Protein AF-A0AAW7E4U1-F1 (afdb_monomer)

Secondary structure (DSSP, 8-state):
---EEEEEEESS-GGGS---TT-TTEEEEEEEESS--HHHHHHH--SS-PPEEEE-TTSS-SSSEEEEEEEHHHHHHHHHHHHHHSHHHHTTS-HHHHHHHHHHHHHHHH---SEEEEE-GGG--S-TTSHHHHHHHHHHHHGGGG--TT-HHHHHHSGGGHHHHSHHHHS-EE-GGGGGGGS---S-TTT--S-HHHHHHEEE-TT--EETTTTEEEEEETTS---SS---GGGSPBEEE-TT--EEE-GGG-BSEEEEETTEEEEESSTTSTT-BEEEE-TTS-EEE-GGG--BS-EEEETTEEEEEEE-TTS-EEEEEEETTT--EEEEEEEEEEE-TTTT--EEEEETTSEEEEE-TT--EEEEEESEEE----TTT-EEEEEEE-TTT--EEEEEEETTS-EEEEEEESEE-BSSTTSPBP-BTTTEEEEE-TT-EEEEEETTS-EEEEEEEEE-SS--EETTEEEEES-SSTTSEEEEEETTT--EEEEEEEEHHHHHHHHHHHTTT----TTSHHHHHHHHHHHTTSS-HHHHHHHH-SS-HHHHHHHHTTHHHHHHHHH---TTSS----TTTTSHHHHHHHHHHHSS-EEEEETT-HHHHHGGGGSTTTBTB-----SS---HHHHHHHHHHHHGGGTEEEEEE--SSSEEEEEEEETTTHHHHHHHHHHTT--EEE---

Sequence (689 aa):
MAKSCTLFAIDCLPNSIEWHFDNPQIEAWAEWFSHIPLLFSYLMGDLEHLPEKVASNTYVDTQSLSTLITPISQVKQRWNFLNLHFQQDIQNFPLDIAEKWQHIDQTIQTTHKTWLMLDCTLFNDATFGSKKFLKQLEQISELSKQFNLNNIFEFKHSTANQIIQRPQFELGWWDRKCIARIWDIQADFEDFWWNEDFSKQWALTETRFFQDAIDAFTVYPKNKKLSSRKLTVDHAFSALVTPYGREILPLSLEIEMAFVQGGFIVASKAVKDLLHPSALYDLNGNEILPFSKGFNNIEVYSNALISHSILKEDGEIIQQLLHFPSLSLLQDNLKFIDYGRYEDGFIRAEGCDQKLNVYTPQGDLVFQLDHAILGKINAKHGLATLRQFKSDDQRENYGVINKHGEMIIPCKYQNIERGFQDSPPKIFKGGKIVAIDHDLKINIFNKKGTLLIHSNYYSLPYLHVQHDKILCFDGLNNEAQCGYFDIHSFEFIVTEEMTRADYFAALHDALLGRSTEAQFEIKINEWLEQVTASAWLHDISLLLCEQDQEQATELIHSTNAFIIEEFEIAQEDVLVYCESQNIYTLYWQYLNVAAPKLYHFDYKDTESLYHLADFDEFTGWQWSRIDGDESMQDGIESLAHYLKPHHKSLLYINTDHDSICFAVLENIEVESFAALLQNALIHCYVIDA

Radius of gyration: 33.66 Å; Cα contacts (8 Å, |Δi|>4): 1287; chains: 1; bounding box: 82×63×92 Å

Nearest PDB structures (foldseek):
  8w7m-assembly1_G  TM=1.961E-01  e=2.043E-04  Saccharomyces cerevisiae S288C
  8b9a-assembly1_L  TM=2.253E-01  e=1.026E-03  Saccharomyces cerevisiae
  4uzr-assembly1_B  TM=5.392E-01  e=1.367E-01  Pyrococcus horikoshii
  7pmk-assembly1_F  TM=1.993E-01  e=2.905E-03  Saccharomyces cerevisiae
  2m3x-assembly1_A  TM=3.084E-01  e=7.322E-02  Pyrococcus horikoshii OT3

Foldseek 3Di:
DFFKKWKKFFADAQLVDDQDLPDPRIQTWFMDTNDAFLLNLLLQAAQVGFWDFDAHPLDPDRHFRQKTKDFLVVSLVSLVLCCVLCVVLLVPDDPVLNVLNVSVVCVSVVDPGTMMMMGRNSVQPDDTNDPSRVVVNVVSRCSNHQHDSVCVPSCCVDPVCCCRVPVVRRVGGTDSLCSPVSDDQDLDPPPPPPDPVCVQFWDAQPVFDAAPRQQWGWIDGPPDPPPPPDDRSQQGFTFTAHSSGDTLGDSVVSFNDWYDAQQWIKTFDPPPDLQTQIFIGHSRNHGDGDSVVRFGNWHQLHQFKIKGWDQDPVRDIAIFIATPPVRHTLDTQFPDWDAPVPAAQWIWTAHPQQKTFIAHSNSHTLDIDHQKDWATQHNVLQKTKIWHADPPPRQIFIFMAGVNRHTLGDRQFSDKDAQDPRGGGDQDPVQKTWTAGPVQWIWIDHSNNDTPDGDCWHAFSDWDDDPQWTWTWNDLDQQTFTATQHNPPRDTDGDDSAGPVNVLVVLQCLLAQNDDDPPCVVVSVVVVVVVVRDDRPVRSLCSSPVPHPVSSLNSNQHVQVVCCPPVVDPSVPGRHDQPQPVVVVVNVVVCCVLQVDKDKFQQVPLVVLQCVCVDPLNVVQDDDPDDDDDGSVNSVLSVQVVCVVVQWWWKWWDDPDRMTIITIDRVVCVVVVVVVCVSSVTDIDINDD

Mean predicted aligned error: 16.46 Å

pLDDT: mean 77.74, std 19.92, range [29.89, 98.44]

Solvent-accessible surface area (backbone atoms only — not comparable to full-atom values): 37928 Å² total; per-residue (Å²): 102,52,34,40,33,37,36,32,34,21,62,67,60,56,55,77,54,75,87,52,84,86,31,89,55,56,43,34,42,22,34,36,51,79,54,82,30,59,42,58,40,48,50,42,17,24,58,88,48,63,35,47,78,36,28,30,46,77,46,97,59,46,75,32,58,54,32,35,34,30,50,34,73,56,29,50,51,49,51,50,50,51,53,66,78,36,47,74,62,57,72,69,45,56,69,71,57,38,52,50,51,51,51,51,48,52,53,63,71,70,55,85,49,47,28,36,34,41,44,44,53,61,69,47,99,45,60,82,64,32,75,66,28,53,50,52,54,47,56,58,39,56,58,7,51,67,38,42,88,91,35,64,67,59,27,69,73,39,79,62,34,39,45,77,77,41,40,90,75,14,64,56,50,75,41,61,61,44,43,62,71,73,50,89,80,72,86,67,81,90,78,74,73,90,36,68,65,39,65,66,45,41,40,69,46,94,80,59,56,62,38,61,52,70,49,26,35,44,26,34,62,58,81,60,77,74,61,99,61,90,71,62,77,91,75,47,56,22,24,36,29,25,72,77,61,51,67,38,41,52,57,89,70,54,26,55,48,74,51,80,42,53,79,27,29,40,37,30,29,70,86,83,56,69,66,16,45,18,28,36,23,40,70,69,44,49,82,73,40,57,56,92,73,71,43,9,46,60,44,48,80,28,83,26,26,33,38,30,30,45,76,47,98,88,67,54,76,30,35,34,38,24,34,40,92,79,68,46,79,72,46,67,59,20,72,48,74,50,66,38,73,92,64,55,48,39,32,41,41,31,28,75,86,41,33,26,39,32,24,43,59,72,67,51,79,61,40,76,41,74,47,44,53,73,32,45,41,33,77,92,75,38,32,18,28,32,40,32,60,45,92,88,72,79,49,66,16,24,25,30,30,34,81,69,64,48,75,37,37,72,64,67,18,61,30,62,45,45,82,54,94,52,34,27,58,44,72,42,83,93,46,29,36,47,33,28,34,86,83,28,27,44,31,34,24,38,86,78,38,50,74,76,43,79,50,80,34,30,39,56,87,59,81,54,69,57,94,67,24,33,50,30,18,66,44,91,54,58,79,20,45,26,27,35,37,30,72,79,84,72,45,76,46,74,44,87,94,31,21,40,44,51,50,52,49,49,52,34,33,53,28,35,58,65,74,82,67,92,80,53,58,74,65,51,52,69,40,53,75,64,52,80,78,59,95,50,70,66,60,53,52,50,72,74,30,79,86,40,72,67,60,53,51,52,32,41,56,12,36,21,54,43,51,33,68,80,67,74,44,57,93,82,81,50,68,52,62,44,100,44,66,55,46,30,73,63,34,59,55,42,43,52,69,77,36,81,48,68,49,77,43,49,56,85,48,57,65,67,60,60,58,45,37,77,39,87,89,32,60,82,59,80,87,73,93,78,85,84,84,80,52,58,63,56,54,51,44,52,50,19,48,61,30,50,87,73,51,24,41,33,36,36,40,73,59,102,56,81,44,44,38,37,35,56,37,50,58,85,50,44,63,63,48,52,49,51,36,46,76,48,70,44,60,63,49,72,54,85,95

Structure (mmCIF, N/CA/C/O backbone):
data_AF-A0AAW7E4U1-F1
#
_entry.id   AF-A0AAW7E4U1-F1
#
loop_
_atom_site.group_PDB
_atom_site.id
_atom_site.type_symbol
_atom_site.label_atom_id
_atom_site.label_alt_id
_atom_site.label_comp_id
_atom_site.label_asym_id
_atom_site.label_entity_id
_atom_site.label_seq_id
_atom_site.pdbx_PDB_ins_code
_atom_site.Cartn_x
_atom_site.Cartn_y
_atom_site.Cartn_z
_atom_site.occupancy
_atom_site.B_iso_or_equiv
_atom_site.auth_seq_id
_atom_site.auth_comp_id
_atom_site.auth_asym_id
_atom_site.auth_atom_id
_atom_site.pdbx_PDB_model_num
ATOM 1 N N . MET A 1 1 ? 8.809 5.022 -2.136 1.00 60.34 1 MET A N 1
ATOM 2 C CA . MET A 1 1 ? 9.484 4.459 -3.324 1.00 60.34 1 MET A CA 1
ATOM 3 C C . MET A 1 1 ? 9.095 3.026 -3.607 1.00 60.34 1 MET A C 1
ATOM 5 O O . MET A 1 1 ? 9.140 2.185 -2.712 1.00 60.34 1 MET A O 1
ATOM 9 N N . ALA A 1 2 ? 8.731 2.747 -4.859 1.00 75.62 2 ALA A N 1
ATOM 10 C CA . ALA A 1 2 ? 8.800 1.400 -5.404 1.00 75.62 2 ALA A CA 1
ATOM 11 C C . ALA A 1 2 ? 10.244 1.090 -5.821 1.00 75.62 2 ALA A C 1
ATOM 13 O O . ALA A 1 2 ? 11.078 1.978 -5.977 1.00 75.62 2 ALA A O 1
ATOM 14 N N . LYS A 1 3 ? 10.535 -0.194 -6.010 1.00 88.69 3 LYS A N 1
ATOM 15 C CA . LYS A 1 3 ? 11.840 -0.648 -6.495 1.00 88.69 3 LYS A CA 1
ATOM 16 C C . LYS A 1 3 ? 11.972 -0.310 -7.978 1.00 88.69 3 LYS A C 1
ATOM 18 O O . LYS A 1 3 ? 11.024 -0.546 -8.730 1.00 88.69 3 LYS A O 1
ATOM 23 N N . SER A 1 4 ? 13.121 0.206 -8.397 1.00 91.62 4 SER A N 1
ATOM 24 C CA . SER A 1 4 ? 13.413 0.515 -9.798 1.00 91.62 4 SER A CA 1
ATOM 25 C C . SER A 1 4 ? 14.815 0.061 -10.205 1.00 91.62 4 SER A C 1
ATOM 27 O O . SER A 1 4 ? 15.665 -0.247 -9.365 1.00 91.62 4 SER A O 1
ATOM 29 N N . CYS A 1 5 ? 15.026 -0.064 -11.511 1.00 94.25 5 CYS A N 1
ATOM 30 C CA . CYS A 1 5 ? 16.312 -0.403 -12.111 1.00 94.25 5 CYS A CA 1
ATOM 31 C C . CYS A 1 5 ? 16.536 0.388 -13.397 1.00 94.25 5 CYS A C 1
ATOM 33 O O . CYS A 1 5 ? 15.575 0.691 -14.110 1.00 94.25 5 CYS A O 1
ATOM 35 N N . THR A 1 6 ? 17.803 0.637 -13.722 1.00 95.56 6 THR A N 1
ATOM 36 C CA . THR A 1 6 ? 18.202 1.477 -14.857 1.00 95.56 6 THR A CA 1
ATOM 37 C C . THR A 1 6 ? 19.371 0.845 -15.612 1.00 95.56 6 THR A C 1
ATOM 39 O O . THR A 1 6 ? 20.316 0.339 -15.006 1.00 95.56 6 THR A O 1
ATOM 42 N N . LEU A 1 7 ? 19.313 0.872 -16.943 1.00 97.62 7 LEU A N 1
ATOM 43 C CA . LEU A 1 7 ? 20.395 0.480 -17.840 1.00 97.62 7 LEU A CA 1
ATOM 44 C C . LEU A 1 7 ? 21.188 1.705 -18.301 1.00 97.62 7 LEU A C 1
ATOM 46 O O . LEU A 1 7 ? 20.620 2.675 -18.809 1.00 97.62 7 LEU A O 1
ATOM 50 N N . PHE A 1 8 ? 22.511 1.603 -18.207 1.00 97.19 8 PHE A N 1
ATOM 51 C CA . PHE A 1 8 ? 23.461 2.593 -18.711 1.00 97.19 8 PHE A CA 1
ATOM 52 C C . PHE A 1 8 ? 24.548 1.897 -19.527 1.00 97.19 8 PHE A C 1
ATOM 54 O O . PHE A 1 8 ? 25.124 0.918 -19.059 1.00 97.19 8 PHE A O 1
ATOM 61 N N . ALA A 1 9 ? 24.894 2.409 -20.702 1.00 97.44 9 ALA A N 1
ATOM 62 C CA . ALA A 1 9 ? 26.102 1.996 -21.403 1.00 97.44 9 ALA A CA 1
ATOM 63 C C . ALA A 1 9 ? 27.247 2.979 -21.133 1.00 97.44 9 ALA A C 1
ATOM 65 O O . ALA A 1 9 ? 27.057 4.195 -21.146 1.00 97.44 9 ALA A O 1
ATOM 66 N N . ILE A 1 10 ? 28.435 2.444 -20.858 1.00 96.62 10 ILE A N 1
ATOM 67 C CA . ILE A 1 10 ? 29.567 3.188 -20.300 1.00 96.62 10 ILE A CA 1
ATOM 68 C C . ILE A 1 10 ? 30.913 2.783 -20.921 1.00 96.62 10 ILE A C 1
ATOM 70 O O . ILE A 1 10 ? 31.112 1.643 -21.350 1.00 96.62 10 ILE A O 1
ATOM 74 N N . ASP A 1 11 ? 31.858 3.724 -20.990 1.00 94.00 11 ASP A N 1
ATOM 75 C CA . ASP A 1 11 ? 33.171 3.496 -21.622 1.00 94.00 11 ASP A CA 1
ATOM 76 C C . ASP A 1 11 ? 34.174 2.749 -20.725 1.00 94.00 11 ASP A C 1
ATOM 78 O O . ASP A 1 11 ? 35.025 2.010 -21.228 1.00 94.00 11 ASP A O 1
ATOM 82 N N . CYS A 1 12 ? 34.073 2.910 -19.404 1.00 92.00 12 CYS A N 1
ATOM 83 C CA . CYS A 1 12 ? 34.970 2.330 -18.401 1.00 92.00 12 CYS A CA 1
ATOM 84 C C . CYS A 1 12 ? 34.176 1.675 -17.249 1.00 92.00 12 CYS A C 1
ATOM 86 O O . CYS A 1 12 ? 32.959 1.537 -17.335 1.00 92.00 12 CYS A O 1
ATOM 88 N N . LEU A 1 13 ? 34.857 1.192 -16.203 1.00 90.25 13 LEU A N 1
ATOM 89 C CA . LEU A 1 13 ? 34.190 0.538 -15.068 1.00 90.25 13 LEU A CA 1
ATOM 90 C C . LEU A 1 13 ? 33.416 1.561 -14.210 1.00 90.25 13 LEU A C 1
ATOM 92 O O . LEU A 1 13 ? 33.923 2.669 -14.030 1.00 90.25 13 LEU A O 1
ATOM 96 N N . PRO A 1 14 ? 32.257 1.203 -13.615 1.00 87.62 14 PRO A N 1
ATOM 97 C CA . PRO A 1 14 ? 31.394 2.148 -12.896 1.00 87.62 14 PRO A CA 1
ATOM 98 C C . PRO A 1 14 ? 32.089 2.964 -11.804 1.00 87.62 14 PRO A C 1
ATOM 100 O O . PRO A 1 14 ? 31.862 4.161 -11.713 1.00 87.62 14 PRO A O 1
ATOM 103 N N . ASN A 1 15 ? 32.990 2.353 -11.028 1.00 87.56 15 ASN A N 1
ATOM 104 C CA . ASN A 1 15 ? 33.795 3.017 -9.992 1.00 87.56 15 ASN A CA 1
ATOM 105 C C . ASN A 1 15 ? 34.826 4.044 -10.504 1.00 87.56 15 ASN A C 1
ATOM 107 O O . ASN A 1 15 ? 35.493 4.687 -9.696 1.00 87.56 15 ASN A O 1
ATOM 111 N N . SER A 1 16 ? 35.009 4.147 -11.821 1.00 86.94 16 SER A N 1
ATOM 112 C CA . SER A 1 16 ? 35.977 5.025 -12.488 1.00 86.94 16 SER A CA 1
ATOM 113 C C . SER A 1 16 ? 35.301 6.187 -13.233 1.00 86.94 16 SER A C 1
ATOM 115 O O . SER A 1 16 ? 35.983 6.940 -13.927 1.00 86.94 16 SER A O 1
ATOM 117 N N . ILE A 1 17 ? 33.975 6.313 -13.112 1.00 88.06 17 ILE A N 1
ATOM 118 C CA . ILE A 1 17 ? 33.131 7.288 -13.816 1.00 88.06 17 ILE A CA 1
ATOM 119 C C . ILE A 1 17 ? 32.790 8.455 -12.889 1.00 88.06 17 ILE A C 1
ATOM 121 O O . ILE A 1 17 ? 32.625 8.282 -11.685 1.00 88.06 17 ILE A O 1
ATOM 125 N N . GLU A 1 18 ? 32.649 9.653 -13.446 1.00 88.38 18 GLU A N 1
ATOM 126 C CA . GLU A 1 18 ? 32.032 10.783 -12.750 1.00 88.38 18 GLU A CA 1
ATOM 127 C C . GLU A 1 18 ? 30.532 10.817 -13.083 1.00 88.38 18 GLU A C 1
ATOM 129 O O . GLU A 1 18 ? 30.146 11.029 -14.235 1.00 88.38 18 GLU A O 1
ATOM 134 N N . TRP A 1 19 ? 29.674 10.531 -12.104 1.00 87.62 19 TRP A N 1
ATOM 135 C CA . TRP A 1 19 ? 28.233 10.387 -12.329 1.00 87.62 19 TRP A CA 1
ATOM 136 C C . TRP A 1 19 ? 27.538 11.753 -12.369 1.00 87.62 19 TRP A C 1
ATOM 138 O O . TRP A 1 19 ? 27.105 12.276 -11.348 1.00 87.62 19 TRP A O 1
ATOM 148 N N . HIS A 1 20 ? 27.436 12.324 -13.571 1.00 83.38 20 HIS A N 1
ATOM 149 C CA . HIS A 1 20 ? 26.697 13.557 -13.851 1.00 83.38 20 HIS A CA 1
ATOM 150 C C . HIS A 1 20 ? 26.015 13.509 -15.234 1.00 83.38 20 HIS A C 1
ATOM 152 O O . HIS A 1 20 ? 26.497 12.826 -16.141 1.00 83.38 20 HIS A O 1
ATOM 158 N N . PHE A 1 21 ? 24.925 14.268 -15.408 1.00 77.88 21 PHE A N 1
ATOM 159 C CA . PHE A 1 21 ? 24.051 14.278 -16.601 1.00 77.88 21 PHE A CA 1
ATOM 160 C C . PHE A 1 21 ? 24.823 14.433 -17.916 1.00 77.88 21 PHE A C 1
ATOM 162 O O . PHE A 1 21 ? 24.626 13.662 -18.850 1.00 77.88 21 PHE A O 1
ATOM 169 N N . ASP A 1 22 ? 25.749 15.392 -17.962 1.00 82.88 22 ASP A N 1
ATOM 170 C CA . ASP A 1 22 ? 26.501 15.743 -19.169 1.00 82.88 22 ASP A CA 1
ATOM 171 C C . ASP A 1 22 ? 27.727 14.847 -19.420 1.00 82.88 22 ASP A C 1
ATOM 173 O O . ASP A 1 22 ? 28.612 15.227 -20.189 1.00 82.88 22 ASP A O 1
ATOM 177 N N . ASN A 1 23 ? 27.849 13.671 -18.781 1.00 88.75 23 ASN A N 1
ATOM 178 C CA . ASN A 1 23 ? 29.033 12.837 -19.004 1.00 88.75 23 ASN A CA 1
ATOM 179 C C . ASN A 1 23 ? 28.981 12.185 -20.390 1.00 88.75 23 ASN A C 1
ATOM 181 O O . ASN A 1 23 ? 28.177 11.273 -20.589 1.00 88.75 23 ASN A O 1
ATOM 185 N N . PRO A 1 24 ? 29.886 12.525 -21.332 1.00 90.19 24 PRO A N 1
ATOM 186 C CA . PRO A 1 24 ? 29.934 11.835 -22.613 1.00 90.19 24 PRO A CA 1
ATOM 187 C C . PRO A 1 24 ? 30.286 10.351 -22.460 1.00 90.19 24 PRO A C 1
ATOM 189 O O . PRO A 1 24 ? 30.094 9.609 -23.417 1.00 90.19 24 PRO A O 1
ATOM 192 N N . GLN A 1 25 ? 30.793 9.904 -21.302 1.00 92.31 25 GLN A N 1
ATOM 193 C CA . GLN A 1 25 ? 31.069 8.498 -20.998 1.00 92.31 25 GLN A CA 1
ATOM 194 C C . GLN A 1 25 ? 29.827 7.690 -20.602 1.00 92.31 25 GLN A C 1
ATOM 196 O O . GLN A 1 25 ? 29.923 6.466 -20.601 1.00 92.31 25 GLN A O 1
ATOM 201 N N . ILE A 1 26 ? 28.689 8.328 -20.295 1.00 93.25 26 ILE A N 1
ATOM 202 C CA . ILE A 1 26 ? 27.447 7.656 -19.883 1.00 93.25 26 ILE A CA 1
ATOM 203 C C . ILE A 1 26 ? 26.378 7.831 -20.968 1.00 93.25 26 ILE A C 1
ATOM 205 O O . ILE A 1 26 ? 25.996 8.940 -21.324 1.00 93.25 26 ILE A O 1
ATOM 209 N N . GLU A 1 27 ? 25.842 6.721 -21.461 1.00 95.19 27 GLU A N 1
ATOM 210 C CA . GLU A 1 27 ? 24.600 6.673 -22.232 1.00 95.19 27 GLU A CA 1
ATOM 211 C C . GLU A 1 27 ? 23.530 5.999 -21.370 1.00 95.19 27 GLU A C 1
ATOM 213 O O . GLU A 1 27 ? 23.505 4.775 -21.265 1.00 95.19 27 GLU A O 1
ATOM 218 N N . ALA A 1 28 ? 22.630 6.764 -20.750 1.00 94.00 28 ALA A N 1
ATOM 219 C CA . ALA A 1 28 ? 21.435 6.168 -20.157 1.00 94.00 28 ALA A CA 1
ATOM 220 C C . ALA A 1 28 ? 20.540 5.606 -21.270 1.00 94.00 28 ALA A C 1
ATOM 222 O O . ALA A 1 28 ? 20.314 6.266 -22.288 1.00 94.00 28 ALA A O 1
ATOM 223 N N . TRP A 1 29 ? 20.083 4.368 -21.089 1.00 96.94 29 TRP A N 1
ATOM 224 C CA . TRP A 1 29 ? 19.328 3.627 -22.097 1.00 96.94 29 TRP A CA 1
ATOM 225 C C . TRP A 1 29 ? 17.876 3.447 -21.699 1.00 96.94 29 TRP A C 1
ATOM 227 O O . TRP A 1 29 ? 17.000 3.788 -22.487 1.00 96.94 29 TRP A O 1
ATOM 237 N N . ALA A 1 30 ? 17.621 2.896 -20.511 1.00 97.81 30 ALA A N 1
ATOM 238 C CA . ALA A 1 30 ? 16.273 2.522 -20.113 1.00 97.81 30 ALA A CA 1
ATOM 239 C C . ALA A 1 30 ? 16.089 2.429 -18.598 1.00 97.81 30 ALA A C 1
ATOM 241 O O . ALA A 1 30 ? 17.047 2.159 -17.882 1.00 97.81 30 ALA A O 1
ATOM 242 N N . GLU A 1 31 ? 14.853 2.555 -18.121 1.00 95.94 31 GLU A N 1
ATOM 243 C CA . GLU A 1 31 ? 14.474 2.315 -16.723 1.00 95.94 31 GLU A CA 1
ATOM 244 C C . GLU A 1 31 ? 13.239 1.404 -16.620 1.00 95.94 31 GLU A C 1
ATOM 246 O O . GLU A 1 31 ? 12.507 1.212 -17.598 1.00 95.94 31 GLU A O 1
ATOM 251 N N . TRP A 1 32 ? 12.977 0.867 -15.425 1.00 96.00 32 TRP A N 1
ATOM 252 C CA . TRP A 1 32 ? 11.716 0.193 -15.097 1.00 96.00 32 TRP A CA 1
ATOM 253 C C . TRP A 1 32 ? 11.420 0.198 -13.594 1.00 96.00 32 TRP A C 1
ATOM 255 O O . TRP A 1 32 ? 12.341 0.160 -12.778 1.00 96.00 32 TRP A O 1
ATOM 265 N N . PHE A 1 33 ? 10.134 0.199 -13.234 1.00 93.75 33 PHE A N 1
ATOM 266 C CA . PHE A 1 33 ? 9.645 0.056 -11.857 1.00 93.75 33 PHE A CA 1
ATOM 267 C C . PHE A 1 33 ? 9.130 -1.363 -11.562 1.00 93.75 33 PHE A C 1
ATOM 269 O O . PHE A 1 33 ? 8.758 -2.112 -12.466 1.00 93.75 33 PHE A O 1
ATOM 276 N N . SER A 1 34 ? 8.989 -1.684 -10.272 1.00 90.50 34 SER A N 1
ATOM 277 C CA . SER A 1 34 ? 8.405 -2.897 -9.662 1.00 90.50 34 SER A CA 1
ATOM 278 C C . SER A 1 34 ? 9.199 -4.203 -9.802 1.00 90.50 34 SER A C 1
ATOM 280 O O . SER A 1 34 ? 9.256 -4.971 -8.842 1.00 90.50 34 SER A O 1
ATOM 282 N N . HIS A 1 35 ? 9.833 -4.452 -10.946 1.00 92.75 35 HIS A N 1
ATOM 283 C CA . HIS A 1 35 ? 10.647 -5.640 -11.225 1.00 92.75 35 HIS A CA 1
ATOM 284 C C . HIS A 1 35 ? 11.777 -5.306 -12.209 1.00 92.75 35 HIS A C 1
ATOM 286 O O . HIS A 1 35 ? 11.800 -4.223 -12.789 1.00 92.75 35 HIS A O 1
ATOM 292 N N . ILE A 1 36 ? 12.716 -6.236 -12.393 1.00 95.06 36 ILE A N 1
ATOM 293 C CA . ILE A 1 36 ? 13.739 -6.149 -13.442 1.00 95.06 36 ILE A CA 1
ATOM 294 C C . ILE A 1 36 ? 13.159 -6.825 -14.695 1.00 95.06 36 ILE A C 1
ATOM 296 O O . ILE A 1 36 ? 12.834 -8.011 -14.603 1.00 95.06 36 ILE A O 1
ATOM 300 N N . PRO A 1 37 ? 13.009 -6.121 -15.834 1.00 96.31 37 PRO A N 1
ATOM 301 C CA . PRO A 1 37 ? 12.496 -6.710 -17.070 1.00 96.31 37 PRO A CA 1
ATOM 302 C C . PRO A 1 37 ? 13.343 -7.893 -17.539 1.00 96.31 37 PRO A C 1
ATOM 304 O O . PRO A 1 37 ? 14.577 -7.837 -17.489 1.00 96.31 37 PRO A O 1
ATOM 307 N N . LEU A 1 38 ? 12.710 -8.928 -18.092 1.00 96.69 38 LEU A N 1
ATOM 308 C CA . LEU A 1 38 ? 13.429 -10.076 -18.643 1.00 96.69 38 LEU A CA 1
ATOM 309 C C . LEU A 1 38 ? 14.376 -9.678 -19.782 1.00 96.69 38 LEU A C 1
ATOM 311 O O . LEU A 1 38 ? 15.444 -10.282 -19.893 1.00 96.69 38 LEU A O 1
ATOM 315 N N . LEU A 1 39 ? 14.063 -8.639 -20.576 1.00 97.56 39 LEU A N 1
ATOM 316 C CA . LEU A 1 39 ? 15.022 -8.121 -21.557 1.00 97.56 39 LEU A CA 1
ATOM 317 C C . LEU A 1 39 ? 16.283 -7.578 -20.876 1.00 97.56 39 LEU A C 1
ATOM 319 O O . LEU A 1 39 ? 17.377 -7.810 -21.379 1.00 97.56 39 LEU A O 1
ATOM 323 N N . PHE A 1 40 ? 16.172 -6.887 -19.738 1.00 97.81 40 PHE A N 1
ATOM 324 C CA . PHE A 1 40 ? 17.348 -6.344 -19.053 1.00 97.81 40 PHE A CA 1
ATOM 325 C C . PHE A 1 40 ? 18.246 -7.496 -18.590 1.00 97.81 40 PHE A C 1
ATOM 327 O O . PHE A 1 40 ? 19.428 -7.515 -18.925 1.00 97.81 40 PHE A O 1
ATOM 334 N N . SER A 1 41 ? 17.687 -8.513 -17.923 1.00 97.00 41 SER A N 1
ATOM 335 C CA . SER A 1 41 ? 18.442 -9.716 -17.541 1.00 97.00 41 SER A CA 1
ATOM 336 C C . SER A 1 41 ? 19.056 -10.441 -18.749 1.00 97.00 41 SER A C 1
ATOM 338 O O . SER A 1 41 ? 20.208 -10.861 -18.674 1.00 97.00 41 SER A O 1
ATOM 340 N N . TYR A 1 42 ? 18.335 -10.539 -19.872 1.00 97.12 42 TYR A N 1
ATOM 341 C CA . TYR A 1 42 ? 18.833 -11.149 -21.112 1.00 97.12 42 TYR A CA 1
ATOM 342 C C . TYR A 1 42 ? 19.989 -10.363 -21.742 1.00 97.12 42 TYR A C 1
ATOM 344 O O . TYR A 1 42 ? 20.965 -10.942 -22.210 1.00 97.12 42 TYR A O 1
ATOM 352 N N . LEU A 1 43 ? 19.926 -9.030 -21.754 1.00 98.00 43 LEU A N 1
ATOM 353 C CA . LEU A 1 43 ? 21.035 -8.214 -22.249 1.00 98.00 43 LEU A CA 1
ATOM 354 C C . LEU A 1 43 ? 22.256 -8.344 -21.328 1.00 98.00 43 LEU A C 1
ATOM 356 O O . LEU A 1 43 ? 23.376 -8.455 -21.834 1.00 98.00 43 LEU A O 1
ATOM 360 N N . MET A 1 44 ? 22.050 -8.419 -20.007 1.00 98.00 44 MET A N 1
ATOM 361 C CA . MET A 1 44 ? 23.125 -8.570 -19.020 1.00 98.00 44 MET A CA 1
ATOM 362 C C . MET A 1 44 ? 23.880 -9.904 -19.118 1.00 98.00 44 MET A C 1
ATOM 364 O O . MET A 1 44 ? 25.104 -9.904 -18.968 1.00 98.00 44 MET A O 1
ATOM 368 N N . GLY A 1 45 ? 23.213 -11.021 -19.414 1.00 96.94 45 GLY A N 1
ATOM 369 C CA . GLY A 1 45 ? 23.899 -12.310 -19.491 1.00 96.94 45 GLY A CA 1
ATOM 370 C C . GLY A 1 45 ? 23.077 -13.479 -20.020 1.00 96.94 45 GLY A C 1
ATOM 371 O O . GLY A 1 45 ? 21.912 -13.360 -20.390 1.00 96.94 45 GLY A O 1
ATOM 372 N N . ASP A 1 46 ? 23.721 -14.638 -20.006 1.00 95.38 46 ASP A N 1
ATOM 373 C CA . ASP A 1 46 ? 23.185 -15.928 -20.430 1.00 95.38 46 ASP A CA 1
ATOM 374 C C . ASP A 1 46 ? 23.724 -17.067 -19.540 1.00 95.38 46 ASP A C 1
ATOM 376 O O . ASP A 1 46 ? 24.462 -16.837 -18.579 1.00 95.38 46 ASP A O 1
ATOM 380 N N . LEU A 1 47 ? 23.340 -18.311 -19.840 1.00 93.44 47 LEU A N 1
ATOM 381 C CA . LEU A 1 47 ? 23.768 -19.512 -19.112 1.00 93.44 47 LEU A CA 1
ATOM 382 C C . LEU A 1 47 ? 25.298 -19.714 -19.076 1.00 93.44 47 LEU A C 1
ATOM 384 O O . LEU A 1 47 ? 25.800 -20.328 -18.132 1.00 93.44 47 LEU A O 1
ATOM 388 N N . GLU A 1 48 ? 26.033 -19.216 -20.074 1.00 93.25 48 GLU A N 1
ATOM 389 C CA . GLU A 1 48 ? 27.492 -19.356 -20.180 1.00 93.25 48 GLU A CA 1
ATOM 390 C C . GLU A 1 48 ? 28.234 -18.095 -19.701 1.00 93.25 48 GLU A C 1
ATOM 392 O O . GLU A 1 48 ? 29.338 -18.199 -19.161 1.00 93.25 48 GLU A O 1
ATOM 397 N N . HIS A 1 49 ? 27.615 -16.916 -19.833 1.00 95.56 49 HIS A N 1
ATOM 398 C CA . HIS A 1 49 ? 28.202 -15.611 -19.524 1.00 95.56 49 HIS A CA 1
ATOM 399 C C . HIS A 1 49 ? 27.306 -14.817 -18.562 1.00 95.56 49 HIS A C 1
ATOM 401 O O . HIS A 1 49 ? 26.398 -14.092 -18.973 1.00 95.56 49 HIS A O 1
ATOM 407 N N . LEU A 1 50 ? 27.583 -14.933 -17.262 1.00 97.31 50 LEU A N 1
ATOM 408 C CA . LEU A 1 50 ? 26.924 -14.131 -16.226 1.00 97.31 50 LEU A CA 1
ATOM 409 C C . LEU A 1 50 ? 27.506 -12.711 -16.165 1.00 97.31 50 LEU A C 1
ATOM 411 O O . LEU A 1 50 ? 28.710 -12.549 -16.380 1.00 97.31 50 LEU A O 1
ATOM 415 N N . PRO A 1 51 ? 26.702 -11.694 -15.807 1.00 97.44 51 PRO A N 1
ATOM 416 C CA . PRO A 1 51 ? 27.214 -10.349 -15.592 1.00 97.44 51 PRO A CA 1
ATOM 417 C C . PRO A 1 51 ? 28.092 -10.274 -14.334 1.00 97.44 51 PRO A C 1
ATOM 419 O O . PRO A 1 51 ? 27.800 -10.878 -13.293 1.00 97.44 51 PRO A O 1
ATOM 422 N N . GLU A 1 52 ? 29.164 -9.491 -14.426 1.00 96.38 52 GLU A N 1
ATOM 423 C CA . GLU A 1 52 ? 30.123 -9.280 -13.346 1.00 96.38 52 GLU A CA 1
ATOM 424 C C . GLU A 1 52 ? 29.572 -8.295 -12.308 1.00 96.38 52 GLU A C 1
ATOM 426 O O . GLU A 1 52 ? 28.966 -7.281 -12.649 1.00 96.38 52 GLU A O 1
ATOM 431 N N . LYS A 1 53 ? 29.813 -8.573 -11.023 1.00 94.88 53 LYS A N 1
ATOM 432 C CA . LYS A 1 53 ? 29.460 -7.674 -9.913 1.00 94.88 53 LYS A CA 1
ATOM 433 C C . LYS A 1 53 ? 30.585 -6.673 -9.709 1.00 94.88 53 LYS A C 1
ATOM 435 O O . LYS A 1 53 ? 31.715 -7.087 -9.446 1.00 94.88 53 LYS A O 1
ATOM 440 N N . VAL A 1 54 ? 30.276 -5.383 -9.754 1.00 93.88 54 VAL A N 1
ATOM 441 C CA . VAL A 1 54 ? 31.258 -4.302 -9.590 1.00 93.88 54 VAL A CA 1
ATOM 442 C C . VAL A 1 54 ? 30.779 -3.253 -8.594 1.00 93.88 54 VAL A C 1
ATOM 444 O O . VAL A 1 54 ? 29.592 -3.149 -8.284 1.00 93.88 54 VAL A O 1
ATOM 447 N N . ALA A 1 55 ? 31.728 -2.498 -8.046 1.00 91.25 55 ALA A N 1
ATOM 448 C CA . ALA A 1 55 ? 31.420 -1.303 -7.275 1.00 91.25 55 ALA A CA 1
ATOM 449 C C . ALA A 1 55 ? 31.084 -0.146 -8.223 1.00 91.25 55 ALA A C 1
ATOM 451 O O . ALA A 1 55 ? 31.706 -0.016 -9.281 1.00 91.25 55 ALA A O 1
ATOM 452 N N . SER A 1 56 ? 30.146 0.702 -7.811 1.00 88.75 56 SER A N 1
ATOM 453 C CA . SER A 1 56 ? 29.852 1.984 -8.452 1.00 88.75 56 SER A CA 1
ATOM 454 C C . SER A 1 56 ? 30.020 3.122 -7.455 1.00 88.75 56 SER A C 1
ATOM 456 O O . SER A 1 56 ? 29.604 3.005 -6.306 1.00 88.75 56 SER A O 1
ATOM 458 N N . ASN A 1 57 ? 30.602 4.233 -7.902 1.00 86.88 57 ASN A N 1
ATOM 459 C CA . ASN A 1 57 ? 30.780 5.455 -7.117 1.00 86.88 57 ASN A CA 1
ATOM 460 C C . ASN A 1 57 ? 29.638 6.475 -7.306 1.00 86.88 57 ASN A C 1
ATOM 462 O O . ASN A 1 57 ? 29.770 7.611 -6.863 1.00 86.88 57 ASN A O 1
ATOM 466 N N . THR A 1 58 ? 28.517 6.072 -7.916 1.00 82.69 58 THR A N 1
ATOM 467 C CA . THR A 1 58 ? 27.241 6.821 -7.909 1.00 82.69 58 THR A CA 1
ATOM 468 C C . THR A 1 58 ? 26.718 7.049 -6.484 1.00 82.69 58 THR A C 1
ATOM 470 O O . THR A 1 58 ? 25.966 7.984 -6.232 1.00 82.69 58 THR A O 1
ATOM 473 N N . TYR A 1 59 ? 27.117 6.184 -5.546 1.00 79.88 59 TYR A N 1
ATOM 474 C CA . TYR A 1 59 ? 26.622 6.127 -4.174 1.00 79.88 59 TYR A CA 1
ATOM 475 C C . TYR A 1 59 ? 27.695 6.528 -3.156 1.00 79.88 59 TYR A C 1
ATOM 477 O O . TYR A 1 59 ? 28.893 6.483 -3.431 1.00 79.88 59 TYR A O 1
ATOM 485 N N . VAL A 1 60 ? 27.255 6.858 -1.936 1.00 73.81 60 VAL A N 1
ATOM 486 C CA . VAL A 1 60 ? 28.123 7.252 -0.806 1.00 73.81 60 VAL A CA 1
ATOM 487 C C . VAL A 1 60 ? 29.185 6.187 -0.477 1.00 73.81 60 VAL A C 1
ATOM 489 O O . VAL A 1 60 ? 30.299 6.529 -0.083 1.00 73.81 60 VAL A O 1
ATOM 492 N N . ASP A 1 61 ? 28.866 4.901 -0.660 1.00 77.56 61 ASP A N 1
ATOM 493 C CA . ASP A 1 61 ? 29.840 3.806 -0.613 1.00 77.56 61 ASP A CA 1
ATOM 494 C C . ASP A 1 61 ? 30.336 3.482 -2.028 1.00 77.56 61 ASP A C 1
ATOM 496 O O . ASP A 1 61 ? 29.629 2.874 -2.829 1.00 77.56 61 ASP A O 1
ATOM 500 N N . THR A 1 62 ? 31.577 3.879 -2.309 1.00 78.19 62 THR A N 1
ATOM 501 C CA . THR A 1 62 ? 32.230 3.733 -3.617 1.00 78.19 62 THR A CA 1
ATOM 502 C C . THR A 1 62 ? 33.039 2.437 -3.766 1.00 78.19 62 THR A C 1
ATOM 504 O O . THR A 1 62 ? 33.635 2.204 -4.820 1.00 78.19 62 THR A O 1
ATOM 507 N N . GLN A 1 63 ? 33.107 1.598 -2.721 1.00 81.31 63 GLN A N 1
ATOM 508 C CA . GLN A 1 63 ? 33.951 0.394 -2.679 1.00 81.31 63 GLN A CA 1
ATOM 509 C C . GLN A 1 63 ? 33.147 -0.909 -2.645 1.00 81.31 63 GLN A C 1
ATOM 511 O O . GLN A 1 63 ? 33.630 -1.938 -3.125 1.00 81.31 63 GLN A O 1
ATOM 516 N N . SER A 1 64 ? 31.935 -0.889 -2.093 1.00 85.44 64 SER A N 1
ATOM 517 C 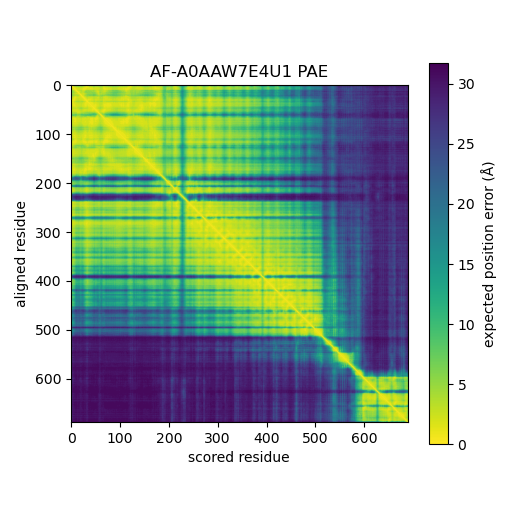CA . SER A 1 64 ? 31.049 -2.053 -2.093 1.00 85.44 64 SER A CA 1
ATOM 518 C C . SER A 1 64 ? 30.547 -2.397 -3.493 1.00 85.44 64 SER A C 1
ATOM 520 O O . SER A 1 64 ? 30.145 -1.522 -4.255 1.00 85.44 64 SER A O 1
ATOM 522 N N . LEU A 1 65 ? 30.495 -3.696 -3.811 1.00 87.62 65 LEU A N 1
ATOM 523 C CA . LEU A 1 65 ? 29.840 -4.175 -5.031 1.00 87.62 65 LEU A CA 1
ATOM 524 C C . LEU A 1 65 ? 28.347 -3.830 -4.966 1.00 87.62 65 LEU A C 1
ATOM 526 O O . LEU A 1 65 ? 27.665 -4.258 -4.031 1.00 87.62 65 LEU A O 1
ATOM 530 N N . SER A 1 66 ? 27.867 -3.070 -5.945 1.00 88.50 66 SER A N 1
ATOM 531 C CA . SER A 1 66 ? 26.534 -2.457 -5.959 1.00 88.50 66 SER A CA 1
ATOM 532 C C . SER A 1 66 ? 25.775 -2.684 -7.266 1.00 88.50 66 SER A C 1
ATOM 534 O O . SER A 1 66 ? 24.551 -2.801 -7.226 1.00 88.50 66 SER A O 1
ATOM 536 N N . THR A 1 67 ? 26.473 -2.823 -8.397 1.00 93.44 67 THR A N 1
ATOM 537 C CA . THR A 1 67 ? 25.868 -2.951 -9.732 1.00 93.44 67 THR A CA 1
ATOM 538 C C . THR A 1 67 ? 26.389 -4.175 -10.492 1.00 93.44 67 THR A C 1
ATOM 540 O O . THR A 1 67 ? 27.332 -4.856 -10.069 1.00 93.44 67 THR A O 1
ATOM 543 N N . LEU A 1 68 ? 25.735 -4.484 -11.615 1.00 97.19 68 LEU A N 1
ATOM 544 C CA . LEU A 1 68 ? 26.116 -5.557 -12.534 1.00 97.19 68 LEU A CA 1
ATOM 545 C C . LEU A 1 68 ? 26.599 -4.964 -13.862 1.00 97.19 68 LEU A C 1
ATOM 547 O O . LEU A 1 68 ? 25.976 -4.027 -14.356 1.00 97.19 68 LEU A O 1
ATOM 551 N N . ILE A 1 69 ? 27.651 -5.525 -14.468 1.00 98.06 69 ILE A N 1
ATOM 552 C CA . ILE A 1 69 ? 28.141 -5.132 -15.803 1.00 98.06 69 ILE A CA 1
ATOM 553 C C . ILE A 1 69 ? 28.323 -6.316 -16.759 1.00 98.06 69 ILE A C 1
ATOM 555 O O . ILE A 1 69 ? 28.537 -7.452 -16.341 1.00 98.06 69 ILE A O 1
ATOM 559 N N . THR A 1 70 ? 28.277 -6.040 -18.062 1.00 98.38 70 THR A N 1
ATOM 560 C CA . THR A 1 70 ? 28.571 -7.007 -19.132 1.00 98.38 70 THR A CA 1
ATOM 561 C C . THR A 1 70 ? 29.169 -6.294 -20.359 1.00 98.38 70 THR A C 1
ATOM 563 O O . THR A 1 70 ? 28.858 -5.119 -20.578 1.00 98.38 70 THR A O 1
ATOM 566 N N . PRO A 1 71 ? 30.032 -6.922 -21.181 1.00 98.19 71 PRO A N 1
ATOM 567 C CA . PRO A 1 71 ? 30.590 -6.269 -22.368 1.00 98.19 71 PRO A CA 1
ATOM 568 C C . PRO A 1 71 ? 29.525 -5.995 -23.443 1.00 98.19 71 PRO A C 1
ATOM 570 O O . PRO A 1 71 ? 28.788 -6.902 -23.835 1.00 98.19 71 PRO A O 1
ATOM 573 N N . ILE A 1 72 ? 29.509 -4.791 -24.027 1.00 98.31 72 ILE A N 1
ATOM 574 C CA . ILE A 1 72 ? 28.582 -4.409 -25.118 1.00 98.31 72 ILE A CA 1
ATOM 575 C C . ILE A 1 72 ? 28.711 -5.334 -26.340 1.00 98.31 72 ILE A C 1
ATOM 577 O O . ILE A 1 72 ? 27.739 -5.573 -27.055 1.00 98.31 72 ILE A O 1
ATOM 581 N N . SER A 1 73 ? 29.888 -5.921 -26.569 1.00 97.38 73 SER A N 1
ATOM 582 C CA . SER A 1 73 ? 30.090 -6.937 -27.608 1.00 97.38 73 SER A CA 1
ATOM 583 C C . SER A 1 73 ? 29.233 -8.192 -27.393 1.00 97.38 73 SER A C 1
ATOM 585 O O . SER A 1 73 ? 28.689 -8.717 -28.364 1.00 97.38 73 SER A O 1
ATOM 587 N N . GLN A 1 74 ? 29.055 -8.639 -26.146 1.00 97.75 74 GLN A N 1
ATOM 588 C CA . GLN A 1 74 ? 28.170 -9.756 -25.805 1.00 97.75 74 GLN A CA 1
ATOM 589 C C . GLN A 1 74 ? 26.693 -9.342 -25.850 1.00 97.75 74 GLN A C 1
ATOM 591 O O . GLN A 1 74 ? 25.867 -10.093 -26.362 1.00 97.75 74 GLN A O 1
ATOM 596 N N . VAL A 1 75 ? 26.364 -8.121 -25.407 1.00 98.25 75 VAL A N 1
ATOM 597 C CA . VAL A 1 75 ? 25.011 -7.542 -25.541 1.00 98.25 75 VAL A CA 1
ATOM 598 C C . VAL A 1 75 ? 24.562 -7.569 -27.006 1.00 98.25 75 VAL A C 1
ATOM 600 O O . VAL A 1 75 ? 23.486 -8.076 -27.314 1.00 98.25 75 VAL A O 1
ATOM 603 N N . LYS A 1 76 ? 25.421 -7.110 -27.929 1.00 98.31 76 LYS A N 1
ATOM 604 C CA . LYS A 1 76 ? 25.169 -7.152 -29.380 1.00 98.31 76 LYS A CA 1
ATOM 605 C C . LYS A 1 76 ? 24.998 -8.584 -29.901 1.00 98.31 76 LYS A C 1
ATOM 607 O O . LYS A 1 76 ? 24.129 -8.817 -30.736 1.00 98.31 76 LYS A O 1
ATOM 612 N N . GLN A 1 77 ? 25.771 -9.557 -29.409 1.00 96.50 77 GLN A N 1
ATOM 613 C CA . GLN A 1 77 ? 25.600 -10.973 -29.776 1.00 96.50 77 GLN A CA 1
ATOM 614 C C . GLN A 1 77 ? 24.240 -11.527 -29.326 1.00 96.50 77 GLN A C 1
ATOM 616 O O . GLN A 1 77 ? 23.513 -12.087 -30.149 1.00 96.50 77 GLN A O 1
ATOM 621 N N . ARG A 1 78 ? 23.864 -11.319 -28.057 1.00 96.19 78 ARG A N 1
ATOM 622 C CA . ARG A 1 78 ? 22.570 -11.743 -27.496 1.00 96.19 78 ARG A CA 1
ATOM 623 C C . ARG A 1 78 ? 21.396 -11.079 -28.212 1.00 96.19 78 ARG A C 1
ATOM 625 O O . ARG A 1 78 ? 20.449 -11.755 -28.611 1.00 96.19 78 ARG A O 1
ATOM 632 N N . TRP A 1 79 ? 21.472 -9.779 -28.459 1.00 97.06 79 TRP A N 1
ATOM 633 C CA . TRP A 1 79 ? 20.435 -9.051 -29.185 1.00 97.06 79 TRP A CA 1
ATOM 634 C C . TRP A 1 79 ? 20.274 -9.536 -30.640 1.00 97.06 79 TRP A C 1
ATOM 636 O O . TRP A 1 79 ? 19.161 -9.825 -31.081 1.00 97.06 79 TRP A O 1
ATOM 646 N N . ASN A 1 80 ? 21.382 -9.747 -31.360 1.00 95.88 80 ASN A N 1
ATOM 647 C CA . ASN A 1 80 ? 21.357 -10.304 -32.718 1.00 95.88 80 ASN A CA 1
ATOM 648 C C . ASN A 1 80 ? 20.766 -11.723 -32.766 1.00 95.88 80 ASN A C 1
ATOM 650 O O . ASN A 1 80 ? 20.023 -12.041 -33.695 1.00 95.88 80 ASN A O 1
ATOM 654 N N . PHE A 1 81 ? 21.058 -12.566 -31.769 1.00 93.69 81 PHE A N 1
ATOM 655 C CA . PHE A 1 81 ? 20.454 -13.894 -31.635 1.00 93.69 81 PHE A CA 1
ATOM 656 C C . PHE A 1 81 ? 18.927 -13.807 -31.478 1.00 93.69 81 PHE A C 1
ATOM 658 O O . PHE A 1 81 ? 18.193 -14.502 -32.183 1.00 93.69 81 PHE A O 1
ATOM 665 N N . LEU A 1 82 ? 18.445 -12.913 -30.608 1.00 92.81 82 LEU A N 1
ATOM 666 C CA . LEU A 1 82 ? 17.016 -12.709 -30.361 1.00 92.81 82 LEU A CA 1
ATOM 667 C C . LEU A 1 82 ? 16.294 -12.264 -31.644 1.00 92.81 82 LEU A C 1
ATOM 669 O O . LEU A 1 82 ? 15.335 -12.909 -32.069 1.00 92.81 82 LEU A O 1
ATOM 673 N N . ASN A 1 83 ? 16.822 -11.240 -32.322 1.00 94.06 83 ASN A N 1
ATOM 674 C CA . ASN A 1 83 ? 16.298 -10.749 -33.601 1.00 94.06 83 ASN A CA 1
ATOM 675 C C . ASN A 1 83 ? 16.254 -11.831 -34.689 1.00 94.06 83 ASN A C 1
ATOM 677 O O . ASN A 1 83 ? 15.270 -11.929 -35.421 1.00 94.06 83 ASN A O 1
ATOM 681 N N . LEU A 1 84 ? 17.299 -12.658 -34.798 1.00 93.50 84 LEU A N 1
ATOM 682 C CA . LEU A 1 84 ? 17.379 -13.716 -35.807 1.00 93.50 84 LEU A CA 1
ATOM 683 C C . LEU A 1 84 ? 16.339 -14.822 -35.573 1.00 93.50 84 LEU A C 1
ATOM 685 O O . LEU A 1 84 ? 15.702 -15.284 -36.519 1.00 93.50 84 LEU A O 1
ATOM 689 N N . HIS A 1 85 ? 16.160 -15.259 -34.324 1.00 92.00 85 HIS A N 1
ATOM 690 C CA . HIS A 1 85 ? 15.325 -16.421 -33.998 1.00 92.00 85 HIS A CA 1
ATOM 691 C C . HIS A 1 85 ? 13.842 -16.107 -33.736 1.00 92.00 85 HIS A C 1
ATOM 693 O O . HIS A 1 85 ? 13.013 -17.028 -33.716 1.00 92.00 85 HIS A O 1
ATOM 699 N N . PHE A 1 86 ? 13.501 -14.827 -33.578 1.00 91.00 86 PHE A N 1
ATOM 700 C CA . PHE A 1 86 ? 12.134 -14.336 -33.386 1.00 91.00 86 PHE A CA 1
ATOM 701 C C . PHE A 1 86 ? 11.672 -13.368 -34.480 1.00 91.00 86 PHE A C 1
ATOM 703 O O . PHE A 1 86 ? 10.625 -12.750 -34.338 1.00 91.00 86 PHE A O 1
ATOM 710 N N . GLN A 1 87 ? 12.389 -13.262 -35.606 1.00 90.69 87 GLN A N 1
ATOM 711 C CA . GLN A 1 87 ? 12.064 -12.325 -36.691 1.00 90.69 87 GLN A CA 1
ATOM 712 C C . GLN A 1 87 ? 10.591 -12.383 -37.145 1.00 90.69 87 GLN A C 1
ATOM 714 O O . GLN A 1 87 ? 9.984 -11.345 -37.394 1.00 90.69 87 GLN A O 1
ATOM 719 N N . GLN A 1 88 ? 10.011 -13.585 -37.245 1.00 90.56 88 GLN A N 1
ATOM 720 C CA . GLN A 1 88 ? 8.600 -13.765 -37.608 1.00 90.56 88 GLN A CA 1
ATOM 721 C C . GLN A 1 88 ? 7.648 -13.332 -36.490 1.00 90.56 88 GLN A C 1
ATOM 723 O O . GLN A 1 88 ? 6.603 -12.757 -36.770 1.00 90.56 88 GLN A O 1
ATOM 728 N N . ASP A 1 89 ? 8.002 -13.592 -35.233 1.00 92.69 89 ASP A N 1
ATOM 729 C CA . ASP A 1 89 ? 7.207 -13.199 -34.070 1.00 92.69 89 ASP A CA 1
ATOM 730 C C . ASP A 1 89 ? 7.189 -11.657 -33.940 1.00 92.69 89 ASP A C 1
ATOM 732 O O . ASP A 1 89 ? 6.122 -11.055 -33.847 1.00 92.69 89 ASP A O 1
ATOM 736 N N . ILE A 1 90 ? 8.357 -11.015 -34.086 1.00 90.69 90 ILE A N 1
ATOM 737 C CA . ILE A 1 90 ? 8.557 -9.554 -34.051 1.00 90.69 90 ILE A CA 1
ATOM 738 C C . ILE A 1 90 ? 7.796 -8.841 -35.184 1.00 90.69 90 ILE A C 1
ATOM 740 O O . ILE A 1 90 ? 7.231 -7.771 -34.974 1.00 90.69 90 ILE A O 1
ATOM 744 N N . GLN A 1 91 ? 7.719 -9.435 -36.382 1.00 90.50 91 GLN A N 1
ATOM 745 C CA . GLN A 1 91 ? 6.934 -8.889 -37.504 1.00 90.50 91 GLN A CA 1
ATOM 746 C C . GLN A 1 91 ? 5.420 -8.832 -37.240 1.00 90.50 91 GLN A C 1
ATOM 748 O O . GLN A 1 91 ? 4.719 -8.106 -37.941 1.00 90.50 91 GLN A O 1
ATOM 753 N N . ASN A 1 92 ? 4.919 -9.585 -36.257 1.00 93.75 92 ASN A N 1
ATOM 754 C CA . ASN A 1 92 ? 3.510 -9.597 -35.865 1.00 93.75 92 ASN A CA 1
ATOM 755 C C . ASN A 1 92 ? 3.222 -8.717 -34.633 1.00 93.75 92 ASN A C 1
ATOM 757 O O . ASN A 1 92 ? 2.102 -8.741 -34.120 1.00 93.75 92 ASN A O 1
ATOM 761 N N . PHE A 1 93 ? 4.204 -7.958 -34.135 1.00 94.56 93 PHE A N 1
ATOM 762 C CA . PHE A 1 93 ? 3.987 -7.043 -33.018 1.00 94.56 93 PHE A CA 1
ATOM 763 C C . PHE A 1 93 ? 3.043 -5.880 -33.387 1.00 94.56 93 PHE A C 1
ATOM 765 O O . PHE A 1 93 ? 3.039 -5.423 -34.534 1.00 94.56 93 PHE A O 1
ATOM 772 N N . PRO A 1 94 ? 2.270 -5.359 -32.412 1.00 94.62 94 PRO A N 1
ATOM 773 C CA . PRO A 1 94 ? 1.612 -4.058 -32.520 1.00 94.62 94 PRO A CA 1
ATOM 774 C C . PRO A 1 94 ? 2.595 -2.949 -32.922 1.00 94.62 94 PRO A C 1
ATOM 776 O O . PRO A 1 94 ? 3.784 -3.032 -32.613 1.00 94.62 94 PRO A O 1
ATOM 779 N N . LEU A 1 95 ? 2.104 -1.912 -33.609 1.00 93.88 95 LEU A N 1
ATOM 780 C CA . LEU A 1 95 ? 2.946 -0.865 -34.205 1.00 93.88 95 LEU A CA 1
ATOM 781 C C . LEU A 1 95 ? 3.837 -0.158 -33.171 1.00 93.88 95 LEU A C 1
ATOM 783 O O . LEU A 1 95 ? 5.030 -0.005 -33.399 1.00 93.88 95 LEU A O 1
ATOM 787 N N . ASP A 1 96 ? 3.271 0.203 -32.023 1.00 91.19 96 ASP A N 1
ATOM 788 C CA . ASP A 1 96 ? 3.956 0.828 -30.888 1.00 91.19 96 ASP A CA 1
ATOM 789 C C . ASP A 1 96 ? 5.081 -0.058 -30.323 1.00 91.19 96 ASP A C 1
ATOM 791 O O . ASP A 1 96 ? 6.186 0.412 -30.045 1.00 91.19 96 ASP A O 1
ATOM 795 N N . ILE A 1 97 ? 4.837 -1.367 -30.224 1.00 94.38 97 ILE A N 1
ATOM 796 C CA . ILE A 1 97 ? 5.836 -2.345 -29.786 1.00 94.38 97 ILE A CA 1
ATOM 797 C C . ILE A 1 97 ? 6.918 -2.550 -30.852 1.00 94.38 97 ILE A C 1
ATOM 799 O O . ILE A 1 97 ? 8.092 -2.678 -30.506 1.00 94.38 97 ILE A O 1
ATOM 803 N N . ALA A 1 98 ? 6.559 -2.554 -32.137 1.00 94.56 98 ALA A N 1
ATOM 804 C CA . ALA A 1 98 ? 7.509 -2.675 -33.240 1.00 94.56 98 ALA A CA 1
ATOM 805 C C . ALA A 1 98 ? 8.427 -1.442 -33.345 1.00 94.56 98 ALA A C 1
ATOM 807 O O . ALA A 1 98 ? 9.642 -1.595 -33.484 1.00 94.56 98 ALA A O 1
ATOM 808 N N . GLU A 1 99 ? 7.879 -0.231 -33.202 1.00 94.94 99 GLU A N 1
ATOM 809 C CA . GLU A 1 99 ? 8.643 1.023 -33.133 1.00 94.94 99 GLU A CA 1
ATOM 810 C C . GLU A 1 99 ? 9.587 1.033 -31.922 1.00 94.94 99 GLU A C 1
ATOM 812 O O . GLU A 1 99 ? 10.779 1.320 -32.062 1.00 94.94 99 GLU A O 1
ATOM 817 N N . LYS A 1 100 ? 9.093 0.624 -30.746 1.00 95.12 100 LYS A N 1
ATOM 818 C CA . LYS A 1 100 ? 9.905 0.461 -29.532 1.00 95.12 100 LYS A CA 1
ATOM 819 C C . LYS A 1 100 ? 11.036 -0.551 -29.737 1.00 95.12 100 LYS A C 1
ATOM 821 O O . LYS A 1 100 ? 12.180 -0.263 -29.397 1.00 95.12 100 LYS A O 1
ATOM 826 N N . TRP A 1 101 ? 10.758 -1.705 -30.344 1.00 96.25 101 TRP A N 1
ATOM 827 C CA . TRP A 1 101 ? 11.767 -2.725 -30.647 1.00 96.25 101 TRP A CA 1
ATOM 828 C C . TRP A 1 101 ? 12.831 -2.220 -31.633 1.00 96.25 101 TRP A C 1
ATOM 830 O O . TRP A 1 101 ? 14.023 -2.461 -31.440 1.00 96.25 101 TRP A O 1
ATOM 840 N N . GLN A 1 102 ? 12.427 -1.468 -32.661 1.00 96.06 102 GLN A N 1
ATOM 841 C CA . GLN A 1 102 ? 13.352 -0.829 -33.599 1.00 96.06 102 GLN A CA 1
ATOM 842 C C . GLN A 1 102 ? 14.223 0.235 -32.910 1.00 96.06 102 GLN A C 1
ATOM 844 O O . GLN A 1 102 ? 15.414 0.332 -33.208 1.00 96.06 102 GLN A O 1
ATOM 849 N N . HIS A 1 103 ? 13.669 1.005 -31.969 1.00 97.38 103 HIS A N 1
ATOM 850 C CA . HIS A 1 103 ? 14.437 1.966 -31.176 1.00 97.38 103 HIS A CA 1
ATOM 851 C C . HIS A 1 103 ? 15.480 1.278 -30.275 1.00 97.38 103 HIS A C 1
ATOM 853 O O . HIS A 1 103 ? 16.621 1.743 -30.185 1.00 97.38 103 HIS A O 1
ATOM 859 N N . ILE A 1 104 ? 15.120 0.141 -29.667 1.00 98.00 104 ILE A N 1
ATOM 860 C CA . ILE A 1 104 ? 16.044 -0.703 -28.894 1.00 98.00 104 ILE A CA 1
ATOM 861 C C . ILE A 1 104 ? 17.170 -1.224 -29.797 1.00 98.00 104 ILE A C 1
ATOM 863 O O . ILE A 1 104 ? 18.341 -1.075 -29.446 1.00 98.00 104 ILE A O 1
ATOM 867 N N . ASP A 1 105 ? 16.847 -1.758 -30.983 1.00 97.81 105 ASP A N 1
ATOM 868 C CA . ASP A 1 105 ? 17.865 -2.211 -31.940 1.00 97.81 105 ASP A CA 1
ATOM 869 C C . ASP A 1 105 ? 18.802 -1.072 -32.338 1.00 97.81 105 ASP A C 1
ATOM 871 O O . ASP A 1 105 ? 20.015 -1.197 -32.191 1.00 97.81 105 ASP A O 1
ATOM 875 N N . GLN A 1 106 ? 18.267 0.081 -32.742 1.00 97.62 106 GLN A N 1
ATOM 876 C CA . GLN A 1 106 ? 19.091 1.229 -33.104 1.00 97.62 106 GLN A CA 1
ATOM 877 C C . GLN A 1 106 ? 20.023 1.649 -31.956 1.00 97.62 106 GLN A C 1
ATOM 879 O O . GLN A 1 106 ? 21.211 1.882 -32.193 1.00 97.62 106 GLN A O 1
ATOM 884 N N . THR A 1 107 ? 19.520 1.710 -30.721 1.00 97.69 107 THR A N 1
ATOM 885 C CA . THR A 1 107 ? 20.307 2.071 -29.530 1.00 97.69 107 THR A CA 1
ATOM 886 C C . THR A 1 107 ? 21.439 1.073 -29.288 1.00 97.69 107 THR A C 1
ATOM 888 O O . THR A 1 107 ? 22.604 1.467 -29.197 1.00 97.69 107 THR A O 1
ATOM 891 N N . ILE A 1 108 ? 21.126 -0.228 -29.283 1.00 98.00 108 ILE A N 1
ATOM 892 C CA . ILE A 1 108 ? 22.113 -1.291 -29.073 1.00 98.00 108 ILE A CA 1
ATOM 893 C C . ILE A 1 108 ? 23.149 -1.307 -30.201 1.00 98.00 108 ILE A C 1
ATOM 895 O O . ILE A 1 108 ? 24.339 -1.343 -29.910 1.00 98.00 108 ILE A O 1
ATOM 899 N N . GLN A 1 109 ? 22.756 -1.264 -31.479 1.00 97.12 109 GLN A N 1
ATOM 900 C CA . GLN A 1 109 ? 23.698 -1.400 -32.599 1.00 97.12 109 GLN A CA 1
ATOM 901 C C . GLN A 1 109 ? 24.633 -0.191 -32.733 1.00 97.12 109 GLN A C 1
ATOM 903 O O . GLN A 1 109 ? 25.833 -0.372 -32.973 1.00 97.12 109 GLN A O 1
ATOM 908 N N . THR A 1 110 ? 24.100 1.028 -32.575 1.00 96.19 110 THR A N 1
ATOM 909 C CA . THR A 1 110 ? 24.841 2.277 -32.833 1.00 96.19 110 THR A CA 1
ATOM 910 C C . THR A 1 110 ? 25.758 2.712 -31.695 1.00 96.19 110 THR A C 1
ATOM 912 O O . THR A 1 110 ? 26.699 3.458 -31.954 1.00 96.19 110 THR A O 1
ATOM 915 N N . THR A 1 111 ? 25.551 2.224 -30.467 1.00 95.94 111 THR A N 1
ATOM 916 C CA . THR A 1 111 ? 26.426 2.577 -29.343 1.00 95.94 111 THR A CA 1
ATOM 917 C C . THR A 1 111 ? 27.884 2.158 -29.582 1.00 95.94 111 THR A C 1
ATOM 919 O O . THR A 1 111 ? 28.183 1.091 -30.146 1.00 95.94 111 THR A O 1
ATOM 922 N N . HIS A 1 112 ? 28.800 3.010 -29.122 1.00 95.56 112 HIS A N 1
ATOM 923 C CA . HIS A 1 112 ? 30.248 2.790 -29.151 1.00 95.56 112 HIS A CA 1
ATOM 924 C C . HIS A 1 112 ? 30.838 2.500 -27.761 1.00 95.56 112 HIS A C 1
ATOM 926 O O . HIS A 1 112 ? 32.053 2.359 -27.644 1.00 95.56 112 HIS A O 1
ATOM 932 N N . LYS A 1 113 ? 29.985 2.384 -26.734 1.00 96.94 113 LYS A N 1
ATOM 933 C CA . LYS A 1 113 ? 30.375 2.094 -25.350 1.00 96.94 113 LYS A CA 1
ATOM 934 C C . LYS A 1 113 ? 30.973 0.701 -25.178 1.00 96.94 113 LYS A C 1
ATOM 936 O O . LYS A 1 113 ? 30.731 -0.208 -25.975 1.00 96.94 113 LYS A O 1
ATOM 941 N N . THR A 1 114 ? 31.739 0.531 -24.103 1.00 97.69 114 THR A N 1
ATOM 942 C CA . THR A 1 114 ? 32.454 -0.715 -23.789 1.00 97.69 114 THR A CA 1
ATOM 943 C C . THR A 1 114 ? 31.590 -1.688 -22.985 1.00 97.69 114 THR A C 1
ATOM 945 O O . THR A 1 114 ? 31.563 -2.884 -23.284 1.00 97.69 114 THR A O 1
ATOM 948 N N . TRP A 1 115 ? 30.869 -1.182 -21.983 1.00 98.31 115 TRP A N 1
ATOM 949 C CA . TRP A 1 115 ? 30.113 -1.970 -21.007 1.00 98.31 115 TRP A CA 1
ATOM 950 C C . TRP A 1 115 ? 28.651 -1.540 -20.960 1.00 98.31 115 TRP A C 1
ATOM 952 O O . TRP A 1 115 ? 28.347 -0.361 -21.101 1.00 98.31 115 TRP A O 1
ATOM 962 N N . LEU A 1 116 ? 27.756 -2.495 -20.728 1.00 98.44 116 LEU A N 1
ATOM 963 C CA . LEU A 1 116 ? 26.405 -2.244 -20.240 1.00 98.44 116 LEU A CA 1
ATOM 964 C C . LEU A 1 116 ? 26.417 -2.454 -18.726 1.00 98.44 116 LEU A C 1
ATOM 966 O O . LEU A 1 116 ? 26.922 -3.475 -18.261 1.00 98.44 116 LEU A O 1
ATOM 970 N N . MET A 1 117 ? 25.864 -1.505 -17.980 1.00 97.25 117 MET A N 1
ATOM 971 C CA . MET A 1 117 ? 25.626 -1.574 -16.545 1.00 97.25 117 MET A CA 1
ATOM 972 C C . MET A 1 117 ? 24.125 -1.659 -16.276 1.00 97.25 117 MET A C 1
ATOM 974 O O . MET A 1 117 ? 23.352 -0.871 -16.820 1.00 97.25 117 MET A O 1
ATOM 978 N N . LEU A 1 118 ? 23.736 -2.573 -15.389 1.00 97.38 118 LEU A N 1
ATOM 979 C CA . LEU A 1 118 ? 22.431 -2.584 -14.743 1.00 97.38 118 LEU A CA 1
ATOM 980 C C . LEU A 1 118 ? 22.589 -2.060 -13.317 1.00 97.38 118 LEU A C 1
ATOM 982 O O . LEU A 1 118 ? 23.180 -2.729 -12.460 1.00 97.38 118 LEU A O 1
ATOM 986 N N . ASP A 1 119 ? 22.021 -0.884 -13.064 1.00 94.12 119 ASP A N 1
ATOM 987 C CA . ASP A 1 119 ? 21.725 -0.462 -11.706 1.00 94.12 119 ASP A CA 1
ATOM 988 C C . ASP A 1 119 ? 20.448 -1.152 -11.230 1.00 94.12 119 ASP A C 1
ATOM 990 O O . ASP A 1 119 ? 19.392 -1.064 -11.857 1.00 94.12 119 ASP A O 1
ATOM 994 N N . CYS A 1 120 ? 20.567 -1.877 -10.127 1.00 90.62 120 CYS A N 1
ATOM 995 C CA . CYS A 1 120 ? 19.470 -2.559 -9.453 1.00 90.62 120 CYS A CA 1
ATOM 996 C C . CYS A 1 120 ? 19.583 -2.405 -7.929 1.00 90.62 120 CYS A C 1
ATOM 998 O O . CYS A 1 120 ? 19.049 -3.219 -7.173 1.00 90.62 120 CYS A O 1
ATOM 1000 N N . THR A 1 121 ? 20.281 -1.366 -7.459 1.00 88.94 121 THR A N 1
ATOM 1001 C CA . THR A 1 121 ? 20.523 -1.121 -6.030 1.00 88.94 121 THR A CA 1
ATOM 1002 C C . THR A 1 121 ? 19.224 -0.988 -5.236 1.00 88.94 121 THR A C 1
ATOM 1004 O O . THR A 1 121 ? 19.090 -1.609 -4.182 1.00 88.94 121 THR A O 1
ATOM 1007 N N . LEU A 1 122 ? 18.220 -0.298 -5.785 1.00 87.25 122 LEU A N 1
ATOM 1008 C CA . LEU A 1 122 ? 16.890 -0.133 -5.183 1.00 87.25 122 LEU A CA 1
ATOM 1009 C C . LEU A 1 122 ? 16.073 -1.437 -5.101 1.00 87.25 122 LEU A C 1
ATOM 1011 O O . LEU A 1 122 ? 15.063 -1.486 -4.401 1.00 87.25 122 LEU A O 1
ATOM 1015 N N . PHE A 1 123 ? 16.511 -2.532 -5.735 1.00 86.25 123 PHE A N 1
ATOM 1016 C CA . PHE A 1 123 ? 15.930 -3.853 -5.477 1.00 86.25 123 PHE A CA 1
ATOM 1017 C C . PHE A 1 123 ? 16.421 -4.493 -4.167 1.00 86.25 123 PHE A C 1
ATOM 1019 O O . PHE A 1 123 ? 15.838 -5.486 -3.718 1.00 86.25 123 PHE A O 1
ATOM 1026 N N . ASN A 1 124 ? 17.431 -3.916 -3.514 1.00 84.94 124 ASN A N 1
ATOM 1027 C CA . ASN A 1 124 ? 18.175 -4.518 -2.417 1.00 84.94 124 ASN A CA 1
ATOM 1028 C C . ASN A 1 124 ? 17.937 -3.802 -1.071 1.00 84.94 124 ASN A C 1
ATOM 1030 O O . ASN A 1 124 ? 18.559 -2.792 -0.764 1.00 84.94 124 ASN A O 1
ATOM 1034 N N . ASP A 1 125 ? 17.076 -4.367 -0.217 1.00 83.62 125 ASP A N 1
ATOM 1035 C CA . ASP A 1 125 ? 16.721 -3.801 1.104 1.00 83.62 125 ASP A CA 1
ATOM 1036 C C . ASP A 1 125 ? 17.768 -4.124 2.195 1.00 83.62 125 ASP A C 1
ATOM 1038 O O . ASP A 1 125 ? 17.443 -4.458 3.342 1.00 83.62 125 ASP A O 1
ATOM 1042 N N . ALA A 1 126 ? 19.045 -4.181 1.831 1.00 87.25 126 ALA A N 1
ATOM 1043 C CA . ALA A 1 126 ? 20.144 -4.477 2.738 1.00 87.25 126 ALA A CA 1
ATOM 1044 C C . ALA A 1 126 ? 21.204 -3.380 2.655 1.00 87.25 126 ALA A C 1
ATOM 1046 O O . ALA A 1 126 ? 21.370 -2.733 1.630 1.00 87.25 126 ALA A O 1
ATOM 1047 N N . THR A 1 127 ? 21.968 -3.189 3.728 1.00 85.50 127 THR A N 1
ATOM 1048 C CA . THR A 1 127 ? 23.101 -2.258 3.716 1.00 85.50 127 THR A CA 1
ATOM 1049 C C . THR A 1 127 ? 24.124 -2.679 2.659 1.00 85.50 127 THR A C 1
ATOM 1051 O O . THR A 1 127 ? 24.456 -3.871 2.580 1.00 85.50 127 THR A O 1
ATOM 1054 N N . PHE A 1 128 ? 24.649 -1.717 1.891 1.00 83.81 128 PHE A N 1
ATOM 1055 C CA . PHE A 1 128 ? 25.750 -1.928 0.945 1.00 83.81 128 PHE A CA 1
ATOM 1056 C C . PHE A 1 128 ? 26.912 -2.711 1.580 1.00 83.81 128 PHE A C 1
ATOM 1058 O O . PHE A 1 128 ? 27.148 -2.652 2.789 1.00 83.81 128 PHE A O 1
ATOM 1065 N N . GLY A 1 129 ? 27.569 -3.549 0.774 1.00 77.81 129 GLY A N 1
ATOM 1066 C CA . GLY A 1 129 ? 28.681 -4.406 1.208 1.00 77.81 129 GLY A CA 1
ATOM 1067 C C . GLY A 1 129 ? 28.302 -5.564 2.143 1.00 77.81 129 GLY A C 1
ATOM 1068 O O . GLY A 1 129 ? 29.107 -6.473 2.364 1.00 77.81 129 GLY A O 1
ATOM 1069 N N . SER A 1 130 ? 27.079 -5.598 2.685 1.00 89.31 130 SER A N 1
ATOM 1070 C CA . SER A 1 130 ? 26.652 -6.674 3.580 1.00 89.31 130 SER A CA 1
ATOM 1071 C C . SER A 1 130 ? 26.534 -8.020 2.855 1.00 89.31 130 SER A C 1
ATOM 1073 O O . SER A 1 130 ? 26.195 -8.107 1.674 1.00 89.31 130 SER A O 1
ATOM 1075 N N . LYS A 1 131 ? 26.721 -9.125 3.592 1.00 91.00 131 LYS A N 1
ATOM 1076 C CA . LYS A 1 131 ? 26.525 -10.486 3.051 1.00 91.00 131 LYS A CA 1
ATOM 1077 C C . LYS A 1 131 ? 25.109 -10.716 2.502 1.00 91.00 131 LYS A C 1
ATOM 1079 O O . LYS A 1 131 ? 24.944 -11.527 1.595 1.00 91.00 131 LYS A O 1
ATOM 1084 N N . LYS A 1 132 ? 24.098 -10.027 3.052 1.00 92.31 132 LYS A N 1
ATOM 1085 C CA . LYS A 1 132 ? 22.716 -10.064 2.550 1.00 92.31 132 LYS A CA 1
ATOM 1086 C C . LYS A 1 132 ? 22.629 -9.343 1.201 1.00 92.31 132 LYS A C 1
ATOM 1088 O O . LYS A 1 132 ? 22.139 -9.947 0.252 1.00 92.31 132 LYS A O 1
ATOM 1093 N N . PHE A 1 133 ? 23.195 -8.135 1.105 1.00 92.12 133 PHE A N 1
ATOM 1094 C CA . PHE A 1 133 ? 23.237 -7.359 -0.136 1.00 92.12 133 PHE A CA 1
ATOM 1095 C C . PHE A 1 133 ? 23.903 -8.144 -1.267 1.00 92.12 133 PHE A C 1
ATOM 1097 O O . PHE A 1 133 ? 23.293 -8.349 -2.313 1.00 92.12 133 PHE A O 1
ATOM 1104 N N . LEU A 1 134 ? 25.114 -8.661 -1.031 1.00 92.19 134 LEU A N 1
ATOM 1105 C CA . LEU A 1 134 ? 25.870 -9.424 -2.030 1.00 92.19 134 LEU A CA 1
ATOM 1106 C C . LEU A 1 134 ? 25.135 -10.692 -2.487 1.00 92.19 134 LEU A C 1
ATOM 1108 O O . LEU A 1 134 ? 25.218 -11.056 -3.656 1.00 92.19 134 LEU A O 1
ATOM 1112 N N . LYS A 1 135 ? 24.387 -11.352 -1.591 1.00 94.00 135 LYS A N 1
ATOM 1113 C CA . LYS A 1 135 ? 23.557 -12.510 -1.947 1.00 94.00 135 LYS A CA 1
ATOM 1114 C C . LYS A 1 135 ? 22.362 -12.118 -2.824 1.00 94.00 135 LYS A C 1
ATOM 1116 O O . LYS A 1 135 ? 22.028 -12.872 -3.729 1.00 94.00 135 LYS A O 1
ATOM 1121 N N . GLN A 1 136 ? 21.727 -10.974 -2.571 1.00 93.19 136 GLN A N 1
ATOM 1122 C CA . GLN A 1 136 ? 20.617 -10.487 -3.399 1.00 93.19 136 GLN A CA 1
ATOM 1123 C C . GLN A 1 136 ? 21.110 -10.015 -4.777 1.00 93.19 136 GLN A C 1
ATOM 1125 O O . GLN A 1 136 ? 20.497 -10.359 -5.783 1.00 93.19 136 GLN A O 1
ATOM 1130 N N . LEU A 1 137 ? 22.266 -9.344 -4.847 1.00 94.25 137 LEU A N 1
ATOM 1131 C CA . LEU A 1 137 ? 22.914 -8.990 -6.117 1.00 94.25 137 LEU A CA 1
ATOM 1132 C C . LEU A 1 137 ? 23.305 -10.242 -6.928 1.00 94.25 137 LEU A C 1
ATOM 1134 O O . LEU A 1 137 ? 23.111 -10.278 -8.141 1.00 94.25 137 LEU A O 1
ATOM 1138 N N . GLU A 1 138 ? 23.780 -11.301 -6.260 1.00 95.12 138 GLU A N 1
ATOM 1139 C CA . GLU A 1 138 ? 24.025 -12.600 -6.903 1.00 95.12 138 GLU A CA 1
ATOM 1140 C C . GLU A 1 138 ? 22.738 -13.213 -7.460 1.00 95.12 138 GLU A C 1
ATOM 1142 O O . GLU A 1 138 ? 22.716 -13.651 -8.603 1.00 95.12 138 GLU A O 1
ATOM 1147 N N . GLN A 1 139 ? 21.645 -13.201 -6.692 1.00 94.69 139 GLN A N 1
ATOM 1148 C CA . GLN A 1 139 ? 20.350 -13.710 -7.155 1.00 94.69 139 GLN A CA 1
ATOM 1149 C C . GLN A 1 139 ? 19.844 -12.979 -8.406 1.00 94.69 139 GLN A C 1
ATOM 1151 O O . GLN A 1 139 ? 19.230 -13.620 -9.253 1.00 94.69 139 GLN A O 1
ATOM 1156 N N . ILE A 1 140 ? 20.129 -11.679 -8.545 1.00 94.44 140 ILE A N 1
ATOM 1157 C CA . ILE A 1 140 ? 19.809 -10.898 -9.748 1.00 94.44 140 ILE A CA 1
ATOM 1158 C C . ILE A 1 140 ? 20.708 -11.307 -10.928 1.00 94.44 140 ILE A C 1
ATOM 1160 O O . ILE A 1 140 ? 20.193 -11.527 -12.021 1.00 94.44 140 ILE A O 1
ATOM 1164 N N . SER A 1 141 ? 22.021 -11.472 -10.721 1.00 95.88 141 SER A N 1
ATOM 1165 C CA . SER A 1 141 ? 22.942 -11.966 -11.766 1.00 95.88 141 SER A CA 1
ATOM 1166 C C . SER A 1 141 ? 22.529 -13.355 -12.275 1.00 95.88 141 SER A C 1
ATOM 1168 O O . SER A 1 141 ? 22.446 -13.590 -13.483 1.00 95.88 141 SER A O 1
ATOM 1170 N N . GLU A 1 142 ? 22.159 -14.253 -11.359 1.00 95.50 142 GLU A N 1
ATOM 1171 C CA . GLU A 1 142 ? 21.730 -15.626 -11.640 1.00 95.50 142 GLU A CA 1
ATOM 1172 C C . GLU A 1 142 ? 20.422 -15.723 -12.452 1.00 95.50 142 GLU A C 1
ATOM 1174 O O . GLU A 1 142 ? 20.207 -16.749 -13.101 1.00 95.50 142 GLU A O 1
ATOM 1179 N N . LEU A 1 143 ? 19.585 -14.670 -12.512 1.00 93.06 143 LEU A N 1
ATOM 1180 C CA . LEU A 1 143 ? 18.421 -14.619 -13.420 1.00 93.06 143 LEU A CA 1
ATOM 1181 C C . LEU A 1 143 ? 18.824 -14.816 -14.889 1.00 93.06 143 LEU A C 1
ATOM 1183 O O . LEU A 1 143 ? 18.029 -15.320 -15.682 1.00 93.06 143 LEU A O 1
ATOM 1187 N N . SER A 1 144 ? 20.064 -14.467 -15.239 1.00 95.06 144 SER A N 1
ATOM 1188 C CA . SER A 1 144 ? 20.637 -14.637 -16.578 1.00 95.06 144 SER A CA 1
ATOM 1189 C C . SER A 1 144 ? 20.731 -16.110 -17.010 1.00 95.06 144 SER A C 1
ATOM 1191 O O . SER A 1 144 ? 20.695 -16.416 -18.200 1.00 95.06 144 SER A O 1
ATOM 1193 N N . LYS A 1 145 ? 20.783 -17.063 -16.064 1.00 92.75 145 LYS A N 1
ATOM 1194 C CA . LYS A 1 145 ? 20.916 -18.500 -16.378 1.00 92.75 145 LYS A CA 1
ATOM 1195 C C . LYS A 1 145 ? 19.709 -19.112 -17.078 1.00 92.75 145 LYS A C 1
ATOM 1197 O O . LYS A 1 145 ? 19.836 -20.192 -17.644 1.00 92.75 145 LYS A O 1
ATOM 1202 N N . GLN A 1 146 ? 18.552 -18.449 -17.061 1.00 91.25 146 GLN A N 1
ATOM 1203 C CA . GLN A 1 146 ? 17.367 -18.933 -17.778 1.00 91.25 146 GLN A CA 1
ATOM 1204 C C . GLN A 1 146 ? 17.483 -18.787 -19.310 1.00 91.25 146 GLN A C 1
ATOM 1206 O O . GLN A 1 146 ? 16.634 -19.298 -20.041 1.00 91.25 146 GLN A O 1
ATOM 1211 N N . PHE A 1 147 ? 18.516 -18.091 -19.803 1.00 92.12 147 PHE A N 1
ATOM 1212 C CA . PHE A 1 147 ? 18.722 -17.812 -21.220 1.00 92.12 147 PHE A CA 1
ATOM 1213 C C . PHE A 1 147 ? 19.815 -18.717 -21.805 1.00 92.12 147 PHE A C 1
ATOM 1215 O O . PHE A 1 147 ? 21.009 -18.478 -21.630 1.00 92.12 147 PHE A O 1
ATOM 1222 N N . ASN A 1 148 ? 19.408 -19.764 -22.526 1.00 88.75 148 ASN A N 1
ATOM 1223 C CA . ASN A 1 148 ? 20.323 -20.685 -23.201 1.00 88.75 148 ASN A CA 1
ATOM 1224 C C . ASN A 1 148 ? 20.425 -20.364 -24.704 1.00 88.75 148 ASN A C 1
ATOM 1226 O O . ASN A 1 148 ? 19.600 -20.810 -25.504 1.00 88.75 148 ASN A O 1
ATOM 1230 N N . LEU A 1 149 ? 21.459 -19.614 -25.100 1.00 86.94 149 LEU A N 1
ATOM 1231 C CA . LEU A 1 149 ? 21.704 -19.236 -26.503 1.00 86.94 149 LEU A CA 1
ATOM 1232 C C . LEU A 1 149 ? 22.015 -20.442 -27.408 1.00 86.94 149 LEU A C 1
ATOM 1234 O O . LEU A 1 149 ? 21.806 -20.386 -28.615 1.00 86.94 149 LEU A O 1
ATOM 1238 N N . ASN A 1 150 ? 22.464 -21.561 -26.838 1.00 87.00 150 ASN A N 1
ATOM 1239 C CA . ASN A 1 150 ? 22.730 -22.787 -27.590 1.00 87.00 150 ASN A CA 1
ATOM 1240 C C . ASN A 1 150 ? 21.464 -23.643 -27.799 1.00 87.00 150 ASN A C 1
ATOM 1242 O O . ASN A 1 150 ? 21.509 -24.640 -28.523 1.00 87.00 150 ASN A O 1
ATOM 1246 N N . ASN A 1 151 ? 20.324 -23.265 -27.203 1.00 88.12 151 ASN A N 1
ATOM 1247 C CA . ASN A 1 151 ? 19.079 -24.030 -27.255 1.00 88.12 151 ASN A CA 1
ATOM 1248 C C . ASN A 1 151 ? 17.838 -23.129 -27.398 1.00 88.12 151 ASN A C 1
ATOM 1250 O O . ASN A 1 151 ? 17.069 -22.915 -26.459 1.00 88.12 151 ASN A O 1
ATOM 1254 N N . ILE A 1 152 ? 17.590 -22.648 -28.619 1.00 87.69 152 ILE A N 1
ATOM 1255 C CA . ILE A 1 152 ? 16.415 -21.815 -28.933 1.00 87.69 152 ILE A CA 1
ATOM 1256 C C . ILE A 1 152 ? 15.069 -22.490 -28.597 1.00 87.69 152 ILE A C 1
ATOM 1258 O O . ILE A 1 152 ? 14.095 -21.802 -28.300 1.00 87.69 152 ILE A O 1
ATOM 1262 N N . PHE A 1 153 ? 14.997 -23.826 -28.617 1.00 88.25 153 PHE A N 1
ATOM 1263 C CA . PHE A 1 153 ? 13.786 -24.559 -28.235 1.00 88.25 153 PHE A CA 1
ATOM 1264 C C . PHE A 1 153 ? 13.489 -24.393 -26.739 1.00 88.25 153 PHE A C 1
ATOM 1266 O O . PHE A 1 153 ? 12.367 -24.066 -26.366 1.00 88.25 153 PHE A O 1
ATOM 1273 N N . GLU A 1 154 ? 14.504 -24.547 -25.889 1.00 88.31 154 GLU A N 1
ATOM 1274 C CA . GLU A 1 154 ? 14.395 -24.308 -24.446 1.00 88.31 154 GLU A CA 1
ATOM 1275 C C . GLU A 1 154 ? 14.010 -22.858 -24.143 1.00 88.31 154 GLU A C 1
ATOM 1277 O O . GLU A 1 154 ? 13.089 -22.644 -23.362 1.00 88.31 154 GLU A O 1
ATOM 1282 N N . PHE A 1 155 ? 14.601 -21.874 -24.834 1.00 87.69 155 PHE A N 1
ATOM 1283 C CA . PHE A 1 155 ? 14.183 -20.473 -24.709 1.00 87.69 155 PHE A CA 1
ATOM 1284 C C . PHE A 1 155 ? 12.700 -20.283 -25.079 1.00 87.69 155 PHE A C 1
ATOM 1286 O O . PHE A 1 155 ? 11.952 -19.678 -24.315 1.00 87.69 155 PHE A O 1
ATOM 1293 N N . LYS A 1 156 ? 12.234 -20.816 -26.225 1.00 86.88 156 LYS A N 1
ATOM 1294 C CA . LYS A 1 156 ? 10.826 -20.677 -26.664 1.00 86.88 156 LYS A CA 1
ATOM 1295 C C . LYS A 1 156 ? 9.820 -21.369 -25.731 1.00 86.88 156 LYS A C 1
ATOM 1297 O O . LYS A 1 156 ? 8.638 -21.021 -25.764 1.00 86.88 156 LYS A O 1
ATOM 1302 N N . HIS A 1 157 ? 10.270 -22.296 -24.887 1.00 87.31 157 HIS A N 1
ATOM 1303 C CA . HIS A 1 157 ? 9.438 -23.024 -23.924 1.00 87.31 157 HIS A CA 1
ATOM 1304 C C . HIS A 1 157 ? 9.703 -22.669 -22.447 1.00 87.31 157 HIS A C 1
ATOM 1306 O O . HIS A 1 157 ? 9.082 -23.272 -21.572 1.00 87.31 157 HIS A O 1
ATOM 1312 N N . SER A 1 158 ? 10.564 -21.687 -22.154 1.00 88.31 158 SER A N 1
ATOM 1313 C CA . SER A 1 158 ? 10.811 -21.180 -20.797 1.00 88.31 158 SER A CA 1
ATOM 1314 C C . SER A 1 158 ? 10.131 -19.827 -20.545 1.00 88.31 158 SER A C 1
ATOM 1316 O O . SER A 1 158 ? 9.528 -19.225 -21.437 1.00 88.31 158 SER A O 1
ATOM 1318 N N . THR A 1 159 ? 10.246 -19.324 -19.312 1.00 86.69 159 THR A N 1
ATOM 1319 C CA . THR A 1 159 ? 9.812 -17.971 -18.920 1.00 86.69 159 THR A CA 1
ATOM 1320 C C . THR A 1 159 ? 10.455 -16.872 -19.763 1.00 86.69 159 THR A C 1
ATOM 1322 O O . THR A 1 159 ? 9.824 -15.846 -19.987 1.00 86.69 159 THR A O 1
ATOM 1325 N N . ALA A 1 160 ? 11.651 -17.104 -20.317 1.00 86.62 160 ALA A N 1
ATOM 1326 C CA . ALA A 1 160 ? 12.344 -16.159 -21.192 1.00 86.62 160 ALA A CA 1
ATOM 1327 C C . ALA A 1 160 ? 11.512 -15.719 -22.410 1.00 86.62 160 ALA A C 1
ATOM 1329 O O . ALA A 1 160 ? 11.628 -14.580 -22.864 1.00 86.62 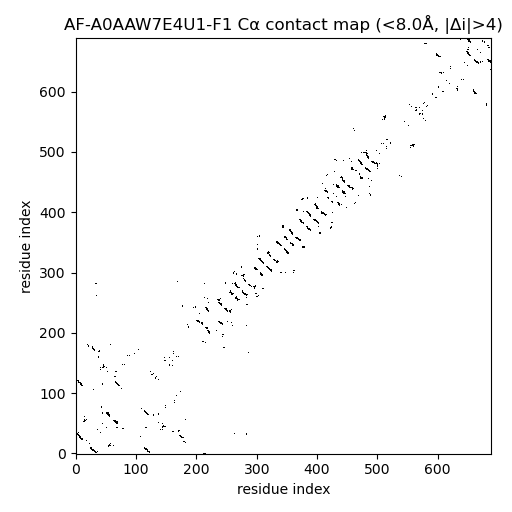160 ALA A O 1
ATOM 1330 N N . ASN A 1 161 ? 10.627 -16.587 -22.917 1.00 91.81 161 ASN A N 1
ATOM 1331 C CA . ASN A 1 161 ? 9.763 -16.262 -24.051 1.00 91.81 161 ASN A CA 1
ATOM 1332 C C . ASN A 1 161 ? 8.727 -15.159 -23.732 1.00 91.81 161 ASN A C 1
ATOM 1334 O O . ASN A 1 161 ? 8.099 -14.626 -24.644 1.00 91.81 161 ASN A O 1
ATOM 1338 N N . GLN A 1 162 ? 8.557 -14.762 -22.464 1.00 94.12 162 GLN A N 1
ATOM 1339 C CA . GLN A 1 162 ? 7.706 -13.627 -22.085 1.00 94.12 162 GLN A CA 1
ATOM 1340 C C . GLN A 1 162 ? 8.188 -12.293 -22.679 1.00 94.12 162 GLN A C 1
ATOM 1342 O O . GLN A 1 162 ? 7.345 -11.450 -22.970 1.00 94.12 162 GLN A O 1
ATOM 1347 N N . ILE A 1 163 ? 9.483 -12.148 -23.002 1.00 95.06 163 ILE A N 1
ATOM 1348 C CA . ILE A 1 163 ? 10.013 -11.000 -23.771 1.00 95.06 163 ILE A CA 1
ATOM 1349 C C . ILE A 1 163 ? 9.264 -10.825 -25.107 1.00 95.06 163 ILE A C 1
ATOM 1351 O O . ILE A 1 163 ? 9.061 -9.705 -25.565 1.00 95.06 163 ILE A O 1
ATOM 1355 N N . ILE A 1 164 ? 8.830 -11.932 -25.717 1.00 94.62 164 ILE A N 1
ATOM 1356 C CA . ILE A 1 164 ? 8.149 -11.969 -27.018 1.00 94.62 164 ILE A CA 1
ATOM 1357 C C . ILE A 1 164 ? 6.626 -12.089 -26.857 1.00 94.62 164 ILE A C 1
ATOM 1359 O O . ILE A 1 164 ? 5.875 -11.519 -27.642 1.00 94.62 164 ILE A O 1
ATOM 1363 N N . GLN A 1 165 ? 6.148 -12.807 -25.836 1.00 93.62 165 GLN A N 1
ATOM 1364 C CA . GLN A 1 165 ? 4.711 -12.996 -25.583 1.00 93.62 165 GLN A CA 1
ATOM 1365 C C . GLN A 1 165 ? 4.044 -11.798 -24.886 1.00 93.62 165 GLN A C 1
ATOM 1367 O O . GLN A 1 165 ? 2.834 -11.617 -25.015 1.00 93.62 165 GLN A O 1
ATOM 1372 N N . ARG A 1 166 ? 4.802 -11.015 -24.107 1.00 93.62 166 ARG A N 1
ATOM 1373 C CA . ARG A 1 166 ? 4.329 -9.878 -23.295 1.00 93.62 166 ARG A CA 1
ATOM 1374 C C . ARG A 1 166 ? 5.304 -8.676 -23.341 1.00 93.62 166 ARG A C 1
ATOM 1376 O O . ARG A 1 166 ? 5.661 -8.136 -22.291 1.00 93.62 166 ARG A O 1
ATOM 1383 N N . PRO A 1 167 ? 5.737 -8.226 -24.536 1.00 93.25 167 PRO A N 1
ATOM 1384 C CA . PRO A 1 167 ? 6.798 -7.226 -24.699 1.00 93.25 167 PRO A CA 1
ATOM 1385 C C . PRO A 1 167 ? 6.512 -5.878 -24.014 1.00 93.25 167 PRO A C 1
ATOM 1387 O O . PRO A 1 167 ? 7.438 -5.200 -23.572 1.00 93.25 167 PRO A O 1
ATOM 1390 N N . GLN A 1 168 ? 5.248 -5.480 -23.859 1.00 92.25 168 GLN A N 1
ATOM 1391 C CA . GLN A 1 168 ? 4.898 -4.242 -23.157 1.00 92.25 168 GLN A CA 1
ATOM 1392 C C . GLN A 1 168 ? 5.367 -4.240 -21.687 1.00 92.25 168 GLN A C 1
ATOM 1394 O O . GLN A 1 168 ? 5.796 -3.202 -21.187 1.00 92.25 168 GLN A O 1
ATOM 1399 N N . PHE A 1 169 ? 5.394 -5.412 -21.038 1.00 93.81 169 PHE A N 1
ATOM 1400 C CA . PHE A 1 169 ? 5.846 -5.576 -19.653 1.00 93.81 169 PHE A CA 1
ATOM 1401 C C . PHE A 1 169 ? 7.360 -5.830 -19.534 1.00 93.81 169 PHE A C 1
ATOM 1403 O O . PHE A 1 169 ? 7.969 -5.440 -18.545 1.00 93.81 169 PHE A O 1
ATOM 1410 N N . GLU A 1 170 ? 7.977 -6.448 -20.546 1.00 95.56 170 GLU A N 1
ATOM 1411 C CA . GLU A 1 170 ? 9.327 -7.028 -20.436 1.00 95.56 170 GLU A CA 1
ATOM 1412 C C . GLU A 1 170 ? 10.443 -6.252 -21.153 1.00 95.56 170 GLU A C 1
ATOM 1414 O O . GLU A 1 170 ? 11.614 -6.627 -21.049 1.00 95.56 170 GLU A O 1
ATOM 1419 N N . LEU A 1 171 ? 10.116 -5.183 -21.890 1.00 95.75 171 LEU A N 1
ATOM 1420 C CA . LEU A 1 171 ? 11.107 -4.408 -22.649 1.00 95.75 171 LEU A CA 1
ATOM 1421 C C . LEU A 1 171 ? 11.756 -3.248 -21.871 1.00 95.75 171 LEU A C 1
ATOM 1423 O O . LEU A 1 171 ? 12.827 -2.812 -22.279 1.00 95.75 171 LEU A O 1
ATOM 1427 N N . GLY A 1 172 ? 11.155 -2.725 -20.795 1.00 95.75 172 GLY A N 1
ATOM 1428 C CA . GLY A 1 172 ? 11.607 -1.479 -20.140 1.00 95.75 172 GLY A CA 1
ATOM 1429 C C . GLY A 1 172 ? 11.135 -0.193 -20.849 1.00 95.75 172 GLY A C 1
ATOM 1430 O O . GLY A 1 172 ? 10.564 -0.262 -21.940 1.00 95.75 172 GLY A O 1
ATOM 1431 N N . TRP A 1 173 ? 11.355 0.993 -20.270 1.00 96.25 173 TRP A N 1
ATOM 1432 C CA . TRP A 1 173 ? 11.137 2.292 -20.938 1.00 96.25 173 TRP A CA 1
ATOM 1433 C C . TRP A 1 173 ? 12.477 2.844 -21.422 1.00 96.25 173 TRP A C 1
ATOM 1435 O O . TRP A 1 173 ? 13.339 3.092 -20.589 1.00 96.25 173 TRP A O 1
ATOM 1445 N N . TRP A 1 174 ? 12.660 3.002 -22.738 1.00 96.50 174 TRP A N 1
ATOM 1446 C CA . TRP A 1 174 ? 13.940 3.389 -23.345 1.00 96.50 174 TRP A CA 1
ATOM 1447 C C . TRP A 1 174 ? 13.938 4.866 -23.745 1.00 96.50 174 TRP A C 1
ATOM 1449 O O . TRP A 1 174 ? 13.224 5.252 -24.667 1.00 96.50 174 TRP A O 1
ATOM 1459 N N . ASP A 1 175 ? 14.733 5.676 -23.046 1.00 93.88 175 ASP A N 1
ATOM 1460 C CA . ASP A 1 175 ? 14.946 7.103 -23.308 1.00 93.88 175 ASP A CA 1
ATOM 1461 C C . ASP A 1 175 ? 16.233 7.562 -22.593 1.00 93.88 175 ASP A C 1
ATOM 1463 O O . ASP A 1 175 ? 16.535 7.132 -21.476 1.00 93.88 175 ASP A O 1
ATOM 1467 N N . ARG A 1 176 ? 16.976 8.498 -23.191 1.00 90.56 176 ARG A N 1
ATOM 1468 C CA . ARG A 1 176 ? 18.173 9.098 -22.576 1.00 90.56 176 ARG A CA 1
ATOM 1469 C C . ARG A 1 176 ? 17.868 9.862 -21.288 1.00 90.56 176 ARG A C 1
ATOM 1471 O O . ARG A 1 176 ? 18.739 9.957 -20.429 1.00 90.56 176 ARG A O 1
ATOM 1478 N N . LYS A 1 177 ? 16.641 10.362 -21.115 1.00 89.25 177 LYS A N 1
ATOM 1479 C CA . LYS A 1 177 ? 16.164 11.027 -19.891 1.00 89.25 177 LYS A CA 1
ATOM 1480 C C . LYS A 1 177 ? 16.260 10.152 -18.634 1.00 89.25 177 LYS A C 1
ATOM 1482 O O . LYS A 1 177 ? 16.311 10.710 -17.540 1.00 89.25 177 LYS A O 1
ATOM 1487 N N . CYS A 1 178 ? 16.369 8.823 -18.770 1.00 90.00 178 CYS A N 1
ATOM 1488 C CA . CYS A 1 178 ? 16.663 7.910 -17.655 1.00 90.00 178 CYS A CA 1
ATOM 1489 C C . CYS A 1 178 ? 17.940 8.294 -16.881 1.00 90.00 178 CYS A C 1
ATOM 1491 O O . CYS A 1 178 ? 18.096 7.897 -15.732 1.00 90.00 178 CYS A O 1
ATOM 1493 N N . ILE A 1 179 ? 18.837 9.098 -17.469 1.00 89.38 179 ILE A N 1
ATOM 1494 C CA . ILE A 1 179 ? 20.018 9.668 -16.804 1.00 89.38 179 ILE A CA 1
ATOM 1495 C C . ILE A 1 179 ? 19.673 10.424 -15.504 1.00 89.38 179 ILE A C 1
ATOM 1497 O O . ILE A 1 179 ? 20.487 10.452 -14.586 1.00 89.38 179 ILE A O 1
ATOM 1501 N N . ALA A 1 180 ? 18.453 10.966 -15.376 1.00 85.62 180 ALA A N 1
ATOM 1502 C CA . ALA A 1 180 ? 17.977 11.613 -14.151 1.00 85.62 180 ALA A CA 1
ATOM 1503 C C . ALA A 1 180 ? 17.972 10.668 -12.929 1.00 85.62 180 ALA A C 1
ATOM 1505 O O . ALA A 1 180 ? 18.128 11.133 -11.805 1.00 85.62 180 ALA A O 1
ATOM 1506 N N . ARG A 1 181 ? 17.884 9.344 -13.143 1.00 86.19 181 ARG A N 1
ATOM 1507 C CA . ARG A 1 181 ? 17.925 8.302 -12.096 1.00 86.19 181 ARG A CA 1
ATOM 1508 C C . ARG A 1 181 ? 19.272 8.159 -11.381 1.00 86.19 181 ARG A C 1
ATOM 1510 O O . ARG A 1 181 ? 19.375 7.358 -10.459 1.00 86.19 181 ARG A O 1
ATOM 1517 N N . ILE A 1 182 ? 20.296 8.903 -11.802 1.00 83.56 182 ILE A N 1
ATOM 1518 C CA . ILE A 1 182 ? 21.556 9.053 -11.059 1.00 83.56 182 ILE A CA 1
ATOM 1519 C C . ILE A 1 182 ? 21.330 9.788 -9.728 1.00 83.56 182 ILE A C 1
ATOM 1521 O O . ILE A 1 182 ? 22.069 9.557 -8.772 1.00 83.56 182 ILE A O 1
ATOM 1525 N N . TRP A 1 183 ? 20.317 10.654 -9.660 1.00 77.19 183 TRP A N 1
ATOM 1526 C CA . TRP A 1 183 ? 19.987 11.437 -8.474 1.00 77.19 183 TRP A CA 1
ATOM 1527 C C . TRP A 1 183 ? 18.772 10.899 -7.729 1.00 77.19 183 TRP A C 1
ATOM 1529 O O . TRP A 1 183 ? 17.914 10.218 -8.290 1.00 77.19 183 TRP A O 1
ATOM 1539 N N . ASP A 1 184 ? 18.705 11.263 -6.451 1.00 73.75 184 ASP A N 1
ATOM 1540 C CA . ASP A 1 184 ? 17.496 11.122 -5.653 1.00 73.75 184 ASP A CA 1
ATOM 1541 C C . ASP A 1 184 ? 16.449 12.134 -6.147 1.00 73.75 184 ASP A C 1
ATOM 1543 O O . ASP A 1 184 ? 16.731 13.331 -6.247 1.00 73.75 184 ASP A O 1
ATOM 1547 N N . ILE A 1 185 ? 15.266 11.644 -6.517 1.00 77.12 185 ILE A N 1
ATOM 1548 C CA . ILE A 1 185 ? 14.185 12.456 -7.083 1.00 77.12 185 ILE A CA 1
ATOM 1549 C C . ILE A 1 185 ? 13.197 12.744 -5.958 1.00 77.12 185 ILE A C 1
ATOM 1551 O O . ILE A 1 185 ? 12.401 11.881 -5.598 1.00 77.12 185 ILE A O 1
ATOM 1555 N N . GLN A 1 186 ? 13.257 13.952 -5.405 1.00 68.62 186 GLN A N 1
ATOM 1556 C CA . GLN A 1 186 ? 12.449 14.347 -4.251 1.00 68.62 186 GLN A CA 1
ATOM 1557 C C . GLN A 1 186 ? 11.338 15.336 -4.641 1.00 68.62 186 GLN A C 1
ATOM 1559 O O . GLN A 1 186 ? 11.358 15.939 -5.715 1.00 68.62 186 GLN A O 1
ATOM 1564 N N . ALA A 1 187 ? 10.355 15.492 -3.752 1.00 63.69 187 ALA A N 1
ATOM 1565 C CA . ALA A 1 187 ? 9.168 16.318 -3.977 1.00 63.69 187 ALA A CA 1
ATOM 1566 C C . ALA A 1 187 ? 9.412 17.839 -3.857 1.00 63.69 187 ALA A C 1
ATOM 1568 O O . ALA A 1 187 ? 8.568 18.622 -4.296 1.00 63.69 187 ALA A O 1
ATOM 1569 N N . ASP A 1 188 ? 10.530 18.268 -3.259 1.00 61.59 188 ASP A N 1
ATOM 1570 C CA . ASP A 1 188 ? 10.772 19.676 -2.926 1.00 61.59 188 ASP A CA 1
ATOM 1571 C C . ASP A 1 188 ? 11.081 20.528 -4.169 1.00 61.59 188 ASP A C 1
ATOM 1573 O O . ASP A 1 188 ? 12.144 20.465 -4.784 1.00 61.59 188 ASP A O 1
ATOM 1577 N N . PHE A 1 189 ? 10.109 21.360 -4.543 1.00 55.72 189 PHE A N 1
ATOM 1578 C CA . PHE A 1 189 ? 10.065 22.082 -5.818 1.00 55.72 189 PHE A CA 1
ATOM 1579 C C . PHE A 1 189 ? 11.155 23.141 -6.050 1.00 55.72 189 PHE A C 1
ATOM 1581 O O . PHE A 1 189 ? 11.262 23.632 -7.178 1.00 55.72 189 PHE A O 1
ATOM 1588 N N . GLU A 1 190 ? 11.906 23.542 -5.023 1.00 50.09 190 GLU A N 1
ATOM 1589 C CA . GLU A 1 190 ? 12.746 24.747 -5.087 1.00 50.09 190 GLU A CA 1
ATOM 1590 C C . GLU A 1 190 ? 14.080 24.540 -5.830 1.00 50.09 190 GLU A C 1
ATOM 1592 O O . GLU A 1 190 ? 14.560 25.492 -6.443 1.00 50.09 190 GLU A O 1
ATOM 1597 N N . ASP A 1 191 ? 14.613 23.309 -5.894 1.00 48.91 191 ASP A N 1
ATOM 1598 C CA . ASP A 1 191 ? 15.924 23.020 -6.514 1.00 48.91 191 ASP A CA 1
ATOM 1599 C C . ASP A 1 191 ? 15.882 22.104 -7.765 1.00 48.91 191 ASP A C 1
ATOM 1601 O O . ASP A 1 191 ? 16.837 22.065 -8.546 1.00 48.91 191 ASP A O 1
ATOM 1605 N N . PHE A 1 192 ? 14.787 21.379 -8.032 1.00 49.72 192 PHE A N 1
ATOM 1606 C CA . PHE A 1 192 ? 14.764 20.292 -9.036 1.00 49.72 192 PHE A CA 1
ATOM 1607 C C . PHE A 1 192 ? 14.377 20.691 -10.476 1.00 49.72 192 PHE A C 1
ATOM 1609 O O . PHE A 1 192 ? 13.595 20.021 -11.152 1.00 49.72 192 PHE A O 1
ATOM 1616 N N . TRP A 1 193 ? 14.965 21.770 -11.001 1.00 48.81 193 TRP A N 1
ATOM 1617 C CA . TRP A 1 193 ? 14.771 22.209 -12.396 1.00 48.81 193 TRP A CA 1
ATOM 1618 C C . TRP A 1 193 ? 15.900 21.733 -13.333 1.00 48.81 193 TRP A C 1
ATOM 1620 O O . TRP A 1 193 ? 16.527 22.534 -14.023 1.00 48.81 193 TRP A O 1
ATOM 1630 N N . TRP A 1 194 ? 16.140 20.419 -13.432 1.00 51.56 194 TRP A N 1
ATOM 1631 C CA . TRP A 1 194 ? 17.045 19.875 -14.468 1.00 51.56 194 TRP A CA 1
ATOM 1632 C C . TRP A 1 194 ? 16.425 19.853 -15.876 1.00 51.56 194 TRP A C 1
ATOM 1634 O O . TRP A 1 194 ? 17.129 19.606 -16.853 1.00 51.56 194 TRP A O 1
ATOM 1644 N N . ASN A 1 195 ? 15.113 20.082 -16.011 1.00 59.44 195 ASN A N 1
ATOM 1645 C CA . ASN A 1 195 ? 14.444 20.131 -17.309 1.00 59.44 195 ASN A CA 1
ATOM 1646 C C . ASN A 1 195 ? 13.518 21.350 -17.432 1.00 59.44 195 ASN A C 1
ATOM 1648 O O . ASN A 1 195 ? 12.330 21.285 -17.108 1.00 59.44 195 ASN A O 1
ATOM 1652 N N . GLU A 1 196 ? 14.046 22.450 -17.979 1.00 63.50 196 GLU A N 1
ATOM 1653 C CA . GLU A 1 196 ? 13.232 23.612 -18.356 1.00 63.50 196 GLU A CA 1
ATOM 1654 C C . GLU A 1 196 ? 12.066 23.240 -19.291 1.00 63.50 196 GLU A C 1
ATOM 1656 O O . GLU A 1 196 ? 11.042 23.919 -19.300 1.00 63.50 196 GLU A O 1
ATOM 1661 N N . ASP A 1 197 ? 12.187 22.188 -20.105 1.00 67.69 197 ASP A N 1
ATOM 1662 C CA . ASP A 1 197 ? 11.129 21.808 -21.042 1.00 67.69 197 ASP A CA 1
ATOM 1663 C C . ASP A 1 197 ? 9.938 21.162 -20.330 1.00 67.69 197 ASP A C 1
ATOM 1665 O O . ASP A 1 197 ? 8.807 21.339 -20.784 1.00 67.69 197 ASP A O 1
ATOM 1669 N N . PHE A 1 198 ? 10.148 20.520 -19.172 1.00 74.94 198 PHE A N 1
ATOM 1670 C CA . PHE A 1 198 ? 9.043 20.076 -18.320 1.00 74.94 198 PHE A CA 1
ATOM 1671 C C . PHE A 1 198 ? 8.247 21.283 -17.816 1.00 74.94 198 PHE A C 1
ATOM 1673 O O . PHE A 1 198 ? 7.041 21.358 -18.044 1.00 74.94 198 PHE A O 1
ATOM 1680 N N . SER A 1 199 ? 8.912 22.284 -17.227 1.00 72.50 199 SER A N 1
ATOM 1681 C CA . SER A 1 199 ? 8.231 23.477 -16.707 1.00 72.50 199 SER A CA 1
ATOM 1682 C C . SER A 1 199 ? 7.701 24.414 -17.805 1.00 72.50 199 SER A C 1
ATOM 1684 O O . SER A 1 199 ? 6.783 25.191 -17.539 1.00 72.50 199 SER A O 1
ATOM 1686 N N . LYS A 1 200 ? 8.186 24.330 -19.053 1.00 75.56 200 LYS A N 1
ATOM 1687 C CA . LYS A 1 200 ? 7.572 24.994 -20.224 1.00 75.56 200 LYS A CA 1
ATOM 1688 C C . LYS A 1 200 ? 6.293 24.296 -20.698 1.00 75.56 200 LYS A C 1
ATOM 1690 O O . LYS A 1 200 ? 5.357 24.976 -21.113 1.00 75.56 200 LYS A O 1
ATOM 1695 N N . GLN A 1 201 ? 6.250 22.963 -20.672 1.00 77.00 201 GLN A N 1
ATOM 1696 C CA . GLN A 1 201 ? 5.130 22.172 -21.201 1.00 77.00 201 GLN A CA 1
ATOM 1697 C C . GLN A 1 201 ? 4.003 21.983 -20.177 1.00 77.00 201 GLN A C 1
ATOM 1699 O O . GLN A 1 201 ? 2.825 22.074 -20.535 1.00 77.00 201 GLN A O 1
ATOM 1704 N N . TRP A 1 202 ? 4.361 21.771 -18.912 1.00 79.12 202 TRP A N 1
ATOM 1705 C CA . TRP A 1 202 ? 3.472 21.291 -17.858 1.00 79.12 202 TRP A CA 1
ATOM 1706 C C . TRP A 1 202 ? 3.309 22.298 -16.718 1.00 79.12 202 TRP A C 1
ATOM 1708 O O . TRP A 1 202 ? 4.200 23.093 -16.405 1.00 79.12 202 TRP A O 1
ATOM 1718 N N . ALA A 1 203 ? 2.139 22.256 -16.093 1.00 77.88 203 ALA A N 1
ATOM 1719 C CA . ALA A 1 203 ? 1.820 22.902 -14.831 1.00 77.88 203 ALA A CA 1
ATOM 1720 C C . ALA A 1 203 ? 1.257 21.860 -13.857 1.00 77.88 203 ALA A C 1
ATOM 1722 O O . ALA A 1 203 ? 0.667 20.862 -14.265 1.00 77.88 203 ALA A O 1
ATOM 1723 N N . LEU A 1 204 ? 1.472 22.102 -12.569 1.00 72.56 204 LEU A N 1
ATOM 1724 C CA . LEU A 1 204 ? 1.058 21.225 -11.476 1.00 72.56 204 LEU A CA 1
ATOM 1725 C C . LEU A 1 204 ? -0.398 21.506 -11.107 1.00 72.56 204 LEU A C 1
ATOM 1727 O O . LEU A 1 204 ? -0.827 22.661 -11.167 1.00 72.56 204 LEU A O 1
ATOM 1731 N N . THR A 1 205 ? -1.130 20.480 -10.674 1.00 64.50 205 THR A N 1
ATOM 1732 C CA . THR A 1 205 ? -2.421 20.673 -9.997 1.00 64.50 205 THR A CA 1
ATOM 1733 C C . THR A 1 205 ? -2.239 21.464 -8.696 1.00 64.50 205 THR A C 1
ATOM 1735 O O . THR A 1 205 ? -1.171 21.424 -8.078 1.00 64.50 205 THR A O 1
ATOM 1738 N N . GLU A 1 206 ? -3.278 22.178 -8.250 1.00 56.62 206 GLU A N 1
ATOM 1739 C CA . GLU A 1 206 ? -3.223 22.975 -7.009 1.00 56.62 206 GLU A CA 1
ATOM 1740 C C . GLU A 1 206 ? -2.922 22.111 -5.773 1.00 56.62 206 GLU A C 1
ATOM 1742 O O . GLU A 1 206 ? -2.194 22.536 -4.879 1.00 56.62 206 GLU A O 1
ATOM 1747 N N . THR A 1 207 ? -3.381 20.858 -5.791 1.00 54.72 207 THR A N 1
ATOM 1748 C CA . THR A 1 207 ? -3.157 19.831 -4.763 1.00 54.72 207 THR A CA 1
ATOM 1749 C C . THR A 1 207 ? -1.760 19.195 -4.772 1.00 54.72 207 THR A C 1
ATOM 1751 O O . THR A 1 207 ? -1.423 18.474 -3.838 1.00 54.72 207 THR A O 1
ATOM 1754 N N . ARG A 1 208 ? -0.932 19.451 -5.799 1.00 60.19 208 ARG A N 1
ATOM 1755 C CA . ARG A 1 208 ? 0.489 19.042 -5.901 1.00 60.19 208 ARG A CA 1
ATOM 1756 C C . ARG A 1 208 ? 0.799 17.572 -5.562 1.00 60.19 208 ARG A C 1
ATOM 1758 O O . ARG A 1 208 ? 1.870 17.281 -5.032 1.00 60.19 208 ARG A O 1
ATOM 1765 N N . PHE A 1 209 ? -0.089 16.632 -5.890 1.00 70.88 209 PHE A N 1
ATOM 1766 C CA . PHE A 1 209 ? 0.131 15.211 -5.600 1.00 70.88 209 PHE A CA 1
ATOM 1767 C C . PHE A 1 209 ? 1.342 14.638 -6.362 1.00 70.88 209 PHE A C 1
ATOM 1769 O O . PHE A 1 209 ? 1.260 14.318 -7.555 1.00 70.88 209 PHE A O 1
ATOM 1776 N N . PHE A 1 210 ? 2.455 14.488 -5.641 1.00 81.06 210 PHE A N 1
ATOM 1777 C CA . PHE A 1 210 ? 3.623 13.704 -6.033 1.00 81.06 210 PHE A CA 1
ATOM 1778 C C . PHE A 1 210 ? 3.435 12.243 -5.613 1.00 81.06 210 PHE A C 1
ATOM 1780 O O . PHE A 1 210 ? 2.970 11.949 -4.514 1.00 81.06 210 PHE A O 1
ATOM 1787 N N . GLN A 1 211 ? 3.778 11.318 -6.503 1.00 86.31 211 GLN A N 1
ATOM 1788 C CA . GLN A 1 211 ? 3.645 9.883 -6.285 1.00 86.31 211 GLN A CA 1
ATOM 1789 C C . GLN A 1 211 ? 5.017 9.279 -5.955 1.00 86.31 211 GLN A C 1
ATOM 1791 O O . GLN A 1 211 ? 5.676 8.735 -6.843 1.00 86.31 211 GLN A O 1
ATOM 1796 N N . ASP A 1 212 ? 5.408 9.304 -4.672 1.00 83.69 212 ASP A N 1
ATOM 1797 C CA . ASP A 1 212 ? 6.672 8.764 -4.109 1.00 83.69 212 ASP A CA 1
ATOM 1798 C C . ASP A 1 212 ? 7.027 7.333 -4.541 1.00 83.69 212 ASP A C 1
ATOM 1800 O O . ASP A 1 212 ? 8.113 6.824 -4.265 1.00 83.69 212 ASP A O 1
ATOM 1804 N N . ALA A 1 213 ? 6.070 6.578 -5.078 1.00 85.19 213 ALA A N 1
ATOM 1805 C CA . ALA A 1 213 ? 6.307 5.228 -5.558 1.00 85.19 213 ALA A CA 1
ATOM 1806 C C . ALA A 1 213 ? 7.030 5.196 -6.914 1.00 85.19 213 ALA A C 1
ATOM 1808 O O . ALA A 1 213 ? 7.770 4.248 -7.160 1.00 85.19 213 ALA A O 1
ATOM 1809 N N . ILE A 1 214 ? 6.808 6.193 -7.772 1.00 89.56 214 ILE A N 1
ATOM 1810 C CA . ILE A 1 214 ? 7.254 6.228 -9.179 1.00 89.56 214 ILE A CA 1
ATOM 1811 C C . ILE A 1 214 ? 7.904 7.565 -9.572 1.00 89.56 214 ILE A C 1
ATOM 1813 O O . ILE A 1 214 ? 8.312 7.748 -10.718 1.00 89.56 214 ILE A O 1
ATOM 1817 N N . ASP A 1 215 ? 7.999 8.491 -8.618 1.00 87.62 215 ASP A N 1
ATOM 1818 C CA . ASP A 1 215 ? 8.599 9.818 -8.738 1.00 87.62 215 ASP A CA 1
ATOM 1819 C C . ASP A 1 215 ? 7.979 10.639 -9.879 1.00 87.62 215 ASP A C 1
ATOM 1821 O O . ASP A 1 215 ? 8.653 11.115 -10.797 1.00 87.62 215 ASP A O 1
ATOM 1825 N N . ALA A 1 216 ? 6.649 10.754 -9.837 1.00 88.19 216 ALA A N 1
ATOM 1826 C CA . ALA A 1 216 ? 5.844 11.434 -10.846 1.00 88.19 216 ALA A CA 1
ATOM 1827 C C . ALA A 1 216 ? 4.825 12.400 -10.236 1.00 88.19 216 ALA A C 1
ATOM 1829 O O . ALA A 1 216 ? 4.297 12.171 -9.150 1.00 88.19 216 ALA A O 1
ATOM 1830 N N . PHE A 1 217 ? 4.524 13.464 -10.977 1.00 84.75 217 PHE A N 1
ATOM 1831 C CA . PHE A 1 217 ? 3.538 14.479 -10.629 1.00 84.75 217 PHE A CA 1
ATOM 1832 C C . PHE A 1 217 ? 2.270 14.329 -11.466 1.00 84.75 217 PHE A C 1
ATOM 1834 O O . PHE A 1 217 ? 2.330 14.007 -12.655 1.00 84.75 217 PHE A O 1
ATOM 1841 N N . THR A 1 218 ? 1.133 14.657 -10.858 1.00 83.94 218 THR A N 1
ATOM 1842 C CA . THR A 1 218 ? -0.124 14.890 -11.580 1.00 83.94 218 THR A CA 1
ATOM 1843 C C . THR A 1 218 ? -0.093 16.297 -12.194 1.00 83.94 218 THR A C 1
ATOM 1845 O O . THR A 1 218 ? 0.021 17.292 -11.474 1.00 83.94 218 THR A O 1
ATOM 1848 N N . VAL A 1 219 ? -0.140 16.396 -13.527 1.00 81.38 219 VAL A N 1
ATOM 1849 C CA . VAL A 1 219 ? 0.105 17.645 -14.282 1.00 81.38 219 VAL A CA 1
ATOM 1850 C C . VAL A 1 219 ? -0.896 17.892 -15.411 1.00 81.38 219 VAL A C 1
ATOM 1852 O O . VAL A 1 219 ? -1.484 16.959 -15.947 1.00 81.38 219 VAL A O 1
ATOM 1855 N N . TYR A 1 220 ? -1.032 19.152 -15.832 1.00 80.81 220 TYR A N 1
ATOM 1856 C CA . TYR A 1 220 ? -1.815 19.577 -17.000 1.00 80.81 220 TYR A CA 1
ATOM 1857 C C . TYR A 1 220 ? -0.975 20.438 -17.972 1.00 80.81 220 TYR A C 1
ATOM 1859 O O . TYR A 1 220 ? 0.027 21.036 -17.569 1.00 80.81 220 TYR A O 1
ATOM 1867 N N . PRO A 1 221 ? -1.333 20.526 -19.270 1.00 77.94 221 PRO A N 1
ATOM 1868 C CA . PRO A 1 221 ? -0.518 21.218 -20.269 1.00 77.94 221 PRO A CA 1
ATOM 1869 C C . PRO A 1 221 ? -0.726 22.741 -20.246 1.00 77.94 221 PRO A C 1
ATOM 1871 O O . PRO A 1 221 ? -1.840 23.227 -20.457 1.00 77.94 221 PRO A O 1
ATOM 1874 N N . LYS A 1 222 ? 0.360 23.515 -20.125 1.00 74.94 222 LYS A N 1
ATOM 1875 C CA . LYS A 1 222 ? 0.332 24.996 -20.090 1.00 74.94 222 LYS A CA 1
ATOM 1876 C C . LYS A 1 222 ? -0.223 25.653 -21.358 1.00 74.94 222 LYS A C 1
ATOM 1878 O O . LYS A 1 222 ? -0.746 26.761 -21.302 1.00 74.94 222 LYS A O 1
ATOM 1883 N N . ASN A 1 223 ? -0.111 24.984 -22.507 1.00 61.09 223 ASN A N 1
ATOM 1884 C CA . ASN A 1 223 ? -0.463 25.557 -23.812 1.00 61.09 223 ASN A CA 1
ATOM 1885 C C . ASN A 1 223 ? -1.947 25.431 -24.194 1.00 61.09 223 ASN A C 1
ATOM 1887 O O . ASN A 1 223 ? -2.364 26.018 -25.198 1.00 61.09 223 ASN A O 1
ATOM 1891 N N . LYS A 1 224 ? -2.776 24.719 -23.416 1.00 52.50 224 LYS A N 1
ATOM 1892 C CA . LYS A 1 224 ? -4.229 24.862 -23.563 1.00 52.50 224 LYS A CA 1
ATOM 1893 C C . LYS A 1 224 ? -4.616 26.221 -22.983 1.00 52.50 224 LYS A C 1
ATOM 1895 O O . L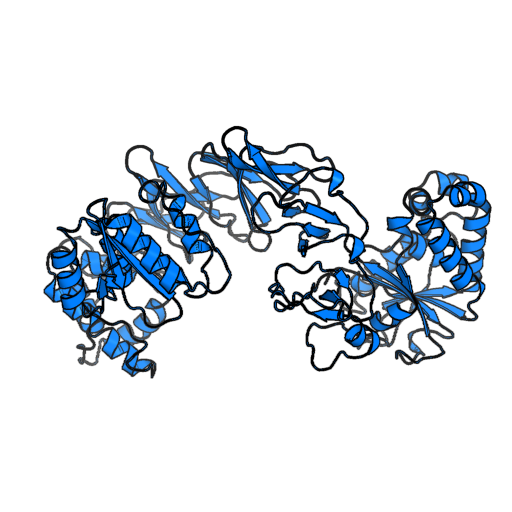YS A 1 224 ? -4.537 26.427 -21.777 1.00 52.50 224 LYS A O 1
ATOM 1900 N N . LYS A 1 225 ? -5.116 27.127 -23.833 1.00 41.97 225 LYS A N 1
ATOM 1901 C CA . LYS A 1 225 ? -6.002 28.196 -23.360 1.00 41.97 225 LYS A CA 1
ATOM 1902 C C . LYS A 1 225 ? -7.195 27.516 -22.692 1.00 41.97 225 LYS A C 1
ATOM 1904 O O . LYS A 1 225 ? -8.119 27.101 -23.392 1.00 41.97 225 LYS A O 1
ATOM 1909 N N . LEU A 1 226 ? -7.162 27.399 -21.365 1.00 45.22 226 LEU A N 1
ATOM 1910 C CA . LEU A 1 226 ? -8.365 27.212 -20.565 1.00 45.22 226 LEU A CA 1
ATOM 1911 C C . LEU A 1 226 ? -9.351 28.278 -21.049 1.00 45.22 226 LEU A C 1
ATOM 1913 O O . LEU A 1 226 ? -9.037 29.472 -21.061 1.00 45.22 226 LEU A O 1
ATOM 1917 N N . SER A 1 227 ? -10.480 27.830 -21.600 1.00 37.09 227 SER A N 1
ATOM 1918 C CA . SER A 1 227 ? -11.512 28.729 -22.115 1.00 37.09 227 SER A CA 1
ATOM 1919 C C . SER A 1 227 ? -11.900 29.714 -21.019 1.00 37.09 227 SER A C 1
ATOM 1921 O O . SER A 1 227 ? -11.912 29.332 -19.859 1.00 37.09 227 SER A O 1
ATOM 1923 N N . SER A 1 228 ? -12.262 30.949 -21.360 1.00 36.66 228 SER A N 1
ATOM 1924 C CA . SER A 1 228 ? -12.484 32.048 -20.403 1.00 36.66 228 SER A CA 1
ATOM 1925 C C . SER A 1 228 ? -13.701 31.900 -19.465 1.00 36.66 228 SER A C 1
ATOM 1927 O O . SER A 1 228 ? -14.172 32.888 -18.911 1.00 36.66 228 SER A O 1
ATOM 1929 N N . ARG A 1 229 ? -14.218 30.682 -19.284 1.00 37.97 229 ARG A N 1
ATOM 1930 C CA . ARG A 1 229 ? -15.037 30.277 -18.140 1.00 37.97 229 ARG A CA 1
ATOM 1931 C C . ARG A 1 229 ? -14.105 29.622 -17.126 1.00 37.97 229 ARG A C 1
ATOM 1933 O O . ARG A 1 229 ? -13.377 28.709 -17.503 1.00 37.97 229 ARG A O 1
ATOM 1940 N N . LYS A 1 230 ? -14.144 30.064 -15.865 1.00 37.28 230 LYS A N 1
ATOM 1941 C CA . LYS A 1 230 ? -13.436 29.413 -14.754 1.00 37.28 230 LYS A CA 1
ATOM 1942 C C . LYS A 1 230 ? -13.856 27.936 -14.671 1.00 37.28 230 LYS A C 1
ATOM 1944 O O . LYS A 1 230 ? -14.877 27.619 -14.075 1.00 37.28 230 LYS A O 1
ATOM 1949 N N . LEU A 1 231 ? -13.069 27.049 -15.269 1.00 40.09 231 LEU A N 1
ATOM 1950 C CA . LEU A 1 231 ? -12.881 25.715 -14.721 1.00 40.09 231 LEU A CA 1
ATOM 1951 C C . LEU A 1 231 ? -11.979 25.917 -13.507 1.00 40.09 231 LEU A C 1
ATOM 1953 O O . LEU A 1 231 ? -10.870 26.436 -13.657 1.00 40.09 231 LEU A O 1
ATOM 1957 N N . THR A 1 232 ? -12.470 25.564 -12.322 1.00 44.19 232 THR A N 1
ATOM 1958 C CA . THR A 1 232 ? -11.589 25.271 -11.191 1.00 44.19 232 THR A CA 1
ATOM 1959 C C . THR A 1 232 ? -10.612 24.173 -11.616 1.00 44.19 232 THR A C 1
ATOM 1961 O O . THR A 1 232 ? -10.921 23.347 -12.485 1.00 44.19 232 THR A O 1
ATOM 1964 N N . VAL A 1 233 ? -9.394 24.194 -11.070 1.00 46.72 233 VAL A N 1
ATOM 1965 C CA . VAL A 1 233 ? -8.320 23.284 -11.512 1.00 46.72 233 VAL A CA 1
ATOM 1966 C C . VAL A 1 233 ? -8.683 21.809 -11.252 1.00 46.72 233 VAL A C 1
ATOM 1968 O O . VAL A 1 233 ? -8.190 20.927 -11.952 1.00 46.72 233 VAL A O 1
ATOM 1971 N N . ASP A 1 234 ? -9.642 21.564 -10.356 1.00 45.09 234 ASP A N 1
ATOM 1972 C CA . ASP A 1 234 ? -10.195 20.265 -9.939 1.00 45.09 234 ASP A CA 1
ATOM 1973 C C . ASP A 1 234 ? -10.870 19.429 -11.042 1.00 45.09 234 ASP A C 1
ATOM 1975 O O . ASP A 1 234 ? -11.210 18.269 -10.813 1.00 45.09 234 ASP A O 1
ATOM 1979 N N . HIS A 1 235 ? -11.107 19.987 -12.234 1.00 50.69 235 HIS A N 1
ATOM 1980 C CA . HIS A 1 235 ? -11.756 19.281 -13.355 1.00 50.69 235 HIS A CA 1
ATOM 1981 C C . HIS A 1 235 ? -10.918 19.272 -14.647 1.00 50.69 235 HIS A C 1
ATOM 1983 O O . HIS A 1 235 ? -11.433 19.015 -15.738 1.00 50.69 235 HIS A O 1
ATOM 1989 N N . ALA A 1 236 ? -9.622 19.584 -14.563 1.00 57.78 236 ALA A N 1
ATOM 1990 C CA . ALA A 1 236 ? -8.724 19.514 -15.711 1.00 57.78 236 ALA A CA 1
ATOM 1991 C C . ALA A 1 236 ? -8.175 18.090 -15.902 1.00 57.78 236 ALA A C 1
ATOM 1993 O O . ALA A 1 236 ? -7.579 17.531 -14.985 1.00 57.78 236 ALA A O 1
ATOM 1994 N N . PHE A 1 237 ? -8.296 17.536 -17.117 1.00 66.88 237 PHE A N 1
ATOM 1995 C CA . PHE A 1 237 ? -7.645 16.265 -17.448 1.00 66.88 237 PHE A CA 1
ATOM 1996 C C . PHE A 1 237 ? -6.141 16.333 -17.181 1.00 66.88 237 PHE A C 1
ATOM 1998 O O . PHE A 1 237 ? -5.449 17.219 -17.701 1.00 66.88 237 PHE A O 1
ATOM 2005 N N . SER A 1 238 ? -5.655 15.371 -16.408 1.00 76.38 238 SER A N 1
ATOM 2006 C CA . SER A 1 238 ? -4.275 15.273 -15.973 1.00 76.38 238 SER A CA 1
ATOM 2007 C C . SER A 1 238 ? -3.494 14.217 -16.761 1.00 76.38 238 SER A C 1
ATOM 2009 O O . SER A 1 238 ? -4.044 13.363 -17.458 1.00 76.38 238 SER A O 1
ATOM 2011 N N . ALA A 1 239 ? -2.174 14.311 -16.674 1.00 87.19 239 ALA A N 1
ATOM 2012 C CA . ALA A 1 239 ? -1.242 13.238 -16.972 1.00 87.19 239 ALA A CA 1
ATOM 2013 C C . ALA A 1 239 ? -0.399 12.966 -15.726 1.00 87.19 239 ALA A C 1
ATOM 2015 O O . ALA A 1 239 ? -0.201 13.856 -14.896 1.00 87.19 239 ALA A O 1
ATOM 2016 N N . LEU A 1 240 ? 0.124 11.748 -15.616 1.00 90.38 240 LEU A N 1
ATOM 2017 C CA . LEU A 1 240 ? 1.051 11.361 -14.558 1.00 90.38 240 LEU A CA 1
ATOM 2018 C C . LEU A 1 240 ? 2.452 11.294 -15.161 1.00 90.38 240 LEU A C 1
ATOM 2020 O O . LEU A 1 240 ? 2.735 10.405 -15.967 1.00 90.38 240 LEU A O 1
ATOM 2024 N N . VAL A 1 241 ? 3.298 12.272 -14.833 1.00 89.00 241 VAL A N 1
ATOM 2025 C CA . VAL A 1 241 ? 4.547 12.544 -15.563 1.00 89.00 241 VAL A CA 1
ATOM 2026 C C . VAL A 1 241 ? 5.712 12.739 -14.594 1.00 89.00 241 VAL A C 1
ATOM 2028 O O . VAL A 1 241 ? 5.604 13.481 -13.619 1.00 89.00 241 VAL A O 1
ATOM 2031 N N . THR A 1 242 ? 6.845 12.088 -14.854 1.00 88.25 242 THR A N 1
ATOM 2032 C CA . THR A 1 242 ? 8.073 12.272 -14.057 1.00 88.25 242 THR A CA 1
ATOM 2033 C C . THR A 1 242 ? 8.691 13.658 -14.301 1.00 88.25 242 THR A C 1
ATOM 2035 O O . THR A 1 242 ? 8.502 14.216 -15.386 1.00 88.25 242 THR A O 1
ATOM 2038 N N . PRO A 1 243 ? 9.492 14.225 -13.375 1.00 82.06 243 PRO A N 1
ATOM 2039 C CA . PRO A 1 243 ? 10.090 15.553 -13.570 1.00 82.06 243 PRO A CA 1
ATOM 2040 C C . PRO A 1 243 ? 11.059 15.647 -14.766 1.00 82.06 243 PRO A C 1
ATOM 2042 O O . PRO A 1 243 ? 11.282 16.724 -15.313 1.00 82.06 243 PRO A O 1
ATOM 2045 N N . TYR A 1 244 ? 11.619 14.524 -15.235 1.00 83.50 244 TYR A N 1
ATOM 2046 C CA . TYR A 1 244 ? 12.399 14.454 -16.481 1.00 83.50 244 TYR A CA 1
ATOM 2047 C C . TYR A 1 244 ? 11.529 14.324 -17.749 1.00 83.50 244 TYR A C 1
ATOM 2049 O O . TYR A 1 244 ? 12.046 14.424 -18.865 1.00 83.50 244 TYR A O 1
ATOM 2057 N N . GLY A 1 245 ? 10.210 14.171 -17.609 1.00 84.19 245 GLY A N 1
ATOM 2058 C CA . GLY A 1 245 ? 9.250 14.149 -18.710 1.00 84.19 245 GLY A CA 1
ATOM 2059 C C . GLY A 1 245 ? 9.046 12.770 -19.336 1.00 84.19 245 GLY A C 1
ATOM 2060 O O . GLY A 1 245 ? 9.000 12.687 -20.566 1.00 84.19 245 GLY A O 1
ATOM 2061 N N . ARG A 1 246 ? 8.972 11.706 -18.520 1.00 90.06 246 ARG A N 1
ATOM 2062 C CA . ARG A 1 246 ? 8.341 10.427 -18.894 1.00 90.06 246 ARG A CA 1
ATOM 2063 C C . ARG A 1 246 ? 6.856 10.522 -18.574 1.00 90.06 246 ARG A C 1
ATOM 2065 O O . ARG A 1 246 ? 6.501 10.633 -17.404 1.00 90.06 246 ARG A O 1
ATOM 2072 N N . GLU A 1 247 ? 6.000 10.436 -19.585 1.00 91.50 247 GLU A N 1
ATOM 2073 C CA . GLU A 1 247 ? 4.565 10.229 -19.373 1.00 91.50 247 GLU A CA 1
ATOM 2074 C C . GLU A 1 247 ? 4.343 8.766 -18.962 1.00 91.50 247 GLU A C 1
ATOM 2076 O O . GLU A 1 247 ? 4.621 7.852 -19.737 1.00 91.50 247 GLU A O 1
ATOM 2081 N N . ILE A 1 248 ? 3.907 8.543 -17.720 1.00 94.44 248 ILE A N 1
ATOM 2082 C CA . ILE A 1 248 ? 3.511 7.224 -17.206 1.00 94.44 248 ILE A CA 1
ATOM 2083 C C . ILE A 1 248 ? 2.041 6.980 -17.553 1.00 94.44 248 ILE A C 1
ATOM 2085 O O . ILE A 1 248 ? 1.711 5.937 -18.104 1.00 94.44 248 ILE A O 1
ATOM 2089 N N . LEU A 1 249 ? 1.175 7.969 -17.309 1.00 93.81 249 LEU A N 1
ATOM 2090 C CA . LEU A 1 249 ? -0.185 8.010 -17.853 1.00 93.81 249 LEU A CA 1
ATOM 2091 C C . LEU A 1 249 ? -0.322 9.265 -18.730 1.00 93.81 249 LEU A C 1
ATOM 2093 O O . LEU A 1 249 ? -0.213 10.369 -18.189 1.00 93.81 249 LEU A O 1
ATOM 2097 N N . PRO A 1 250 ? -0.522 9.136 -20.056 1.00 90.81 250 PRO A N 1
ATOM 2098 C CA . PRO A 1 250 ? -0.570 10.277 -20.968 1.00 90.81 250 PRO A CA 1
ATOM 2099 C C . PRO A 1 250 ? -1.916 11.012 -20.928 1.00 90.81 250 PRO A C 1
ATOM 2101 O O . PRO A 1 250 ? -2.962 10.424 -20.648 1.00 90.81 250 PRO A O 1
ATOM 2104 N N . LEU A 1 251 ? -1.909 12.291 -21.330 1.00 86.56 251 LEU A N 1
ATOM 2105 C CA . LEU A 1 251 ? -3.112 13.144 -21.410 1.00 86.56 251 LEU A CA 1
ATOM 2106 C C . LEU A 1 251 ? -4.245 12.554 -22.263 1.00 86.56 251 LEU A C 1
ATOM 2108 O O . LEU A 1 251 ? -5.410 12.890 -22.060 1.00 86.56 251 LEU A O 1
ATOM 2112 N N . SER A 1 252 ? -3.911 11.713 -23.245 1.00 87.19 252 SER A N 1
ATOM 2113 C CA . SER A 1 252 ? -4.873 11.058 -24.139 1.00 87.19 252 SER A CA 1
ATOM 2114 C C . SER A 1 252 ? -5.787 10.060 -23.428 1.00 87.19 252 SER A C 1
ATOM 2116 O O . SER A 1 252 ? -6.819 9.696 -23.987 1.00 87.19 252 SER A O 1
ATOM 2118 N N . LEU A 1 253 ? -5.440 9.632 -22.209 1.00 87.88 253 LEU A N 1
ATOM 2119 C CA . LEU A 1 253 ? -6.330 8.826 -21.382 1.00 87.88 253 LEU A CA 1
ATOM 2120 C C . LEU A 1 253 ? -7.477 9.641 -20.783 1.00 87.88 253 LEU A C 1
ATOM 2122 O O . LEU A 1 253 ? -8.439 9.018 -20.349 1.00 87.88 253 LEU A O 1
ATOM 2126 N N . GLU A 1 254 ? -7.419 10.980 -20.780 1.00 85.94 254 GLU A N 1
ATOM 2127 C CA . GLU A 1 254 ? -8.456 11.862 -20.214 1.00 85.94 254 GLU A CA 1
ATOM 2128 C C . GLU A 1 254 ? -8.846 11.447 -18.784 1.00 85.94 254 GLU A C 1
ATOM 2130 O O . GLU A 1 254 ? -10.017 11.220 -18.478 1.00 85.94 254 GLU A O 1
ATOM 2135 N N . ILE A 1 255 ? -7.831 11.265 -17.934 1.00 86.94 255 ILE A N 1
ATOM 2136 C CA . ILE A 1 255 ? -7.979 10.978 -16.503 1.00 86.94 255 ILE A CA 1
ATOM 2137 C C . ILE A 1 255 ? -8.153 12.288 -15.735 1.00 86.94 255 ILE A C 1
ATOM 2139 O O . ILE A 1 255 ? -7.570 13.304 -16.102 1.00 86.94 255 ILE A O 1
ATOM 2143 N N . GLU A 1 256 ? -8.943 12.276 -14.669 1.00 83.69 256 GLU A N 1
ATOM 2144 C CA . GLU A 1 256 ? -9.042 13.408 -13.737 1.00 83.69 256 GLU A CA 1
ATOM 2145 C C . GLU A 1 256 ? -8.108 13.188 -12.546 1.00 83.69 256 GLU A C 1
ATOM 2147 O O . GLU A 1 256 ? -7.319 14.067 -12.200 1.00 83.69 256 GLU A O 1
ATOM 2152 N N . MET A 1 257 ? -8.115 11.973 -11.992 1.00 84.56 257 MET A N 1
ATOM 2153 C CA . MET A 1 257 ? -7.321 11.591 -10.827 1.00 84.56 257 MET A CA 1
ATOM 2154 C C . MET A 1 257 ? -6.527 10.312 -11.100 1.00 84.56 257 MET A C 1
ATOM 2156 O O . MET A 1 257 ? -7.045 9.372 -11.706 1.00 84.56 257 MET A O 1
ATOM 2160 N N . ALA A 1 258 ? -5.288 10.257 -10.611 1.00 88.44 258 ALA A N 1
ATOM 2161 C CA . ALA A 1 258 ? -4.520 9.022 -10.515 1.00 88.44 258 ALA A CA 1
ATOM 2162 C C . ALA A 1 258 ? -3.633 9.007 -9.263 1.00 88.44 258 ALA A C 1
ATOM 2164 O O . ALA A 1 258 ? -3.043 10.025 -8.898 1.00 88.44 258 ALA A O 1
ATOM 2165 N N . PHE A 1 259 ? -3.522 7.845 -8.621 1.00 88.81 259 PHE A N 1
ATOM 2166 C CA . PHE A 1 259 ? -2.697 7.644 -7.429 1.00 88.81 259 PHE A CA 1
ATOM 2167 C C . PHE A 1 259 ? -2.174 6.208 -7.336 1.00 88.81 259 PHE A C 1
ATOM 2169 O O . PHE A 1 259 ? -2.746 5.280 -7.911 1.00 88.81 259 PHE A O 1
ATOM 2176 N N . VAL A 1 260 ? -1.070 6.012 -6.611 1.00 90.25 260 VAL A N 1
ATOM 2177 C CA . VAL A 1 260 ? -0.478 4.684 -6.417 1.00 90.25 260 VAL A CA 1
ATOM 2178 C C . VAL A 1 260 ? -1.052 4.001 -5.176 1.00 90.25 260 VAL A C 1
ATOM 2180 O O . VAL A 1 260 ? -0.814 4.428 -4.048 1.00 90.25 260 VAL A O 1
ATOM 2183 N N . GLN A 1 261 ? -1.742 2.877 -5.374 1.00 89.75 261 GLN A N 1
ATOM 2184 C CA . GLN A 1 261 ? -2.325 2.057 -4.309 1.00 89.75 261 GLN A CA 1
ATOM 2185 C C . GLN A 1 261 ? -1.969 0.580 -4.521 1.00 89.75 261 GLN A C 1
ATOM 2187 O O . GLN A 1 261 ? -1.929 0.088 -5.646 1.00 89.75 261 GLN A O 1
ATOM 2192 N N . GLY A 1 262 ? -1.632 -0.142 -3.447 1.00 85.50 262 GLY A N 1
ATOM 2193 C CA . GLY A 1 262 ? -1.350 -1.588 -3.495 1.00 85.50 262 GLY A CA 1
ATOM 2194 C C . GLY A 1 262 ? -0.185 -2.055 -4.393 1.00 85.50 262 GLY A C 1
ATOM 2195 O O . GLY A 1 262 ? 0.037 -3.258 -4.500 1.00 85.50 262 GLY A O 1
ATOM 2196 N N . GLY A 1 263 ? 0.580 -1.141 -5.006 1.00 88.69 263 GLY A N 1
ATOM 2197 C CA . GLY A 1 263 ? 1.606 -1.455 -6.015 1.00 88.69 263 GLY A CA 1
ATOM 2198 C C . GLY A 1 263 ? 1.155 -1.262 -7.470 1.00 88.69 263 GLY A C 1
ATOM 2199 O O . GLY A 1 263 ? 1.871 -1.675 -8.378 1.00 88.69 263 GLY A O 1
ATOM 2200 N N . PHE A 1 264 ? 0.005 -0.624 -7.686 1.00 93.88 264 PHE A N 1
ATOM 2201 C CA . PHE A 1 264 ? -0.578 -0.286 -8.984 1.00 93.88 264 PHE A CA 1
ATOM 2202 C C . PHE A 1 264 ? -0.919 1.204 -9.034 1.00 93.88 264 PHE A C 1
ATOM 2204 O O . PHE A 1 264 ? -0.993 1.855 -7.993 1.00 93.88 264 PHE A O 1
ATOM 2211 N N . ILE A 1 265 ? -1.164 1.735 -10.229 1.00 95.31 265 ILE A N 1
ATOM 2212 C CA . ILE A 1 265 ? -1.747 3.066 -10.407 1.00 95.31 265 ILE A CA 1
ATOM 2213 C C . ILE A 1 265 ? -3.250 2.882 -10.627 1.00 95.31 265 ILE A C 1
ATOM 2215 O O . ILE A 1 265 ? -3.662 2.265 -11.613 1.00 95.31 265 ILE A O 1
ATOM 2219 N N . VAL A 1 266 ? -4.060 3.409 -9.711 1.00 94.94 266 VAL A N 1
ATOM 2220 C CA . VAL A 1 266 ? -5.505 3.572 -9.906 1.00 94.94 266 VAL A CA 1
ATOM 2221 C C . VAL A 1 266 ? -5.705 4.875 -10.667 1.00 94.94 266 VAL A C 1
ATOM 2223 O O . VAL A 1 266 ? -5.128 5.894 -10.289 1.00 94.94 266 VAL A O 1
ATOM 2226 N N . ALA A 1 267 ? -6.493 4.849 -11.740 1.00 93.62 267 ALA A N 1
ATOM 2227 C CA . ALA A 1 267 ? -6.812 6.029 -12.537 1.00 93.62 267 ALA A CA 1
ATOM 2228 C C . ALA A 1 267 ? -8.325 6.145 -12.747 1.00 93.62 267 ALA A C 1
ATOM 2230 O O . ALA A 1 267 ? -8.973 5.157 -13.094 1.00 93.62 267 ALA A O 1
ATOM 2231 N N . SER A 1 268 ? -8.873 7.347 -12.580 1.00 91.25 268 SER A N 1
ATOM 2232 C CA . SER A 1 268 ? -10.319 7.598 -12.556 1.00 91.25 268 SER A CA 1
ATOM 2233 C C . SER A 1 268 ? -10.731 8.778 -13.441 1.00 91.25 268 SER A C 1
ATOM 2235 O O . SER A 1 268 ? -9.952 9.708 -13.680 1.00 91.25 268 SER A O 1
ATOM 2237 N N . LYS A 1 269 ? -11.978 8.736 -13.918 1.00 88.50 269 LYS A N 1
ATOM 2238 C CA . LYS A 1 269 ? -12.649 9.782 -14.708 1.00 88.50 269 LYS A CA 1
ATOM 2239 C C . LYS A 1 269 ? -13.939 10.211 -14.018 1.00 88.50 269 LYS A C 1
ATOM 2241 O O . LYS A 1 269 ? -14.590 9.350 -13.444 1.00 88.50 269 LYS A O 1
ATOM 2246 N N . ALA A 1 270 ? -14.350 11.471 -14.154 1.00 78.06 270 ALA A N 1
ATOM 2247 C CA . ALA A 1 270 ? -15.571 12.026 -13.567 1.00 78.06 270 ALA A CA 1
ATOM 2248 C C . ALA A 1 270 ? -15.694 11.771 -12.050 1.00 78.06 270 ALA A C 1
ATOM 2250 O O . ALA A 1 270 ? -16.650 11.150 -11.596 1.00 78.06 270 ALA A O 1
ATOM 2251 N N . VAL A 1 271 ? -14.723 12.244 -11.260 1.00 68.31 271 VAL A N 1
ATOM 2252 C CA . VAL A 1 271 ? -14.552 11.911 -9.822 1.00 68.31 271 VAL A CA 1
ATOM 2253 C C . VAL A 1 271 ? -15.526 12.689 -8.912 1.00 68.31 271 VAL A C 1
ATOM 2255 O O . VAL A 1 271 ? -15.128 13.301 -7.926 1.00 68.31 271 VAL A O 1
ATOM 2258 N N . LYS A 1 272 ? -16.814 12.727 -9.274 1.00 68.12 272 LYS A N 1
ATOM 2259 C CA . LYS A 1 272 ? -17.861 13.474 -8.551 1.00 68.12 272 LYS A CA 1
ATOM 2260 C C . LYS A 1 272 ? -18.698 12.620 -7.599 1.00 68.12 272 LYS A C 1
ATOM 2262 O O . LYS A 1 272 ? -19.380 13.175 -6.746 1.00 68.12 272 LYS A O 1
ATOM 2267 N N . ASP A 1 273 ? -18.647 11.301 -7.740 1.00 77.06 273 ASP A N 1
ATOM 2268 C CA . ASP A 1 273 ? -19.391 10.343 -6.926 1.00 77.06 273 ASP A CA 1
ATOM 2269 C C . ASP A 1 273 ? -18.633 9.005 -6.811 1.00 77.06 273 ASP A C 1
ATOM 2271 O O . ASP A 1 273 ? -17.585 8.801 -7.427 1.00 77.06 273 ASP A O 1
ATOM 2275 N N . LEU A 1 274 ? -19.175 8.070 -6.025 1.00 80.81 274 LEU A N 1
ATOM 2276 C CA . LEU A 1 274 ? -18.621 6.721 -5.842 1.00 80.81 274 LEU A CA 1
ATOM 2277 C C . LEU A 1 274 ? -18.762 5.814 -7.084 1.00 80.81 274 LEU A C 1
ATOM 2279 O O . LEU A 1 274 ? -18.345 4.661 -7.038 1.00 80.81 274 LEU A O 1
ATOM 2283 N N . LEU A 1 275 ? -19.344 6.289 -8.189 1.00 89.00 275 LEU A N 1
ATOM 2284 C CA . LEU A 1 275 ? -19.535 5.551 -9.443 1.00 89.00 275 LEU A CA 1
ATOM 2285 C C . LEU A 1 275 ? -18.632 6.074 -10.570 1.00 89.00 275 LEU A C 1
ATOM 2287 O O . LEU A 1 275 ? -18.816 5.707 -11.733 1.00 89.00 275 LEU A O 1
ATOM 2291 N N . HIS A 1 276 ? -17.610 6.862 -10.232 1.00 90.50 276 HIS A N 1
ATOM 2292 C CA . HIS A 1 276 ? -16.616 7.345 -11.179 1.00 90.50 276 HIS A CA 1
ATOM 2293 C C . HIS A 1 276 ? -15.902 6.180 -11.910 1.00 90.50 276 HIS A C 1
ATOM 2295 O O . HIS A 1 276 ? -15.324 5.302 -11.254 1.00 90.50 276 HIS A O 1
ATOM 2301 N N . PRO A 1 277 ? -15.896 6.121 -13.259 1.00 94.62 277 PRO A N 1
ATOM 2302 C CA . PRO A 1 277 ? -15.214 5.055 -13.990 1.00 94.62 277 PRO A CA 1
ATOM 2303 C C . PRO A 1 277 ? -13.724 4.988 -13.652 1.00 94.62 277 PRO A C 1
ATOM 2305 O O . PRO A 1 277 ? -13.022 6.002 -13.702 1.00 94.62 277 PRO A O 1
ATOM 2308 N N . SER A 1 278 ? -13.230 3.785 -13.360 1.00 95.38 278 SER A N 1
ATOM 2309 C CA . SER A 1 278 ? -11.853 3.547 -12.924 1.00 95.38 278 SER A CA 1
ATOM 2310 C C . SER A 1 278 ? -11.160 2.460 -13.749 1.00 95.38 278 SER A C 1
ATOM 2312 O O . SER A 1 278 ? -11.780 1.544 -14.290 1.00 95.38 278 SER A O 1
ATOM 2314 N N . ALA A 1 279 ? -9.838 2.565 -13.830 1.00 96.44 279 ALA A N 1
ATOM 2315 C CA . ALA A 1 279 ? -8.946 1.622 -14.486 1.00 96.44 279 ALA A CA 1
ATOM 2316 C C . ALA A 1 279 ? -7.700 1.379 -13.626 1.00 96.44 279 ALA A C 1
ATOM 2318 O O . ALA A 1 279 ? -7.333 2.203 -12.784 1.00 96.44 279 ALA A O 1
ATOM 2319 N N . LEU A 1 280 ? -7.039 0.247 -13.865 1.00 97.12 280 LEU A N 1
ATOM 2320 C CA . LEU A 1 280 ? -5.824 -0.156 -13.163 1.00 97.12 280 LEU A CA 1
ATOM 2321 C C . LEU A 1 280 ? -4.657 -0.262 -14.144 1.00 97.12 280 LEU A C 1
ATOM 2323 O O . LEU A 1 280 ? -4.779 -0.910 -15.187 1.00 97.12 280 LEU A O 1
ATOM 2327 N N . TYR A 1 281 ? -3.516 0.312 -13.776 1.00 96.19 281 TYR A N 1
ATOM 2328 C CA . TYR A 1 281 ? -2.261 0.242 -14.525 1.00 96.19 281 TYR A CA 1
ATOM 2329 C C . TYR A 1 281 ? -1.135 -0.273 -13.622 1.00 96.19 281 TYR A C 1
ATOM 2331 O O . TYR A 1 281 ? -1.197 -0.148 -12.396 1.00 96.19 281 TYR A O 1
ATOM 2339 N N . ASP A 1 282 ? -0.090 -0.854 -14.208 1.00 94.75 282 ASP A N 1
ATOM 2340 C CA . ASP A 1 282 ? 1.148 -1.102 -13.467 1.00 94.75 282 ASP A CA 1
ATOM 2341 C C . ASP A 1 282 ? 1.914 0.211 -13.216 1.00 94.75 282 ASP A C 1
ATOM 2343 O O . ASP A 1 282 ? 1.603 1.260 -13.781 1.00 94.75 282 ASP A O 1
ATOM 2347 N N . LEU A 1 283 ? 2.953 0.157 -12.380 1.00 94.94 283 LEU A N 1
ATOM 2348 C CA . LEU A 1 283 ? 3.779 1.329 -12.056 1.00 94.94 283 LEU A CA 1
ATOM 2349 C C . LEU A 1 283 ? 4.552 1.914 -13.253 1.00 94.94 283 LEU A C 1
ATOM 2351 O O . LEU A 1 283 ? 5.177 2.960 -13.117 1.00 94.94 283 LEU A O 1
ATOM 2355 N N . ASN A 1 284 ? 4.538 1.255 -14.413 1.00 95.25 284 ASN A N 1
ATOM 2356 C CA . ASN A 1 284 ? 5.197 1.712 -15.631 1.00 95.25 284 ASN A CA 1
ATOM 2357 C C . ASN A 1 284 ? 4.237 2.336 -16.652 1.00 95.25 284 ASN A C 1
ATOM 2359 O O . ASN A 1 284 ? 4.735 2.861 -17.652 1.00 95.25 284 ASN A O 1
ATOM 2363 N N . GLY A 1 285 ? 2.924 2.314 -16.389 1.00 94.75 285 GLY A N 1
ATOM 2364 C CA . GLY A 1 285 ? 1.883 2.837 -17.276 1.00 94.75 285 GLY A CA 1
ATOM 2365 C C . GLY A 1 285 ? 1.223 1.787 -18.174 1.00 94.75 285 GLY A C 1
ATOM 2366 O O . GLY A 1 285 ? 0.410 2.144 -19.024 1.00 94.75 285 GLY A O 1
ATOM 2367 N N . ASN A 1 286 ? 1.539 0.496 -18.021 1.00 93.75 286 ASN A N 1
ATOM 2368 C CA . ASN A 1 286 ? 0.880 -0.549 -18.805 1.00 93.75 286 ASN A CA 1
ATOM 2369 C C . ASN A 1 286 ? -0.522 -0.818 -18.253 1.00 93.75 286 ASN A C 1
ATOM 2371 O O . ASN A 1 286 ? -0.690 -1.015 -17.049 1.00 93.75 286 ASN A O 1
ATOM 2375 N N . GLU A 1 287 ? -1.521 -0.891 -19.132 1.00 94.00 287 GLU A N 1
ATOM 2376 C CA . GLU A 1 287 ? -2.895 -1.216 -18.743 1.00 94.00 287 GLU A CA 1
ATOM 2377 C C . GLU A 1 287 ? -2.992 -2.647 -18.185 1.00 94.00 287 GLU A C 1
ATOM 2379 O O . GLU A 1 287 ? -2.517 -3.616 -18.786 1.00 94.00 287 GLU A O 1
ATOM 2384 N N . ILE A 1 288 ? -3.624 -2.766 -17.018 1.00 95.06 288 ILE A N 1
ATOM 2385 C CA . ILE A 1 288 ? -3.879 -4.024 -16.310 1.00 95.06 288 ILE A CA 1
ATOM 2386 C C . ILE A 1 288 ? -5.385 -4.323 -16.281 1.00 95.06 288 ILE A C 1
ATOM 2388 O O . ILE A 1 288 ? -5.791 -5.462 -16.523 1.00 95.06 288 ILE A O 1
ATOM 2392 N N . LEU A 1 289 ? -6.213 -3.305 -16.024 1.00 96.12 289 LEU A N 1
ATOM 2393 C CA . LEU A 1 289 ? -7.672 -3.386 -16.067 1.00 96.12 289 LEU A CA 1
ATOM 2394 C C . LEU A 1 289 ? -8.241 -2.149 -16.795 1.00 96.12 289 LEU A C 1
ATOM 2396 O O . LEU A 1 289 ? -8.253 -1.070 -16.203 1.00 96.12 289 LEU A O 1
ATOM 2400 N N . PRO A 1 290 ? -8.694 -2.278 -18.058 1.00 95.25 290 PRO A N 1
ATOM 2401 C CA . PRO A 1 290 ? -9.187 -1.150 -18.848 1.00 95.25 290 PRO A CA 1
ATOM 2402 C C . PRO A 1 290 ? -10.476 -0.523 -18.310 1.00 95.25 290 PRO A C 1
ATOM 2404 O O . PRO A 1 290 ? -11.376 -1.242 -17.874 1.00 95.25 290 PRO A O 1
ATOM 2407 N N . PHE A 1 291 ? -10.670 0.777 -18.568 1.00 94.75 291 PHE A N 1
ATOM 2408 C CA . PHE A 1 291 ? -11.972 1.454 -18.410 1.00 94.75 291 PHE A CA 1
ATOM 2409 C C . PHE A 1 291 ? -13.109 0.742 -19.170 1.00 94.75 291 PHE A C 1
ATOM 2411 O O . PHE A 1 291 ? -14.251 0.720 -18.719 1.00 94.75 291 PHE A O 1
ATOM 2418 N N . SER A 1 292 ? -12.808 0.102 -20.310 1.00 94.06 292 SER A N 1
ATOM 2419 C CA . SER A 1 292 ? -13.789 -0.650 -21.114 1.00 94.06 292 SER A CA 1
ATOM 2420 C C . SER A 1 292 ? -14.369 -1.889 -20.416 1.00 94.06 292 SER A C 1
ATOM 2422 O O . SER A 1 292 ? -15.293 -2.511 -20.939 1.00 94.06 292 SER A O 1
ATOM 2424 N N . LYS A 1 293 ? -13.851 -2.252 -19.235 1.00 95.12 293 LYS A N 1
ATOM 2425 C CA . LYS A 1 293 ? -14.414 -3.294 -18.373 1.00 95.12 293 LYS A CA 1
ATOM 2426 C C . LYS A 1 293 ? -15.551 -2.804 -17.470 1.00 95.12 293 LYS A C 1
ATOM 2428 O O . LYS A 1 293 ? -16.232 -3.654 -16.909 1.00 95.12 293 LYS A O 1
ATOM 2433 N N . GLY A 1 294 ? -15.785 -1.491 -17.370 1.00 94.12 294 GLY A N 1
ATOM 2434 C CA . GLY A 1 294 ? -16.933 -0.922 -16.652 1.00 94.12 294 GLY A CA 1
ATOM 2435 C C . GLY A 1 294 ? -16.845 -0.994 -15.125 1.00 94.12 294 GLY A C 1
ATOM 2436 O O . GLY A 1 294 ? -17.879 -1.025 -14.466 1.00 94.12 294 GLY A O 1
ATOM 2437 N N . PHE A 1 295 ? -15.630 -1.053 -14.575 1.00 96.06 295 PHE A N 1
ATOM 2438 C CA . PHE A 1 295 ? -15.388 -0.938 -13.137 1.00 96.06 295 PHE A CA 1
ATOM 2439 C C . PHE A 1 295 ? -15.427 0.534 -12.712 1.00 96.06 295 PHE A C 1
ATOM 2441 O O . PHE A 1 295 ? -14.887 1.393 -13.412 1.00 96.06 295 PHE A O 1
ATOM 2448 N N . ASN A 1 296 ? -16.014 0.814 -11.549 1.00 95.44 296 ASN A N 1
ATOM 2449 C CA . ASN A 1 296 ? -16.100 2.162 -10.984 1.00 95.44 296 ASN A CA 1
ATOM 2450 C C . ASN A 1 296 ? -15.490 2.186 -9.587 1.00 95.44 296 ASN A C 1
ATOM 2452 O O . ASN A 1 296 ? -15.601 1.194 -8.870 1.00 95.44 296 ASN A O 1
ATOM 2456 N N . ASN A 1 297 ? -14.862 3.300 -9.211 1.00 94.25 297 ASN A N 1
ATOM 2457 C CA . ASN A 1 297 ? -14.211 3.504 -7.915 1.00 94.25 297 ASN A CA 1
ATOM 2458 C C . ASN A 1 297 ? -13.458 2.258 -7.408 1.00 94.25 297 ASN A C 1
ATOM 2460 O O . ASN A 1 297 ? -13.886 1.580 -6.471 1.00 94.25 297 ASN A O 1
ATOM 2464 N N . ILE A 1 298 ? -12.375 1.914 -8.115 1.00 96.19 298 ILE A N 1
ATOM 2465 C CA . ILE A 1 298 ? -11.516 0.779 -7.761 1.00 96.19 298 ILE A CA 1
ATOM 2466 C C . ILE A 1 298 ? -10.627 1.161 -6.577 1.00 96.19 298 ILE A C 1
ATOM 2468 O O . ILE A 1 298 ? -9.840 2.100 -6.689 1.00 96.19 298 ILE A O 1
ATOM 2472 N N . GLU A 1 299 ? -10.642 0.354 -5.518 1.00 95.06 299 GLU A N 1
ATOM 2473 C CA . GLU A 1 299 ? -9.623 0.397 -4.465 1.00 95.06 299 GLU A CA 1
ATOM 2474 C C . GLU A 1 299 ? -8.768 -0.876 -4.485 1.00 95.06 299 GLU A C 1
ATOM 2476 O O . GLU A 1 299 ? -9.253 -1.980 -4.739 1.00 95.06 299 GLU A O 1
ATOM 2481 N N . VAL A 1 300 ? -7.475 -0.739 -4.188 1.00 95.44 300 VAL A N 1
ATOM 2482 C CA . VAL A 1 300 ? -6.508 -1.844 -4.150 1.00 95.44 300 VAL A CA 1
ATOM 2483 C C . VAL A 1 300 ? -6.011 -2.079 -2.727 1.00 95.44 300 VAL A C 1
ATOM 2485 O O . VAL A 1 300 ? -5.134 -1.365 -2.231 1.00 95.44 300 VAL A O 1
ATOM 2488 N N . TYR A 1 301 ? -6.500 -3.140 -2.086 1.00 93.25 301 TYR A N 1
ATOM 2489 C CA . TYR A 1 301 ? -6.029 -3.538 -0.756 1.00 93.25 301 TYR A CA 1
ATOM 2490 C C . TYR A 1 301 ? -4.724 -4.335 -0.840 1.00 93.25 301 TYR A C 1
ATOM 2492 O O . TYR A 1 301 ? -3.815 -4.141 -0.035 1.00 93.25 301 TYR A O 1
ATOM 2500 N N . SER A 1 302 ? -4.574 -5.207 -1.839 1.00 91.81 302 SER A N 1
ATOM 2501 C CA . SER A 1 302 ? -3.357 -6.004 -2.012 1.00 91.81 302 SER A CA 1
ATOM 2502 C C . SER A 1 302 ? -3.102 -6.362 -3.477 1.00 91.81 302 SER A C 1
ATOM 2504 O O . SER A 1 302 ? -3.910 -6.089 -4.358 1.00 91.81 302 SER A O 1
ATOM 2506 N N . ASN A 1 303 ? -1.997 -7.060 -3.745 1.00 90.12 303 ASN A N 1
ATOM 2507 C CA . ASN A 1 303 ? -1.744 -7.662 -5.056 1.00 90.12 303 ASN A CA 1
ATOM 2508 C C . ASN A 1 303 ? -2.673 -8.846 -5.401 1.00 90.12 303 ASN A C 1
ATOM 2510 O O . ASN A 1 303 ? -2.541 -9.410 -6.487 1.00 90.12 303 ASN A O 1
ATOM 2514 N N . ALA A 1 304 ? -3.571 -9.231 -4.490 1.00 94.25 304 ALA A N 1
ATOM 2515 C CA . ALA A 1 304 ? -4.522 -10.329 -4.632 1.00 94.25 304 ALA A CA 1
ATOM 2516 C C . ALA A 1 304 ? -5.990 -9.903 -4.428 1.00 94.25 304 ALA A C 1
ATOM 2518 O O . ALA A 1 304 ? -6.877 -10.735 -4.622 1.00 94.25 304 ALA A O 1
ATOM 2519 N N . LEU A 1 305 ? -6.260 -8.648 -4.041 1.00 96.44 305 LEU A N 1
ATOM 2520 C CA . LEU A 1 305 ? -7.597 -8.146 -3.711 1.00 96.44 305 LEU A CA 1
ATOM 2521 C C . LEU A 1 305 ? -7.799 -6.690 -4.139 1.00 96.44 305 LEU A C 1
ATOM 2523 O O . LEU A 1 305 ? -7.014 -5.811 -3.773 1.00 96.44 305 LEU A O 1
ATOM 2527 N N . ILE A 1 306 ? -8.914 -6.455 -4.828 1.00 97.56 306 ILE A N 1
ATOM 2528 C CA . ILE A 1 306 ? -9.443 -5.129 -5.165 1.00 97.56 306 ILE A CA 1
ATOM 2529 C C . ILE A 1 306 ? -10.924 -5.051 -4.786 1.00 97.56 306 ILE A C 1
ATOM 2531 O O . ILE A 1 306 ? -11.595 -6.086 -4.747 1.00 97.56 306 ILE A O 1
ATOM 2535 N N . SER A 1 307 ? -11.451 -3.851 -4.570 1.00 97.44 307 SER A N 1
ATOM 2536 C CA . SER A 1 307 ? -12.894 -3.601 -4.640 1.00 97.44 307 SER A CA 1
ATOM 2537 C C . SER A 1 307 ? -13.257 -2.725 -5.832 1.00 97.44 307 SER A C 1
ATOM 2539 O O . SER A 1 307 ? -12.390 -2.179 -6.515 1.00 97.44 307 SER A O 1
ATOM 2541 N N . HIS A 1 308 ? -14.556 -2.636 -6.099 1.00 96.81 308 HIS A N 1
ATOM 2542 C CA . HIS A 1 308 ? -15.162 -1.641 -6.979 1.00 96.81 308 HIS A CA 1
ATOM 2543 C C . HIS A 1 308 ? -16.595 -1.354 -6.524 1.00 96.81 308 HIS A C 1
ATOM 2545 O O . HIS A 1 308 ? -17.181 -2.157 -5.792 1.00 96.81 308 HIS A O 1
ATOM 2551 N N . SER A 1 309 ? -17.145 -0.223 -6.954 1.00 96.00 309 SER A N 1
ATOM 2552 C CA . SER A 1 309 ? -18.471 0.260 -6.561 1.00 96.00 309 SER A CA 1
ATOM 2553 C C . SER A 1 309 ? -19.518 0.046 -7.663 1.00 96.00 309 SER A C 1
ATOM 2555 O O . SER A 1 309 ? -19.250 0.224 -8.855 1.00 96.00 309 SER A O 1
ATOM 2557 N N . ILE A 1 310 ? -20.732 -0.333 -7.261 1.00 94.38 310 ILE A N 1
ATOM 2558 C CA . ILE A 1 310 ? -21.861 -0.675 -8.135 1.00 94.38 310 ILE A CA 1
ATOM 2559 C C . ILE A 1 310 ? -23.128 0.020 -7.641 1.00 94.38 310 ILE A C 1
ATOM 2561 O O . ILE A 1 310 ? -23.427 0.001 -6.450 1.00 94.38 310 ILE A O 1
ATOM 2565 N N . LEU A 1 311 ? -23.911 0.551 -8.582 1.00 92.62 311 LEU A N 1
ATOM 2566 C CA . LEU A 1 311 ? -25.279 1.008 -8.354 1.00 92.62 311 LEU A CA 1
ATOM 2567 C C . LEU A 1 311 ? -26.268 -0.157 -8.510 1.00 92.62 311 LEU A C 1
ATOM 2569 O O . LEU A 1 311 ? -26.296 -0.811 -9.556 1.00 92.62 311 LEU A O 1
ATOM 2573 N N . LYS A 1 312 ? -27.089 -0.407 -7.490 1.00 90.38 312 LYS A N 1
ATOM 2574 C CA . LYS A 1 312 ? -28.199 -1.370 -7.543 1.00 90.38 312 LYS A CA 1
ATOM 2575 C C . LYS A 1 312 ? -29.429 -0.817 -8.270 1.00 90.38 312 LYS A C 1
ATOM 2577 O O . LYS A 1 312 ? -29.572 0.384 -8.477 1.00 90.38 312 LYS A O 1
ATOM 2582 N N . GLU A 1 313 ? -30.374 -1.707 -8.583 1.00 89.00 313 GLU A N 1
ATOM 2583 C CA . GLU A 1 313 ? -31.693 -1.350 -9.139 1.00 89.00 313 GLU A CA 1
ATOM 2584 C C . GLU A 1 313 ? -32.540 -0.458 -8.206 1.00 89.00 313 GLU A C 1
ATOM 2586 O O . GLU A 1 313 ? -33.416 0.258 -8.685 1.00 89.00 313 GLU A O 1
ATOM 2591 N N . ASP A 1 314 ? -32.288 -0.494 -6.893 1.00 88.12 314 ASP A N 1
ATOM 2592 C CA . ASP A 1 314 ? -32.959 0.327 -5.872 1.00 88.12 314 ASP A CA 1
ATOM 2593 C C . ASP A 1 314 ? -32.297 1.703 -5.645 1.00 88.12 314 ASP A C 1
ATOM 2595 O O . ASP A 1 314 ? -32.841 2.525 -4.909 1.00 88.12 314 ASP A O 1
ATOM 2599 N N . GLY A 1 315 ? -31.166 1.975 -6.305 1.00 87.25 315 GLY A N 1
ATOM 2600 C CA . GLY A 1 315 ? -30.406 3.217 -6.174 1.00 87.25 315 GLY A CA 1
ATOM 2601 C C . GLY A 1 315 ? -29.327 3.211 -5.084 1.00 87.25 315 GLY A C 1
ATOM 2602 O O . GLY A 1 315 ? -28.587 4.188 -4.986 1.00 87.25 315 GLY A O 1
ATOM 2603 N N . GLU A 1 316 ? -29.180 2.143 -4.291 1.00 90.38 316 GLU A N 1
ATOM 2604 C CA . GLU A 1 316 ? -28.083 2.037 -3.322 1.00 90.38 316 GLU A CA 1
ATOM 2605 C C . GLU A 1 316 ? -26.745 1.794 -4.045 1.00 90.38 316 GLU A C 1
ATOM 2607 O O . GLU A 1 316 ? -26.644 0.952 -4.947 1.00 90.38 316 GLU A O 1
ATOM 2612 N N . ILE A 1 317 ? -25.696 2.512 -3.629 1.00 92.00 317 ILE A N 1
ATOM 2613 C CA . ILE A 1 317 ? -24.318 2.238 -4.048 1.00 92.00 317 ILE A CA 1
ATOM 2614 C C . ILE A 1 317 ? -23.697 1.276 -3.036 1.00 92.00 317 ILE A C 1
ATOM 2616 O O . ILE A 1 317 ? -23.624 1.579 -1.848 1.00 92.00 317 ILE A O 1
ATOM 2620 N N . ILE A 1 318 ? -23.223 0.133 -3.524 1.00 94.62 318 ILE A N 1
ATOM 2621 C CA . ILE A 1 318 ? -22.503 -0.877 -2.741 1.00 94.62 318 ILE A CA 1
ATOM 2622 C C . ILE A 1 318 ? -21.113 -1.125 -3.317 1.00 94.62 318 ILE A C 1
ATOM 2624 O O . ILE A 1 318 ? -20.857 -0.873 -4.494 1.00 94.62 318 ILE A O 1
ATOM 2628 N N . GLN A 1 319 ? -20.232 -1.702 -2.507 1.00 96.19 319 GLN A N 1
ATOM 2629 C CA . GLN A 1 319 ? -18.957 -2.245 -2.958 1.00 96.19 319 GLN A CA 1
ATOM 2630 C C . GLN A 1 319 ? -19.032 -3.769 -3.169 1.00 96.19 319 GLN A C 1
ATOM 2632 O O . GLN A 1 319 ? -19.809 -4.488 -2.533 1.00 96.19 319 GLN A O 1
ATOM 2637 N N . GLN A 1 320 ? -18.171 -4.273 -4.051 1.00 97.31 320 GLN A N 1
ATOM 2638 C CA . GLN A 1 320 ? -17.840 -5.693 -4.181 1.00 97.31 320 GLN A CA 1
ATOM 2639 C C . GLN A 1 320 ? -16.348 -5.893 -3.959 1.00 97.31 320 GLN A C 1
ATOM 2641 O O . GLN A 1 320 ? -15.547 -5.196 -4.574 1.00 97.31 320 GLN A O 1
ATOM 2646 N N . LEU A 1 321 ? -15.977 -6.883 -3.148 1.00 98.25 321 LEU A N 1
ATOM 2647 C CA . LEU A 1 321 ? -14.595 -7.312 -2.945 1.00 98.25 321 LEU A CA 1
ATOM 2648 C C . LEU A 1 321 ? -14.300 -8.503 -3.865 1.00 98.25 321 LEU A C 1
ATOM 2650 O O . LEU A 1 321 ? -15.018 -9.508 -3.855 1.00 98.25 321 LEU A O 1
ATOM 2654 N N . LEU A 1 322 ? -13.236 -8.401 -4.661 1.00 98.12 322 LEU A N 1
ATOM 2655 C CA . LEU A 1 322 ? -12.874 -9.351 -5.711 1.00 98.12 322 LEU A CA 1
ATOM 2656 C C . LEU A 1 322 ? -11.446 -9.867 -5.513 1.00 98.12 322 LEU A C 1
ATOM 2658 O O . LEU A 1 322 ? -10.538 -9.105 -5.176 1.00 98.12 322 LEU A O 1
ATOM 2662 N N . HIS A 1 323 ? -11.215 -11.140 -5.832 1.00 97.25 323 HIS A N 1
ATOM 2663 C CA . HIS A 1 323 ? -9.854 -11.628 -6.041 1.00 97.25 323 HIS A CA 1
ATOM 2664 C C . HIS A 1 323 ? -9.249 -11.037 -7.314 1.00 97.25 323 HIS A C 1
ATOM 2666 O O . HIS A 1 323 ? -9.887 -10.966 -8.365 1.00 97.25 323 HIS A O 1
ATOM 2672 N N . PHE A 1 324 ? -7.971 -10.693 -7.240 1.00 95.50 324 PHE A N 1
ATOM 2673 C CA . PHE A 1 324 ? -7.182 -10.153 -8.335 1.00 95.50 324 PHE A CA 1
ATOM 2674 C C . PHE A 1 324 ? -6.007 -11.102 -8.655 1.00 95.50 324 PHE A C 1
ATOM 2676 O O . PHE A 1 324 ? -5.402 -11.636 -7.726 1.00 95.50 324 PHE A O 1
ATOM 2683 N N . PRO A 1 325 ? -5.662 -11.372 -9.932 1.00 93.31 325 PRO A N 1
ATOM 2684 C CA . PRO A 1 325 ? -6.235 -10.845 -11.174 1.00 93.31 325 PRO A CA 1
ATOM 2685 C C . PRO A 1 325 ? -7.420 -11.664 -11.725 1.00 93.31 325 PRO A C 1
ATOM 2687 O O . PRO A 1 325 ? -7.829 -11.437 -12.860 1.00 93.31 325 PRO A O 1
ATOM 2690 N N . SER A 1 326 ? -7.959 -12.644 -10.985 1.00 95.56 326 SER A N 1
ATOM 2691 C CA . SER A 1 326 ? -9.045 -13.508 -11.492 1.00 95.56 326 SER A CA 1
ATOM 2692 C C . SER A 1 326 ? -10.387 -12.790 -11.672 1.00 95.56 326 SER A C 1
ATOM 2694 O O . SER A 1 326 ? -11.229 -13.289 -12.417 1.00 95.56 326 SER A O 1
ATOM 2696 N N . LEU A 1 327 ? -10.596 -11.660 -10.985 1.00 96.50 327 LEU A N 1
ATOM 2697 C CA . LEU A 1 327 ? -11.861 -10.916 -10.890 1.00 96.50 327 LEU A CA 1
ATOM 2698 C C . LEU A 1 327 ? -13.034 -11.778 -10.389 1.00 96.50 327 LEU A C 1
ATOM 2700 O O . LEU A 1 327 ? -14.199 -11.479 -10.639 1.00 96.50 327 LEU A O 1
ATOM 2704 N N . SER A 1 328 ? -12.732 -12.866 -9.675 1.00 97.00 328 SER A N 1
ATOM 2705 C CA . SER A 1 328 ? -13.742 -13.709 -9.044 1.00 97.00 328 SER A CA 1
ATOM 2706 C C . SER A 1 328 ? -14.210 -13.060 -7.745 1.00 97.00 328 SER A C 1
ATOM 2708 O O . SER A 1 328 ? -13.391 -12.791 -6.864 1.00 97.00 328 SER A O 1
ATOM 2710 N N . LEU A 1 329 ? -15.521 -12.850 -7.638 1.00 97.62 329 LEU A N 1
ATOM 2711 C CA . LEU A 1 329 ? -16.201 -12.310 -6.464 1.00 97.62 329 LEU A CA 1
ATOM 2712 C C . LEU A 1 329 ? -15.817 -13.068 -5.184 1.00 97.62 329 LEU A C 1
ATOM 2714 O O . LEU A 1 329 ? -15.972 -14.288 -5.122 1.00 97.62 329 LEU A O 1
ATOM 2718 N N . LEU A 1 330 ? -15.325 -12.332 -4.184 1.00 97.38 330 LEU A N 1
ATOM 2719 C CA . LEU A 1 330 ? -15.054 -12.832 -2.835 1.00 97.38 330 LEU A CA 1
ATOM 2720 C C . LEU A 1 330 ? -16.216 -12.488 -1.894 1.00 97.38 330 LEU A C 1
ATOM 2722 O O . LEU A 1 330 ? -16.700 -13.363 -1.179 1.00 97.38 330 LEU A O 1
ATOM 2726 N N . GLN A 1 331 ? -16.695 -11.240 -1.932 1.00 97.12 331 GLN A N 1
ATOM 2727 C CA . GLN A 1 331 ? -17.886 -10.802 -1.203 1.00 97.12 331 GLN A CA 1
ATOM 2728 C C . GLN A 1 331 ? -18.629 -9.693 -1.960 1.00 97.12 331 GLN A C 1
ATOM 2730 O O . GLN A 1 331 ? -18.016 -8.830 -2.585 1.00 97.12 331 GLN A O 1
ATOM 2735 N N . ASP A 1 332 ? -19.957 -9.737 -1.881 1.00 95.38 332 ASP A N 1
ATOM 2736 C CA . ASP A 1 332 ? -20.897 -8.788 -2.484 1.00 95.38 332 ASP A CA 1
ATOM 2737 C C . ASP A 1 332 ? -21.644 -7.996 -1.404 1.00 95.38 332 ASP A C 1
ATOM 2739 O O . ASP A 1 332 ? -21.595 -8.359 -0.224 1.00 95.38 332 ASP A O 1
ATOM 2743 N N . ASN A 1 333 ? -22.394 -6.973 -1.821 1.00 94.88 333 ASN A N 1
ATOM 2744 C CA . ASN A 1 333 ? -23.299 -6.205 -0.967 1.00 94.88 333 ASN A CA 1
ATOM 2745 C C . ASN A 1 333 ? -22.585 -5.582 0.247 1.00 94.88 333 ASN A C 1
ATOM 2747 O O . ASN A 1 333 ? -23.075 -5.658 1.378 1.00 94.88 333 ASN A O 1
ATOM 2751 N N . LEU A 1 334 ? -21.396 -5.020 0.009 1.00 95.56 334 LEU A N 1
ATOM 2752 C CA . LEU A 1 334 ? -20.586 -4.355 1.024 1.00 95.56 334 LEU A CA 1
ATOM 2753 C C . LEU A 1 334 ? -20.983 -2.890 1.156 1.00 95.56 334 LEU A C 1
ATOM 2755 O O . LEU A 1 334 ? -21.102 -2.175 0.164 1.00 95.56 334 LEU A O 1
ATOM 2759 N N . LYS A 1 335 ? -21.128 -2.457 2.404 1.00 90.69 335 LYS A N 1
ATOM 2760 C CA . LYS A 1 335 ? -21.329 -1.062 2.788 1.00 90.69 335 LYS A CA 1
ATOM 2761 C C . LYS A 1 335 ? -19.994 -0.340 2.974 1.00 90.69 335 LYS A C 1
ATOM 2763 O O . LYS A 1 335 ? -19.892 0.845 2.680 1.00 90.69 335 LYS A O 1
ATOM 2768 N N . PHE A 1 336 ? -18.995 -1.043 3.509 1.00 88.81 336 PHE A N 1
ATOM 2769 C CA . PHE A 1 336 ? -17.700 -0.468 3.859 1.00 88.81 336 PHE A CA 1
ATOM 2770 C C . PHE A 1 336 ? -16.598 -1.533 3.904 1.00 88.81 336 PHE A C 1
ATOM 2772 O O . PHE A 1 336 ? -16.848 -2.686 4.273 1.00 88.81 336 PHE A O 1
ATOM 2779 N N . ILE A 1 337 ? -15.370 -1.135 3.561 1.00 94.56 337 ILE A N 1
ATOM 2780 C CA . ILE A 1 337 ? -14.171 -1.968 3.656 1.00 94.56 337 ILE A CA 1
ATOM 2781 C C . ILE A 1 337 ? -13.047 -1.156 4.322 1.00 94.56 337 ILE A C 1
ATOM 2783 O O . ILE A 1 337 ? -12.620 -0.136 3.793 1.00 94.56 337 ILE A O 1
ATOM 2787 N N . ASP A 1 338 ? -12.533 -1.627 5.461 1.00 92.00 338 ASP A N 1
ATOM 2788 C CA . ASP A 1 338 ? -11.298 -1.121 6.084 1.00 92.00 338 ASP A CA 1
ATOM 2789 C C . ASP A 1 338 ? -10.136 -2.085 5.819 1.00 92.00 338 ASP A C 1
ATOM 2791 O O . ASP A 1 338 ? -10.297 -3.307 5.867 1.00 92.00 338 ASP A O 1
ATOM 2795 N N . TYR A 1 339 ? -8.937 -1.545 5.598 1.00 91.88 339 TYR A N 1
ATOM 2796 C CA . TYR A 1 339 ? -7.711 -2.333 5.547 1.00 91.88 339 TYR A CA 1
ATOM 2797 C C . TYR A 1 339 ? -6.635 -1.729 6.449 1.00 91.88 339 TYR A C 1
ATOM 2799 O O . TYR A 1 339 ? -5.974 -0.754 6.087 1.00 91.88 339 TYR A O 1
ATOM 2807 N N . GLY A 1 340 ? -6.388 -2.385 7.589 1.00 86.94 340 GLY A N 1
ATOM 2808 C CA . GLY A 1 340 ? -5.360 -2.018 8.570 1.00 86.94 340 GLY A CA 1
ATOM 2809 C C . GLY A 1 340 ? -3.932 -2.323 8.104 1.00 86.94 340 GLY A C 1
ATOM 2810 O O . GLY A 1 340 ? -3.182 -3.003 8.809 1.00 86.94 340 GLY A O 1
ATOM 2811 N N . ARG A 1 341 ? -3.561 -1.885 6.894 1.00 84.50 341 ARG A N 1
ATOM 2812 C CA . ARG A 1 341 ? -2.321 -2.232 6.176 1.00 84.50 341 ARG A CA 1
ATOM 2813 C C . ARG A 1 341 ? -1.052 -2.029 6.999 1.00 84.50 341 ARG A C 1
ATOM 2815 O O . ARG A 1 341 ? -0.113 -2.813 6.864 1.00 84.50 341 ARG A O 1
ATOM 2822 N N . TYR A 1 342 ? -1.005 -0.962 7.790 1.00 81.38 342 TYR A N 1
ATOM 2823 C CA . TYR A 1 342 ? 0.174 -0.551 8.549 1.00 81.38 342 TYR A CA 1
ATOM 2824 C C . TYR A 1 342 ? 0.089 -0.958 10.028 1.00 81.38 342 TYR A C 1
ATOM 2826 O O . TYR A 1 342 ? 1.073 -0.846 10.757 1.00 81.38 342 TYR A O 1
ATOM 2834 N N . GLU A 1 343 ? -1.070 -1.453 10.469 1.00 83.25 343 GLU A N 1
ATOM 2835 C CA . GLU A 1 343 ? -1.405 -1.678 11.871 1.00 83.25 343 GLU A CA 1
ATOM 2836 C C . GLU A 1 343 ? -1.520 -3.163 12.234 1.00 83.25 343 GLU A C 1
ATOM 2838 O O . GLU A 1 343 ? -0.924 -3.598 13.223 1.00 83.25 343 GLU A O 1
ATOM 2843 N N . ASP A 1 344 ? -2.275 -3.942 11.452 1.00 90.75 344 ASP A N 1
ATOM 2844 C CA . ASP A 1 344 ? -2.553 -5.357 11.745 1.00 90.75 344 ASP A CA 1
ATOM 2845 C C . ASP A 1 344 ? -2.592 -6.293 10.527 1.00 90.75 344 ASP A C 1
ATOM 2847 O O . ASP A 1 344 ? -2.453 -7.507 10.687 1.00 90.75 344 ASP A O 1
ATOM 2851 N N . GLY A 1 345 ? -2.692 -5.740 9.318 1.00 91.56 345 GLY A N 1
ATOM 2852 C CA . GLY A 1 345 ? -2.679 -6.479 8.063 1.00 91.56 345 GLY A CA 1
ATOM 2853 C C . GLY A 1 345 ? -3.977 -7.219 7.733 1.00 91.56 345 GLY A C 1
ATOM 2854 O O . GLY A 1 345 ? -3.946 -8.045 6.823 1.00 91.56 345 GLY A O 1
ATOM 2855 N N . PHE A 1 346 ? -5.092 -6.945 8.416 1.00 94.94 346 PHE A N 1
ATOM 2856 C CA . PHE A 1 346 ? -6.393 -7.559 8.128 1.00 94.94 346 PHE A CA 1
ATOM 2857 C C . PHE A 1 346 ? -7.324 -6.619 7.360 1.00 94.94 346 PHE A C 1
ATOM 2859 O O . PHE A 1 346 ? -7.348 -5.412 7.602 1.00 94.94 346 PHE A O 1
ATOM 2866 N N . ILE A 1 347 ? -8.113 -7.200 6.454 1.00 95.94 347 ILE A N 1
ATOM 2867 C CA . ILE A 1 347 ? -9.194 -6.514 5.736 1.00 95.94 347 ILE A CA 1
ATOM 2868 C C . ILE A 1 347 ? -10.508 -6.813 6.455 1.00 95.94 347 ILE A C 1
ATOM 2870 O O . ILE A 1 347 ? -10.814 -7.972 6.729 1.00 95.94 347 ILE A O 1
ATOM 2874 N N . ARG A 1 348 ? -11.272 -5.769 6.757 1.00 95.56 348 ARG A N 1
ATOM 2875 C CA . ARG A 1 348 ? -12.579 -5.779 7.416 1.00 95.56 348 ARG A CA 1
ATOM 2876 C C . ARG A 1 348 ? -13.628 -5.392 6.386 1.00 95.56 348 ARG A C 1
ATOM 2878 O O . ARG A 1 348 ? -13.624 -4.253 5.943 1.00 95.56 348 ARG A O 1
ATOM 2885 N N . ALA A 1 349 ? -14.505 -6.312 6.005 1.00 96.75 349 ALA A N 1
ATOM 2886 C CA . ALA A 1 349 ? -15.536 -6.067 5.001 1.00 96.75 349 ALA A CA 1
ATOM 2887 C C . ALA A 1 349 ? -16.929 -6.160 5.651 1.00 96.75 349 ALA A C 1
ATOM 2889 O O . ALA A 1 349 ? -17.365 -7.247 6.045 1.00 96.75 349 ALA A O 1
ATOM 2890 N N . GLU A 1 350 ? -17.598 -5.014 5.808 1.00 94.38 350 GLU A N 1
ATOM 2891 C CA . GLU A 1 350 ? -18.934 -4.893 6.406 1.00 94.38 350 GLU A CA 1
ATOM 2892 C C . GLU A 1 350 ? -20.009 -4.979 5.313 1.00 94.38 350 GLU A C 1
ATOM 2894 O O . GLU A 1 350 ? -20.078 -4.136 4.416 1.00 94.38 350 GLU A O 1
ATOM 2899 N N . GLY A 1 351 ? -20.854 -6.008 5.381 1.00 93.31 351 GLY A N 1
ATOM 2900 C CA . GLY A 1 351 ? -22.013 -6.175 4.505 1.00 93.31 351 GLY A CA 1
ATOM 2901 C C . GLY A 1 351 ? -23.210 -5.329 4.942 1.00 93.31 351 GLY A C 1
ATOM 2902 O O . GLY A 1 351 ? -23.402 -5.080 6.132 1.00 93.31 351 GLY A O 1
ATOM 2903 N N . CYS A 1 352 ? -24.092 -4.968 4.004 1.00 89.38 352 CYS A N 1
ATOM 2904 C CA . CYS A 1 352 ? -25.369 -4.315 4.336 1.00 89.38 352 CYS A CA 1
ATOM 2905 C C . CYS A 1 352 ? -26.296 -5.211 5.194 1.00 89.38 352 CYS A C 1
ATOM 2907 O O . CYS A 1 352 ? -27.262 -4.723 5.775 1.00 89.38 352 CYS A O 1
ATOM 2909 N N . ASP A 1 353 ? -25.997 -6.511 5.326 1.00 88.31 353 ASP A N 1
ATOM 2910 C CA . ASP A 1 353 ? -26.641 -7.428 6.277 1.00 88.31 353 ASP A CA 1
ATOM 2911 C C . ASP A 1 353 ? -26.037 -7.382 7.699 1.00 88.31 353 ASP A C 1
ATOM 2913 O O . ASP A 1 353 ? -26.343 -8.237 8.529 1.00 88.31 353 ASP A O 1
ATOM 2917 N N . GLN A 1 354 ? -25.206 -6.370 7.984 1.00 85.81 354 GLN A N 1
ATOM 2918 C CA . GLN A 1 354 ? -24.523 -6.115 9.259 1.00 85.81 354 GLN A CA 1
ATOM 2919 C C . GLN A 1 354 ? -23.564 -7.233 9.696 1.00 85.81 354 GLN A C 1
ATOM 2921 O O . GLN A 1 354 ? -23.236 -7.358 10.881 1.00 85.81 354 GLN A O 1
ATOM 2926 N N . LYS A 1 355 ? -23.085 -8.042 8.745 1.00 92.25 355 LYS A N 1
ATOM 2927 C CA . LYS A 1 355 ? -21.990 -8.985 8.971 1.00 92.25 355 LYS A CA 1
ATOM 2928 C C . LYS A 1 355 ? -20.654 -8.345 8.665 1.00 92.25 355 LYS A C 1
ATOM 2930 O O . LYS A 1 355 ? -20.472 -7.732 7.617 1.00 92.25 355 LYS A O 1
ATOM 2935 N N . LEU A 1 356 ? -19.698 -8.587 9.546 1.00 94.94 356 LEU A N 1
ATOM 2936 C CA . LEU A 1 356 ? -18.311 -8.210 9.370 1.00 94.94 356 LEU A CA 1
ATOM 2937 C C . LEU A 1 356 ? -17.478 -9.459 9.081 1.00 94.94 356 LEU A C 1
ATOM 2939 O O . LEU A 1 356 ? -17.288 -10.302 9.961 1.00 94.94 356 LEU A O 1
ATOM 2943 N N . ASN A 1 357 ? -16.956 -9.563 7.862 1.00 97.19 357 ASN A N 1
ATOM 2944 C CA . ASN A 1 357 ? -15.971 -10.579 7.506 1.00 97.19 357 ASN A CA 1
ATOM 2945 C C . ASN A 1 357 ? -14.556 -10.023 7.658 1.00 97.19 357 ASN A C 1
ATOM 2947 O O . ASN A 1 357 ? -14.276 -8.887 7.273 1.00 97.19 357 ASN A O 1
ATOM 2951 N N . VAL A 1 358 ? -13.656 -10.839 8.206 1.00 97.50 358 VAL A N 1
ATOM 2952 C CA . VAL A 1 358 ? -12.243 -10.491 8.378 1.00 97.50 358 VAL A CA 1
ATOM 2953 C C . VAL A 1 358 ? -11.393 -11.396 7.499 1.00 97.50 358 VAL A C 1
ATOM 2955 O O . VAL A 1 358 ? -11.380 -12.613 7.694 1.00 97.50 358 VAL A O 1
ATOM 2958 N N . TYR A 1 359 ? -10.669 -10.805 6.552 1.00 97.50 359 TYR A N 1
ATOM 2959 C CA . TYR A 1 359 ? -9.855 -11.506 5.560 1.00 97.50 359 TYR A CA 1
ATOM 2960 C C . TYR A 1 359 ? -8.353 -11.268 5.749 1.00 97.50 359 TYR A C 1
ATOM 2962 O O . TYR A 1 359 ? -7.913 -10.214 6.220 1.00 97.50 359 TYR A O 1
ATOM 2970 N N . THR A 1 360 ? -7.548 -12.240 5.315 1.00 96.00 360 THR A N 1
ATOM 2971 C CA . THR A 1 360 ? -6.125 -12.021 5.009 1.00 96.00 360 THR A CA 1
ATOM 2972 C C . THR A 1 360 ? -5.988 -11.124 3.768 1.00 96.00 360 THR A C 1
ATOM 2974 O O . THR A 1 360 ? -6.906 -11.068 2.947 1.00 96.00 360 THR A O 1
ATOM 2977 N N . PRO A 1 361 ? -4.821 -10.498 3.521 1.00 94.19 361 PRO A N 1
ATOM 2978 C CA . PRO A 1 361 ? -4.560 -9.794 2.262 1.00 94.19 361 PRO A CA 1
ATOM 2979 C C . PRO A 1 361 ? -4.603 -10.696 1.016 1.00 94.19 361 PRO A C 1
ATOM 2981 O O . PRO A 1 361 ? -4.533 -10.187 -0.097 1.00 94.19 361 PRO A O 1
ATOM 2984 N N . GLN A 1 362 ? -4.676 -12.019 1.176 1.00 95.38 362 GLN A N 1
ATOM 2985 C CA . GLN A 1 362 ? -4.825 -12.997 0.095 1.00 95.38 362 GLN A CA 1
ATOM 2986 C C . GLN A 1 362 ? -6.301 -13.338 -0.193 1.00 95.38 362 GLN A C 1
ATOM 2988 O O . GLN A 1 362 ? -6.592 -13.944 -1.222 1.00 95.38 362 GLN A O 1
ATOM 2993 N N . GLY A 1 363 ? -7.226 -12.926 0.683 1.00 95.69 363 GLY A N 1
ATOM 2994 C CA . GLY A 1 363 ? -8.661 -13.211 0.592 1.00 95.69 363 GLY A CA 1
ATOM 2995 C C . GLY A 1 363 ? -9.112 -14.451 1.361 1.00 95.69 363 GLY A C 1
ATOM 2996 O O . GLY A 1 363 ? -10.254 -14.874 1.211 1.00 95.69 363 GLY A O 1
ATOM 2997 N N . ASP A 1 364 ? -8.257 -15.033 2.206 1.00 96.56 364 ASP A N 1
ATOM 2998 C CA . ASP A 1 364 ? -8.670 -16.126 3.088 1.00 96.56 364 ASP A CA 1
ATOM 2999 C C . ASP A 1 364 ? -9.554 -15.565 4.209 1.00 96.56 364 ASP A C 1
ATOM 3001 O O . ASP A 1 364 ? -9.126 -14.674 4.949 1.00 96.56 364 ASP A O 1
ATOM 3005 N N . LEU A 1 365 ? -10.774 -16.087 4.363 1.00 97.44 365 LEU A N 1
ATOM 3006 C CA . LEU A 1 365 ? -11.641 -15.733 5.488 1.00 97.44 365 LEU A CA 1
ATOM 3007 C C . LEU A 1 365 ? -11.028 -16.255 6.794 1.00 97.44 365 LEU A C 1
ATOM 3009 O O . LEU A 1 365 ? -10.828 -17.459 6.959 1.00 97.44 365 LEU A O 1
ATOM 3013 N N . VAL A 1 366 ? -10.759 -15.348 7.730 1.00 97.12 366 VAL A N 1
ATOM 3014 C CA . VAL A 1 366 ? -10.199 -15.664 9.049 1.00 97.12 366 VAL A CA 1
ATOM 3015 C C . VAL A 1 366 ? -11.327 -15.956 10.036 1.00 97.12 366 VAL A C 1
ATOM 3017 O O . VAL A 1 366 ? -11.295 -16.978 10.718 1.00 97.12 366 VAL A O 1
ATOM 3020 N N . PHE A 1 367 ? -12.328 -15.072 10.096 1.00 97.25 367 PHE A N 1
ATOM 3021 C CA . PHE A 1 367 ? -13.570 -15.244 10.856 1.00 97.25 367 PHE A CA 1
ATOM 3022 C C . PHE A 1 367 ? -14.646 -14.244 10.395 1.00 97.25 367 PHE A C 1
ATOM 3024 O O . PHE A 1 367 ? -14.349 -13.264 9.712 1.00 97.25 367 PHE A O 1
ATOM 3031 N N . GLN A 1 368 ? -15.891 -14.500 10.801 1.00 96.38 368 GLN A N 1
ATOM 3032 C CA . GLN A 1 368 ? -17.063 -13.643 10.599 1.00 96.38 368 GLN A CA 1
ATOM 3033 C C . GLN A 1 368 ? -17.635 -13.238 11.964 1.00 96.38 368 GLN A C 1
ATOM 3035 O O . GLN A 1 368 ? -17.577 -14.018 12.919 1.00 96.38 368 GLN A O 1
ATOM 3040 N N . LEU A 1 369 ? -18.214 -12.042 12.045 1.00 93.50 369 LEU A N 1
ATOM 3041 C CA . LEU A 1 369 ? -18.978 -11.547 13.186 1.00 93.50 369 LEU A CA 1
ATOM 3042 C C . LEU A 1 369 ? -20.315 -10.971 12.711 1.00 93.50 369 LEU A C 1
ATOM 3044 O O . LEU A 1 369 ? -20.370 -10.330 11.666 1.00 93.50 369 LEU A O 1
ATOM 3048 N N . ASP A 1 370 ? -21.370 -11.153 13.500 1.00 90.62 370 ASP A N 1
ATOM 3049 C CA . ASP A 1 370 ? -22.692 -10.581 13.227 1.00 90.62 370 ASP A CA 1
ATOM 3050 C C . ASP A 1 370 ? -22.931 -9.359 14.140 1.00 90.62 370 ASP A C 1
ATOM 3052 O O . ASP A 1 370 ? -22.617 -9.407 15.337 1.00 90.62 370 ASP A O 1
ATOM 3056 N N . HIS A 1 371 ? -23.486 -8.274 13.583 1.00 85.25 371 HIS A N 1
ATOM 3057 C CA . HIS A 1 371 ? -23.866 -7.029 14.276 1.00 85.25 371 HIS A CA 1
ATOM 3058 C C . HIS A 1 371 ? -22.745 -6.408 15.133 1.00 85.25 371 HIS A C 1
ATOM 3060 O O . HIS A 1 371 ? -22.969 -5.984 16.275 1.00 85.25 371 HIS A O 1
ATOM 3066 N N . ALA A 1 372 ? -21.517 -6.387 14.601 1.00 88.00 372 ALA A N 1
ATOM 3067 C CA . ALA A 1 372 ? -20.330 -6.028 15.367 1.00 88.00 372 ALA A CA 1
ATOM 3068 C C . ALA A 1 372 ? -19.327 -5.154 14.602 1.00 88.00 372 ALA A C 1
ATOM 3070 O O . ALA A 1 372 ? -19.044 -5.404 13.434 1.00 88.00 372 ALA A O 1
ATOM 3071 N N . ILE A 1 373 ? -18.711 -4.204 15.313 1.00 87.19 373 ILE A N 1
ATOM 3072 C CA . ILE A 1 373 ? -17.587 -3.389 14.830 1.00 87.19 373 ILE A CA 1
ATOM 3073 C C . ILE A 1 373 ? -16.312 -3.861 15.538 1.00 87.19 373 ILE A C 1
ATOM 3075 O O . ILE A 1 373 ? -16.237 -3.885 16.772 1.00 87.19 373 ILE A O 1
ATOM 3079 N N . LEU A 1 374 ? -15.302 -4.241 14.755 1.00 91.81 374 LEU A N 1
ATOM 3080 C CA . LEU A 1 374 ? -14.026 -4.775 15.234 1.00 91.81 374 LEU A CA 1
ATOM 3081 C C . LEU A 1 374 ? -12.919 -3.717 15.162 1.00 91.81 374 LEU A C 1
ATOM 3083 O O . LEU A 1 374 ? -12.525 -3.314 14.069 1.00 91.81 374 LEU A O 1
ATOM 3087 N N . GLY A 1 375 ? -12.342 -3.357 16.310 1.00 88.38 375 GLY A N 1
ATOM 3088 C CA . GLY A 1 375 ? -11.169 -2.483 16.371 1.00 88.38 375 GLY A CA 1
ATOM 3089 C C . GLY A 1 375 ? -9.903 -3.114 15.771 1.00 88.38 375 GLY A C 1
ATOM 3090 O O . GLY A 1 375 ? -9.883 -4.265 15.317 1.00 88.38 375 GLY A O 1
ATOM 3091 N N . LYS A 1 376 ? -8.795 -2.370 15.789 1.00 89.25 376 LYS A N 1
ATOM 3092 C CA . LYS A 1 376 ? -7.511 -2.857 15.258 1.00 89.25 376 LYS A CA 1
ATOM 3093 C C . LYS A 1 376 ? -6.951 -3.987 16.136 1.00 89.25 376 LYS A C 1
ATOM 3095 O O . LYS A 1 376 ? -7.032 -3.947 17.366 1.00 89.25 376 LYS A O 1
ATOM 3100 N N . ILE A 1 377 ? -6.395 -5.027 15.515 1.00 91.62 377 ILE A N 1
ATOM 3101 C CA . ILE A 1 377 ? -5.828 -6.199 16.195 1.00 91.62 377 ILE A CA 1
ATOM 3102 C C . ILE A 1 377 ? -4.387 -5.884 16.600 1.00 91.62 377 ILE A C 1
ATOM 3104 O O . ILE A 1 377 ? -3.509 -5.689 15.770 1.00 91.62 377 ILE A O 1
ATOM 3108 N N . ASN A 1 378 ? -4.092 -5.888 17.899 1.00 88.81 378 ASN A N 1
ATOM 3109 C CA . ASN A 1 378 ? -2.742 -5.610 18.381 1.00 88.81 378 ASN A CA 1
ATOM 3110 C C . ASN A 1 378 ? -1.731 -6.648 17.856 1.00 88.81 378 ASN A C 1
ATOM 3112 O O . ASN A 1 378 ? -1.750 -7.791 18.309 1.00 88.81 378 ASN A O 1
ATOM 3116 N N . ALA A 1 379 ? -0.784 -6.258 16.998 1.00 84.62 379 ALA A N 1
ATOM 3117 C CA . ALA A 1 379 ? 0.193 -7.182 16.407 1.00 84.62 379 ALA A CA 1
ATOM 3118 C C . ALA A 1 379 ? 1.018 -7.994 17.438 1.00 84.62 379 ALA A C 1
ATOM 3120 O O . ALA A 1 379 ? 1.370 -9.149 17.194 1.00 84.62 379 ALA A O 1
ATOM 3121 N N . LYS A 1 380 ? 1.298 -7.427 18.623 1.00 86.31 380 LYS A N 1
ATOM 3122 C CA . LYS A 1 380 ? 2.097 -8.058 19.696 1.00 86.31 380 LYS A CA 1
ATOM 3123 C C . LYS A 1 380 ? 1.296 -9.042 20.559 1.00 86.31 380 LYS A C 1
ATOM 3125 O O . LYS A 1 380 ? 1.873 -9.959 21.150 1.00 86.31 380 LYS A O 1
ATOM 3130 N N . HIS A 1 381 ? -0.010 -8.836 20.694 1.00 88.88 381 HIS A N 1
ATOM 3131 C CA . HIS A 1 381 ? -0.868 -9.601 21.605 1.00 88.88 381 HIS A CA 1
ATOM 3132 C C . HIS A 1 381 ? -1.948 -10.423 20.899 1.00 88.88 381 HIS A C 1
ATOM 3134 O O . HIS A 1 381 ? -2.454 -11.369 21.496 1.00 88.88 381 HIS A O 1
ATOM 3140 N N . GLY A 1 382 ? -2.248 -10.117 19.637 1.00 92.81 382 GLY A N 1
ATOM 3141 C CA . GLY A 1 382 ? -3.283 -10.765 18.841 1.00 92.81 382 GLY A CA 1
ATOM 3142 C C . GLY A 1 382 ? -4.686 -10.547 19.399 1.00 92.81 382 GLY A C 1
ATOM 3143 O O . GLY A 1 382 ? -5.486 -11.469 19.309 1.00 92.81 382 GLY A O 1
ATOM 3144 N N . LEU A 1 383 ? -4.954 -9.387 20.008 1.00 95.19 383 LEU A N 1
ATOM 3145 C CA . LEU A 1 383 ? -6.232 -9.027 20.637 1.00 95.19 383 LEU A CA 1
ATOM 3146 C C . LEU A 1 383 ? -6.776 -7.729 20.032 1.00 95.19 383 LEU A C 1
ATOM 3148 O O . LEU A 1 383 ? -5.996 -6.802 19.811 1.00 95.19 383 LEU A O 1
ATOM 3152 N N . ALA A 1 384 ? -8.089 -7.654 19.836 1.00 94.56 384 ALA A N 1
ATOM 3153 C CA . ALA A 1 384 ? -8.832 -6.462 19.432 1.00 94.56 384 ALA A CA 1
ATOM 3154 C C . ALA A 1 384 ? -10.001 -6.212 20.389 1.00 94.56 384 ALA A C 1
ATOM 3156 O O . ALA A 1 384 ? -10.502 -7.135 21.037 1.00 94.56 384 ALA A O 1
ATOM 3157 N N . THR A 1 385 ? -10.440 -4.960 20.466 1.00 92.31 385 THR A N 1
ATOM 3158 C CA . THR A 1 385 ? -11.723 -4.602 21.069 1.00 92.31 385 THR A CA 1
ATOM 3159 C C . THR A 1 385 ? -12.850 -4.896 20.087 1.00 92.31 385 THR A C 1
ATOM 3161 O O . THR A 1 385 ? -12.687 -4.776 18.871 1.00 92.31 385 THR A O 1
ATOM 3164 N N . LEU A 1 386 ? -13.990 -5.320 20.623 1.00 92.81 386 LEU A N 1
ATOM 3165 C CA . LEU A 1 386 ? -15.175 -5.653 19.846 1.00 92.81 386 LEU A CA 1
ATOM 3166 C C . LEU A 1 386 ? -16.379 -4.903 20.411 1.00 92.81 386 LEU A C 1
ATOM 3168 O O . LEU A 1 386 ? -16.682 -5.041 21.599 1.00 92.81 386 LEU A O 1
ATOM 3172 N N . ARG A 1 387 ? -17.055 -4.132 19.559 1.00 88.94 387 ARG A N 1
ATOM 3173 C CA . ARG A 1 387 ? -18.336 -3.479 19.847 1.00 88.94 387 ARG A CA 1
ATOM 3174 C C . ARG A 1 387 ? -19.461 -4.316 19.253 1.00 88.94 387 ARG A C 1
ATOM 3176 O O . ARG A 1 387 ? -19.365 -4.709 18.095 1.00 88.94 387 ARG A O 1
ATOM 3183 N N . GLN A 1 388 ? -20.516 -4.573 20.019 1.00 86.25 388 GLN A N 1
ATOM 3184 C CA . GLN A 1 388 ? -21.752 -5.189 19.529 1.00 86.25 388 GLN A CA 1
ATOM 3185 C C . GLN A 1 388 ? -22.971 -4.374 19.947 1.00 86.25 388 GLN A C 1
ATOM 3187 O O . GLN A 1 388 ? -23.073 -3.945 21.099 1.00 86.25 388 GLN A O 1
ATOM 3192 N N . PHE A 1 389 ? -23.915 -4.226 19.021 1.00 73.31 389 PHE A N 1
ATOM 3193 C CA . PHE A 1 389 ? -25.215 -3.613 19.273 1.00 73.31 389 PHE A CA 1
ATOM 3194 C C . PHE A 1 389 ? -26.225 -4.712 19.603 1.00 73.31 389 PHE A C 1
ATOM 3196 O O . PHE A 1 389 ? -26.359 -5.683 18.859 1.00 73.31 389 PHE A O 1
ATOM 3203 N N . LYS A 1 390 ? -26.950 -4.578 20.717 1.00 66.75 390 LYS A N 1
ATOM 3204 C CA . LYS A 1 390 ? -28.094 -5.453 21.006 1.00 66.75 390 LYS A CA 1
ATOM 3205 C C . LYS A 1 390 ? -29.370 -4.822 20.467 1.00 66.75 390 LYS A C 1
ATOM 3207 O O . LYS A 1 390 ? -29.657 -3.667 20.774 1.00 66.75 390 LYS A O 1
ATOM 3212 N N . SER A 1 391 ? -30.141 -5.617 19.726 1.00 55.03 391 SER A N 1
ATOM 3213 C CA . SER A 1 391 ? -31.414 -5.239 19.094 1.00 55.03 391 SER A CA 1
ATOM 3214 C C . SER A 1 391 ? -32.419 -4.585 20.042 1.00 55.03 391 SER A C 1
ATOM 3216 O O . SER A 1 391 ? -33.208 -3.752 19.610 1.00 55.03 391 SER A O 1
ATOM 3218 N N . ASP A 1 392 ? -32.383 -4.963 21.320 1.00 55.19 392 ASP A N 1
ATOM 3219 C CA . ASP A 1 392 ? -33.477 -4.706 22.257 1.00 55.19 392 ASP A CA 1
ATOM 3220 C C . ASP A 1 392 ? -33.286 -3.422 23.092 1.00 55.19 392 ASP A C 1
ATOM 3222 O O . ASP A 1 392 ? -34.256 -2.928 23.656 1.00 55.19 392 ASP A O 1
ATOM 3226 N N . ASP A 1 393 ? -32.062 -2.878 23.169 1.00 52.12 393 ASP A N 1
ATOM 3227 C CA . ASP A 1 393 ? -31.685 -1.823 24.136 1.00 52.12 393 ASP A CA 1
ATOM 3228 C C . ASP A 1 393 ? -30.967 -0.601 23.519 1.00 52.12 393 ASP A C 1
ATOM 3230 O O . ASP A 1 393 ? -30.691 0.359 24.234 1.00 52.12 393 ASP A O 1
ATOM 3234 N N . GLN A 1 394 ? -30.566 -0.646 22.240 1.00 52.44 394 GLN A N 1
ATOM 3235 C CA . GLN A 1 394 ? -29.645 0.313 21.578 1.00 52.44 394 GLN A CA 1
ATOM 3236 C C . GLN A 1 394 ? -28.273 0.538 22.262 1.00 52.44 394 GLN A C 1
ATOM 3238 O O . GLN A 1 394 ? -27.425 1.248 21.728 1.00 52.44 394 GLN A O 1
ATOM 3243 N N . ARG A 1 395 ? -27.994 -0.101 23.405 1.00 65.12 395 ARG A N 1
ATOM 3244 C CA . ARG A 1 395 ? -26.720 0.023 24.128 1.00 65.12 395 ARG A CA 1
ATOM 3245 C C . ARG A 1 395 ? -25.592 -0.734 23.432 1.00 65.12 395 ARG A C 1
ATOM 3247 O O . ARG A 1 395 ? -25.684 -1.948 23.207 1.00 65.12 395 ARG A O 1
ATOM 3254 N N . GLU A 1 396 ? -24.484 -0.037 23.203 1.00 74.62 396 GLU A N 1
ATOM 3255 C CA . GLU A 1 396 ? -23.214 -0.660 22.837 1.00 74.62 396 GLU A CA 1
ATOM 3256 C C . GLU A 1 396 ? -22.721 -1.579 23.962 1.00 74.62 396 GLU A C 1
ATOM 3258 O O . GLU A 1 396 ? -22.781 -1.248 25.148 1.00 74.62 396 GLU A O 1
ATOM 3263 N N . ASN A 1 397 ? -22.221 -2.756 23.590 1.00 86.44 397 ASN A N 1
ATOM 3264 C CA . ASN A 1 397 ? -21.570 -3.674 24.512 1.00 86.44 397 ASN A CA 1
ATOM 3265 C C . ASN A 1 397 ? -20.166 -4.014 24.021 1.00 86.44 397 ASN A C 1
ATOM 3267 O O . ASN A 1 397 ? -19.968 -4.479 22.897 1.00 86.44 397 ASN A O 1
ATOM 3271 N N . TYR A 1 398 ? -19.199 -3.828 24.910 1.00 89.38 398 TYR A N 1
ATOM 3272 C CA . TYR A 1 398 ? -17.783 -3.999 24.647 1.00 89.38 398 TYR A CA 1
ATOM 3273 C C . TYR A 1 398 ? -17.285 -5.363 25.122 1.00 89.38 398 TYR A C 1
ATOM 3275 O O . TYR A 1 398 ? -17.689 -5.880 26.170 1.00 89.38 398 TYR A O 1
ATOM 3283 N N . GLY A 1 399 ? -16.386 -5.939 24.331 1.00 94.50 399 GLY A N 1
ATOM 3284 C CA . GLY A 1 399 ? -15.681 -7.184 24.602 1.00 94.50 399 GLY A CA 1
ATOM 3285 C C . GLY A 1 399 ? -14.275 -7.174 24.003 1.00 94.50 399 GLY A C 1
ATOM 3286 O O . GLY A 1 399 ? -13.809 -6.172 23.455 1.00 94.50 399 GLY A O 1
ATOM 3287 N N . VAL A 1 400 ? -13.588 -8.309 24.111 1.00 96.50 400 VAL A N 1
ATOM 3288 C CA . VAL A 1 400 ? -12.258 -8.534 23.531 1.00 96.50 400 VAL A CA 1
ATOM 3289 C C . VAL A 1 400 ? -12.266 -9.852 22.782 1.00 96.50 400 VAL A C 1
ATOM 3291 O O . VAL A 1 400 ? -12.646 -10.884 23.331 1.00 96.50 400 VAL A O 1
ATOM 3294 N N . ILE A 1 401 ? -11.779 -9.824 21.551 1.00 97.12 401 ILE A N 1
ATOM 3295 C CA . ILE A 1 401 ? -11.645 -10.981 20.667 1.00 97.12 401 ILE A CA 1
ATOM 3296 C C . ILE A 1 401 ? -10.175 -11.145 20.278 1.00 97.12 401 ILE A C 1
ATOM 3298 O O . ILE A 1 401 ? -9.404 -10.180 20.323 1.00 97.12 401 ILE A O 1
ATOM 3302 N N . ASN A 1 402 ? -9.754 -12.360 19.931 1.00 96.06 402 ASN A N 1
ATOM 3303 C CA . ASN A 1 402 ? -8.414 -12.586 19.400 1.00 96.06 402 ASN A CA 1
ATOM 3304 C C . ASN A 1 402 ? -8.374 -12.607 17.862 1.00 96.06 402 ASN A C 1
ATOM 3306 O O . ASN A 1 402 ? -9.394 -12.668 17.182 1.00 96.06 402 ASN A O 1
ATOM 3310 N N . LYS A 1 403 ? -7.158 -12.607 17.310 1.00 95.12 403 LYS A N 1
ATOM 3311 C CA . LYS A 1 403 ? -6.877 -12.651 15.863 1.00 95.12 403 LYS A CA 1
ATOM 3312 C C . LYS A 1 403 ? -7.355 -13.917 15.126 1.00 95.12 403 LYS A C 1
ATOM 3314 O O . LYS A 1 403 ? -7.113 -14.040 13.931 1.00 95.12 403 LYS A O 1
ATOM 3319 N N . HIS A 1 404 ? -7.942 -14.877 15.836 1.00 94.94 404 HIS A N 1
ATOM 3320 C CA . HIS A 1 404 ? -8.515 -16.113 15.301 1.00 94.94 404 HIS A CA 1
ATOM 3321 C C . HIS A 1 404 ? -10.050 -16.137 15.417 1.00 94.94 404 HIS A C 1
ATOM 3323 O O . HIS A 1 404 ? -10.659 -17.169 15.161 1.00 94.94 404 HIS A O 1
ATOM 3329 N N . GLY A 1 405 ? -10.675 -15.025 15.824 1.00 94.88 405 GLY A N 1
ATOM 3330 C CA . GLY A 1 405 ? -12.121 -14.933 16.027 1.00 94.88 405 GLY A CA 1
ATOM 3331 C C . GLY A 1 405 ? -12.607 -15.514 17.360 1.00 94.88 405 GLY A C 1
ATOM 3332 O O . GLY A 1 405 ? -13.809 -15.573 17.605 1.00 94.88 405 GLY A O 1
ATOM 3333 N N . GLU A 1 406 ? -11.706 -15.944 18.248 1.00 96.31 406 GLU A N 1
ATOM 3334 C CA . GLU A 1 406 ? -12.094 -16.507 19.543 1.00 96.31 406 GLU A CA 1
ATOM 3335 C C . GLU A 1 406 ? -12.415 -15.377 20.530 1.00 96.31 406 GLU A C 1
ATOM 3337 O O . GLU A 1 406 ? -11.585 -14.498 20.792 1.00 96.31 406 GLU A O 1
ATOM 3342 N N . MET A 1 407 ? -13.620 -15.407 21.104 1.00 96.25 407 MET A N 1
ATOM 3343 C CA . MET A 1 407 ? -14.050 -14.449 22.123 1.00 96.25 407 MET A CA 1
ATOM 3344 C C . MET A 1 407 ? -13.255 -14.654 23.419 1.00 96.25 407 MET A C 1
ATOM 3346 O O . MET A 1 407 ? -13.341 -15.706 24.052 1.00 96.25 407 MET A O 1
ATOM 3350 N N . ILE A 1 408 ? -12.503 -13.635 23.833 1.00 97.75 408 ILE A N 1
ATOM 3351 C CA . ILE A 1 408 ? -11.673 -13.648 25.044 1.00 97.75 408 ILE A CA 1
ATOM 3352 C C . ILE A 1 408 ? -12.427 -13.012 26.216 1.00 97.75 408 ILE A C 1
ATOM 3354 O O . ILE A 1 408 ? -12.447 -13.565 27.310 1.00 97.75 408 ILE A O 1
ATOM 3358 N N . ILE A 1 409 ? -13.087 -11.875 25.996 1.00 96.94 409 ILE A N 1
ATOM 3359 C CA . ILE A 1 409 ? -13.983 -11.232 26.965 1.00 96.94 409 ILE A CA 1
ATOM 3360 C C . ILE A 1 409 ? -15.315 -10.990 26.243 1.00 96.94 409 ILE A C 1
ATOM 3362 O O . ILE A 1 409 ? -15.304 -10.318 25.214 1.00 96.94 409 ILE A O 1
ATOM 3366 N N . PRO A 1 410 ? -16.451 -11.522 26.729 1.00 94.94 410 PRO A N 1
ATOM 3367 C CA . PRO A 1 410 ? -17.731 -11.400 26.034 1.00 94.94 410 PRO A CA 1
ATOM 3368 C C . PRO A 1 410 ? -18.224 -9.948 25.979 1.00 94.94 410 PRO A C 1
ATOM 3370 O O . PRO A 1 410 ? -18.043 -9.202 26.942 1.00 94.94 410 PRO A O 1
ATOM 3373 N N . CYS A 1 411 ? -18.919 -9.587 24.896 1.00 92.00 411 CYS A N 1
ATOM 3374 C CA . CYS A 1 411 ? -19.576 -8.289 24.722 1.00 92.00 411 CYS A CA 1
ATOM 3375 C C . CYS A 1 411 ? -20.755 -8.109 25.695 1.00 92.00 411 CYS A C 1
ATOM 3377 O O . CYS A 1 411 ? -21.915 -8.383 25.381 1.00 92.00 411 CYS A O 1
ATOM 3379 N N . LYS A 1 412 ? -20.437 -7.670 26.915 1.00 90.50 412 LYS A N 1
ATOM 3380 C CA . LYS A 1 412 ? -21.401 -7.348 27.984 1.00 90.50 412 LYS A CA 1
ATOM 3381 C C . LYS A 1 412 ? -20.951 -6.199 28.896 1.00 90.50 412 LYS A C 1
ATOM 3383 O O . LYS A 1 412 ? -21.586 -5.954 29.918 1.00 90.50 412 LYS A O 1
ATOM 3388 N N . TYR A 1 413 ? -19.819 -5.578 28.579 1.00 88.25 413 TYR A N 1
ATOM 3389 C CA . TYR A 1 413 ? -19.225 -4.500 29.359 1.00 88.25 413 TYR A CA 1
ATOM 3390 C C . TYR A 1 413 ? -19.620 -3.154 28.758 1.00 88.25 413 TYR A C 1
ATOM 3392 O O . TYR A 1 413 ? -19.764 -3.046 27.542 1.00 88.25 413 TYR A O 1
ATOM 3400 N N . GLN A 1 414 ? -19.794 -2.140 29.601 1.00 82.56 414 GLN A N 1
ATOM 3401 C CA . GLN A 1 414 ? -19.993 -0.765 29.152 1.00 82.56 414 GLN A CA 1
ATOM 3402 C C . GLN A 1 414 ? -18.714 -0.229 28.502 1.00 82.56 414 GLN A C 1
ATOM 3404 O O . GLN A 1 414 ? -18.784 0.532 27.545 1.00 82.56 414 GLN A O 1
ATOM 3409 N N . ASN A 1 415 ? -17.542 -0.651 28.992 1.00 81.62 415 ASN A N 1
ATOM 3410 C CA . ASN A 1 415 ? -16.265 -0.190 28.462 1.00 81.62 415 ASN A CA 1
ATOM 3411 C C . ASN A 1 415 ? -15.148 -1.242 28.601 1.00 81.62 415 ASN A C 1
ATOM 3413 O O . ASN A 1 415 ? -15.148 -2.062 29.522 1.00 81.62 415 ASN A O 1
ATOM 3417 N N . ILE A 1 416 ? -14.168 -1.185 27.696 1.00 87.06 416 ILE A N 1
ATOM 3418 C CA . ILE A 1 416 ? -12.893 -1.914 27.756 1.00 87.06 416 ILE A CA 1
ATOM 3419 C C . ILE A 1 416 ? -11.770 -0.887 27.635 1.00 87.06 416 ILE A C 1
ATOM 3421 O O . ILE A 1 416 ? -11.721 -0.137 26.656 1.00 87.06 416 ILE A O 1
ATOM 3425 N N . GLU A 1 417 ? -10.858 -0.891 28.605 1.00 83.50 417 GLU A N 1
ATOM 3426 C CA . GLU A 1 417 ? -9.770 0.081 28.710 1.00 83.50 417 GLU A CA 1
ATOM 3427 C C . GLU A 1 417 ? -8.838 0.028 27.488 1.00 83.50 417 GLU A C 1
ATOM 3429 O O . GLU A 1 417 ? -8.296 -1.028 27.142 1.00 83.50 417 GLU A O 1
ATOM 3434 N N . ARG A 1 418 ? -8.674 1.169 26.811 1.00 74.81 418 ARG A N 1
ATOM 3435 C CA . ARG A 1 418 ? -7.974 1.323 25.520 1.00 74.81 418 ARG A CA 1
ATOM 3436 C C . ARG A 1 418 ? -7.526 2.776 25.323 1.00 74.81 418 ARG A C 1
ATOM 3438 O O . ARG A 1 418 ? -7.853 3.626 26.134 1.00 74.81 418 ARG A O 1
ATOM 3445 N N . GLY A 1 419 ? -6.756 3.045 24.266 1.00 60.69 419 GLY A N 1
ATOM 3446 C CA . GLY A 1 419 ? -6.358 4.414 23.901 1.00 60.69 419 GLY A CA 1
ATOM 3447 C C . GLY A 1 419 ? -7.509 5.191 23.256 1.00 60.69 419 GLY A C 1
ATOM 3448 O O . GLY A 1 419 ? -8.253 5.891 23.927 1.00 60.69 419 GLY A O 1
ATOM 3449 N N . PHE A 1 420 ? -7.673 5.031 21.944 1.00 56.97 420 PHE A N 1
ATOM 3450 C CA . PHE A 1 420 ? -8.758 5.631 21.154 1.00 56.97 420 PHE A CA 1
ATOM 3451 C C . PHE A 1 420 ? -9.880 4.614 20.874 1.00 56.97 420 PHE A C 1
ATOM 3453 O O . PHE A 1 420 ? -9.703 3.423 21.143 1.00 56.97 420 PHE A O 1
ATOM 3460 N N . GLN A 1 421 ? -11.020 5.041 20.307 1.00 57.16 421 GLN A N 1
ATOM 3461 C CA . GLN A 1 421 ? -12.193 4.167 20.111 1.00 57.16 421 GLN A CA 1
ATOM 3462 C C . GLN A 1 421 ? -11.863 2.826 19.429 1.00 57.16 421 GLN A C 1
ATOM 3464 O O . GLN A 1 421 ? -12.225 1.788 19.981 1.00 57.16 421 GLN A O 1
ATOM 3469 N N . ASP A 1 422 ? -11.118 2.838 18.320 1.00 66.19 422 ASP A N 1
ATOM 3470 C CA . ASP A 1 422 ? -10.743 1.627 17.564 1.00 66.19 422 ASP A CA 1
ATOM 3471 C C . ASP A 1 422 ? -9.388 1.032 17.974 1.00 66.19 422 ASP A C 1
ATOM 3473 O O . ASP A 1 422 ? -8.855 0.133 17.315 1.00 66.19 422 ASP A O 1
ATOM 3477 N N . SER A 1 423 ? -8.805 1.524 19.072 1.00 73.25 423 SER A N 1
ATOM 3478 C CA . SER A 1 423 ? -7.566 0.966 19.605 1.00 73.25 423 SER A CA 1
ATOM 3479 C C . SER A 1 423 ? -7.787 -0.435 20.184 1.00 73.25 423 SER A C 1
ATOM 3481 O O . SER A 1 423 ? -8.814 -0.691 20.825 1.00 73.25 423 SER A O 1
ATOM 3483 N N . PRO A 1 424 ? -6.787 -1.327 20.062 1.00 83.31 424 PRO A N 1
ATOM 3484 C CA . PRO A 1 424 ? -6.781 -2.581 20.799 1.00 83.31 424 PRO A CA 1
ATOM 3485 C C . PRO A 1 424 ? -6.849 -2.359 22.323 1.00 83.31 424 PRO A C 1
ATOM 3487 O O . PRO A 1 424 ? -6.464 -1.289 22.806 1.00 83.31 424 PRO A O 1
ATOM 3490 N N . PRO A 1 425 ? -7.253 -3.377 23.110 1.00 88.75 425 PRO A N 1
ATOM 3491 C CA . PRO A 1 425 ? -7.315 -3.263 24.563 1.00 88.75 425 PRO A CA 1
ATOM 3492 C C . PRO A 1 425 ? -5.927 -2.987 25.155 1.00 88.75 425 PRO A C 1
ATOM 3494 O O . PRO A 1 425 ? -4.932 -3.622 24.784 1.00 88.75 425 PRO A O 1
ATOM 3497 N N . LYS A 1 426 ? -5.865 -2.065 26.115 1.00 86.19 426 LYS A N 1
ATOM 3498 C CA . LYS A 1 426 ? -4.648 -1.716 26.851 1.00 86.19 426 LYS A CA 1
ATOM 3499 C C . LYS A 1 426 ? -4.261 -2.881 27.760 1.00 86.19 426 LYS A C 1
ATOM 3501 O O . LYS A 1 426 ? -5.057 -3.374 28.559 1.00 86.19 426 LYS A O 1
ATOM 3506 N N . ILE A 1 427 ? -3.025 -3.353 27.605 1.00 87.75 427 ILE A N 1
ATOM 3507 C CA . ILE A 1 427 ? -2.503 -4.514 28.332 1.00 87.75 427 ILE A CA 1
ATOM 3508 C C . ILE A 1 427 ? -1.602 -4.034 29.469 1.00 87.75 427 ILE A C 1
ATOM 3510 O O . ILE A 1 427 ? -0.425 -3.737 29.262 1.00 87.75 427 ILE A O 1
ATOM 3514 N N . PHE A 1 428 ? -2.154 -4.009 30.678 1.00 86.44 428 PHE A N 1
ATOM 3515 C CA . PHE A 1 428 ? -1.454 -3.627 31.903 1.00 86.44 428 PHE A CA 1
ATOM 3516 C C . PHE A 1 428 ? -0.426 -4.667 32.342 1.00 86.44 428 PHE A C 1
ATOM 3518 O O . PHE A 1 428 ? -0.437 -5.834 31.916 1.00 86.44 428 PHE A O 1
ATOM 3525 N N . LYS A 1 429 ? 0.475 -4.258 33.237 1.00 83.50 429 LYS A N 1
ATOM 3526 C CA . LYS A 1 429 ? 1.574 -5.108 33.699 1.00 83.50 429 LYS A CA 1
ATOM 3527 C C . LYS A 1 429 ? 1.060 -6.371 34.416 1.00 83.50 429 LYS A C 1
ATOM 3529 O O . LYS A 1 429 ? 0.051 -6.405 35.128 1.00 83.50 429 LYS A O 1
ATOM 3534 N N . GLY A 1 430 ? 1.736 -7.484 34.121 1.00 85.75 430 GLY A N 1
ATOM 3535 C CA . GLY A 1 430 ? 1.237 -8.841 34.378 1.00 85.75 430 GLY A CA 1
ATOM 3536 C C . GLY A 1 430 ? 0.312 -9.400 33.285 1.00 85.75 430 GLY A C 1
ATOM 3537 O O . GLY A 1 430 ? -0.097 -10.553 33.376 1.00 85.75 430 GLY A O 1
ATOM 3538 N N . GLY A 1 431 ? 0.016 -8.638 32.225 1.00 89.38 431 GLY A N 1
ATOM 3539 C CA . GLY A 1 431 ? -0.860 -9.077 31.138 1.00 89.38 431 GLY A CA 1
ATOM 3540 C C . GLY A 1 431 ? -2.332 -9.034 31.531 1.00 89.38 431 GLY A C 1
ATOM 3541 O O . GLY A 1 431 ? -3.040 -10.025 31.324 1.00 89.38 431 GLY A O 1
ATOM 3542 N N . LYS A 1 432 ? -2.755 -7.915 32.128 1.00 92.69 432 LYS A N 1
ATOM 3543 C CA . LYS A 1 432 ? -4.130 -7.699 32.583 1.00 92.69 432 LYS A CA 1
ATOM 3544 C C . LYS A 1 432 ? -4.890 -6.753 31.657 1.00 92.69 432 LYS A C 1
ATOM 3546 O O . LYS A 1 432 ? -4.282 -5.889 31.033 1.00 92.69 432 LYS A O 1
ATOM 3551 N N . ILE A 1 433 ? -6.200 -6.942 31.578 1.00 93.44 433 ILE A N 1
ATOM 3552 C CA . ILE A 1 433 ? -7.151 -6.125 30.816 1.00 93.44 433 ILE A CA 1
ATOM 3553 C C . ILE A 1 433 ? -8.206 -5.644 31.807 1.00 93.44 433 ILE A C 1
ATOM 3555 O O . ILE A 1 433 ? -8.646 -6.434 32.645 1.00 93.44 433 ILE A O 1
ATOM 3559 N N . VAL A 1 434 ? -8.597 -4.376 31.716 1.00 91.69 434 VAL A N 1
ATOM 3560 C CA . VAL A 1 434 ? -9.630 -3.780 32.569 1.00 91.69 434 VAL A CA 1
ATOM 3561 C C . VAL A 1 434 ? -10.903 -3.567 31.754 1.00 91.69 434 VAL A C 1
ATOM 3563 O O . VAL A 1 434 ? -10.849 -3.130 30.604 1.00 91.69 434 VAL A O 1
ATOM 3566 N N . ALA A 1 435 ? -12.039 -3.892 32.360 1.00 90.81 435 ALA A N 1
ATOM 3567 C CA . ALA A 1 435 ? -13.376 -3.696 31.829 1.00 90.81 435 ALA A CA 1
ATOM 3568 C C . ALA A 1 435 ? -14.261 -3.033 32.893 1.00 90.81 435 ALA A C 1
ATOM 3570 O O . ALA A 1 435 ? -14.118 -3.336 34.080 1.00 90.81 435 ALA A O 1
ATOM 3571 N N . ILE A 1 436 ? -15.192 -2.183 32.468 1.00 85.12 436 ILE A N 1
ATOM 3572 C CA . ILE A 1 436 ? -16.241 -1.609 33.322 1.00 85.12 436 ILE A CA 1
ATOM 3573 C C . ILE A 1 436 ? -17.580 -2.188 32.874 1.00 85.12 436 ILE A C 1
ATOM 3575 O O . ILE A 1 436 ? -17.877 -2.212 31.678 1.00 85.12 436 ILE A O 1
ATOM 3579 N N . ASP A 1 437 ? -18.360 -2.731 33.807 1.00 86.25 437 ASP A N 1
ATOM 3580 C CA . ASP A 1 437 ? -19.737 -3.152 33.529 1.00 86.25 437 ASP A CA 1
ATOM 3581 C C . ASP A 1 437 ? -20.726 -1.987 33.682 1.00 86.25 437 ASP A C 1
ATOM 3583 O O . ASP A 1 437 ? -20.360 -0.900 34.113 1.00 86.25 437 ASP A O 1
ATOM 3587 N N . HIS A 1 438 ? -21.984 -2.208 33.295 1.00 79.38 438 HIS A N 1
ATOM 3588 C CA . HIS A 1 438 ? -23.031 -1.177 33.333 1.00 79.38 438 HIS A CA 1
ATOM 3589 C C . HIS A 1 438 ? -23.442 -0.754 34.763 1.00 79.38 438 HIS A C 1
ATOM 3591 O O . HIS A 1 438 ? -24.210 0.192 34.899 1.00 79.38 438 HIS A O 1
ATOM 3597 N N . ASP A 1 439 ? -22.928 -1.414 35.815 1.00 80.50 439 ASP A N 1
ATOM 3598 C CA . ASP A 1 439 ? -23.034 -0.964 37.216 1.00 80.50 439 ASP A CA 1
ATOM 3599 C C . ASP A 1 439 ? -21.825 -0.088 37.628 1.00 80.50 439 ASP A C 1
ATOM 3601 O O . ASP A 1 439 ? -21.635 0.179 38.815 1.00 80.50 439 ASP A O 1
ATOM 3605 N N . LEU A 1 440 ? -20.968 0.312 36.679 1.00 78.69 440 LEU A N 1
ATOM 3606 C CA . LEU A 1 440 ? -19.691 1.012 36.878 1.00 78.69 440 LEU A CA 1
ATOM 3607 C C . LEU A 1 440 ? -18.604 0.217 37.631 1.00 78.69 440 LEU A C 1
ATOM 3609 O O . LEU A 1 440 ? -17.593 0.791 38.047 1.00 78.69 440 LEU A O 1
ATOM 3613 N N . LYS A 1 441 ? -18.745 -1.106 37.803 1.00 86.88 441 LYS A N 1
ATOM 3614 C CA . LYS A 1 441 ? -17.789 -1.899 38.596 1.00 86.88 441 LYS A CA 1
ATOM 3615 C C . LYS A 1 441 ? -16.572 -2.334 37.795 1.00 86.88 441 LYS A C 1
ATOM 3617 O O . LYS A 1 441 ? -16.649 -2.745 36.631 1.00 86.88 441 LYS A O 1
ATOM 3622 N N . ILE A 1 442 ? -15.426 -2.326 38.472 1.00 89.69 442 ILE A N 1
ATOM 3623 C CA . ILE A 1 442 ? -14.146 -2.729 37.891 1.00 89.69 442 ILE A CA 1
ATOM 3624 C C . ILE A 1 442 ? -14.069 -4.254 37.769 1.00 89.69 442 ILE A C 1
ATOM 3626 O O . ILE A 1 442 ? -14.096 -4.998 38.750 1.00 89.69 442 ILE A O 1
ATOM 3630 N N . ASN A 1 443 ? -13.885 -4.725 36.540 1.00 94.12 443 ASN A N 1
ATOM 3631 C CA . ASN A 1 443 ? -13.641 -6.120 36.211 1.00 94.12 443 ASN A CA 1
ATOM 3632 C C . ASN A 1 443 ? -12.232 -6.248 35.614 1.00 94.12 443 ASN A C 1
ATOM 3634 O O . ASN A 1 443 ? -11.890 -5.554 34.658 1.00 94.12 443 ASN A O 1
ATOM 3638 N N . ILE A 1 444 ? -11.403 -7.146 36.150 1.00 94.81 444 ILE A N 1
ATOM 3639 C CA . ILE A 1 444 ? -10.035 -7.365 35.656 1.00 94.81 444 ILE A CA 1
ATOM 3640 C C . ILE A 1 444 ? -9.884 -8.786 35.144 1.00 94.81 444 ILE A C 1
ATOM 3642 O O . ILE A 1 444 ? -10.180 -9.754 35.841 1.00 94.81 444 ILE A O 1
ATOM 3646 N N . PHE A 1 445 ? -9.331 -8.899 33.944 1.00 96.81 445 PHE A N 1
ATOM 3647 C CA . PHE A 1 445 ? -9.061 -10.146 33.246 1.00 96.81 445 PHE A CA 1
ATOM 3648 C C . PHE A 1 445 ? -7.566 -10.346 33.025 1.00 96.81 445 PHE A C 1
ATOM 3650 O O . PHE A 1 445 ? -6.801 -9.385 32.966 1.00 96.81 445 PHE A O 1
ATOM 3657 N N . ASN A 1 446 ? -7.138 -11.591 32.818 1.00 95.00 446 ASN A N 1
ATOM 3658 C CA . ASN A 1 446 ? -5.874 -11.860 32.131 1.00 95.00 446 ASN A CA 1
ATOM 3659 C C . ASN A 1 446 ? -6.065 -11.847 30.596 1.00 95.00 446 ASN A C 1
ATOM 3661 O O . ASN A 1 446 ? -7.181 -11.950 30.091 1.00 95.00 446 ASN A O 1
ATOM 3665 N N . LYS A 1 447 ? -4.966 -11.822 29.831 1.00 93.19 447 LYS A N 1
ATOM 3666 C CA . LYS A 1 447 ? -4.973 -11.956 28.351 1.00 93.19 447 LYS A CA 1
ATOM 3667 C C . LYS A 1 447 ? -5.659 -13.215 27.780 1.00 93.19 447 LYS A C 1
ATOM 3669 O O . LYS A 1 447 ? -5.786 -13.312 26.566 1.00 93.19 447 LYS A O 1
ATOM 3674 N N . LYS A 1 448 ? -6.031 -14.199 28.606 1.00 93.56 448 LYS A N 1
ATOM 3675 C CA . LYS A 1 448 ? -6.778 -15.405 28.204 1.00 93.56 448 LYS A CA 1
ATOM 3676 C C . LYS A 1 448 ? -8.271 -15.317 28.546 1.00 93.56 448 LYS A C 1
ATOM 3678 O O . LYS A 1 448 ? -8.955 -16.329 28.459 1.00 93.56 448 LYS A O 1
ATOM 3683 N N . GLY A 1 449 ? -8.765 -14.161 28.995 1.00 94.31 449 GLY A N 1
ATOM 3684 C CA . GLY A 1 449 ? -10.179 -13.989 29.324 1.00 94.31 449 GLY A CA 1
ATOM 3685 C C . GLY A 1 449 ? -10.592 -14.556 30.680 1.00 94.31 449 GLY A C 1
ATOM 3686 O O . GLY A 1 449 ? -11.771 -14.550 31.020 1.00 94.31 449 GLY A O 1
ATOM 3687 N N . THR A 1 450 ? -9.648 -15.041 31.495 1.00 96.25 450 THR A N 1
ATOM 3688 C CA . THR A 1 450 ? -9.978 -15.450 32.865 1.00 96.25 450 THR A CA 1
ATOM 3689 C C . THR A 1 450 ? -10.204 -14.203 33.707 1.00 96.25 450 THR A C 1
ATOM 3691 O O . THR A 1 450 ? -9.278 -13.404 33.869 1.00 96.25 450 THR A O 1
ATOM 3694 N N . LEU A 1 451 ? -11.413 -14.056 34.249 1.00 96.38 451 LEU A N 1
ATOM 3695 C CA . LEU A 1 451 ? -11.735 -13.056 35.263 1.00 96.38 451 LEU A CA 1
ATOM 3696 C C . LEU A 1 451 ? -10.870 -13.311 36.506 1.00 96.38 451 LEU A C 1
ATOM 3698 O O . LEU A 1 451 ? -10.859 -14.417 37.045 1.00 96.38 451 LEU A O 1
ATOM 3702 N N . LEU A 1 452 ? -10.119 -12.295 36.921 1.00 95.69 452 LEU A N 1
ATOM 3703 C CA . LEU A 1 452 ? -9.263 -12.298 38.108 1.00 95.69 452 LEU A CA 1
ATOM 3704 C C . LEU A 1 452 ? -9.954 -11.593 39.278 1.00 95.69 452 LEU A C 1
ATOM 3706 O O . LEU A 1 452 ? -9.873 -12.066 40.407 1.00 95.69 452 LEU A O 1
ATOM 3710 N N . ILE A 1 453 ? -10.644 -10.486 38.989 1.00 94.06 453 ILE A N 1
ATOM 3711 C CA . ILE A 1 453 ? -11.412 -9.682 39.944 1.00 94.06 453 ILE A CA 1
ATOM 3712 C C . ILE A 1 453 ? -12.720 -9.244 39.292 1.00 94.06 453 ILE A C 1
ATOM 3714 O O . ILE A 1 453 ? -12.708 -8.720 38.180 1.00 94.06 453 ILE A O 1
ATOM 3718 N N . HIS A 1 454 ? -13.816 -9.394 40.030 1.00 92.62 454 HIS A N 1
ATOM 3719 C CA . HIS A 1 454 ? -14.993 -8.534 39.933 1.00 92.62 454 HIS A CA 1
ATOM 3720 C C . HIS A 1 454 ? -15.018 -7.730 41.232 1.00 92.62 454 HIS A C 1
ATOM 3722 O O . HIS A 1 454 ? -15.059 -8.327 42.311 1.00 92.62 454 HIS A O 1
ATOM 3728 N N . SER A 1 455 ? -14.845 -6.415 41.144 1.00 87.44 455 SER A N 1
ATOM 3729 C CA . SER A 1 455 ? -14.671 -5.566 42.317 1.00 87.44 455 SER A CA 1
ATOM 3730 C C . SER A 1 455 ? -16.023 -5.122 42.890 1.00 87.44 455 SER A C 1
ATOM 3732 O O . SER A 1 455 ? -17.043 -5.139 42.205 1.00 87.44 455 SER A O 1
ATOM 3734 N N . ASN A 1 456 ? -16.014 -4.677 44.147 1.00 88.38 456 ASN A N 1
ATOM 3735 C CA . ASN A 1 456 ? -17.123 -3.917 44.733 1.00 88.38 456 ASN A CA 1
ATOM 3736 C C . ASN A 1 456 ? -16.864 -2.397 44.664 1.00 88.38 456 ASN A C 1
ATOM 3738 O O . ASN A 1 456 ? -17.489 -1.644 45.403 1.00 88.38 456 ASN A O 1
ATOM 3742 N N . TYR A 1 457 ? -15.921 -1.968 43.817 1.00 87.00 457 TYR A N 1
ATOM 3743 C CA . TYR A 1 457 ? -15.483 -0.581 43.672 1.00 87.00 457 TYR A CA 1
ATOM 3744 C C . TYR A 1 457 ? -15.946 -0.019 42.329 1.00 87.00 457 TYR A C 1
ATOM 3746 O O . TYR A 1 457 ? -15.770 -0.648 41.280 1.00 87.00 457 TYR A O 1
ATOM 3754 N N . TYR A 1 458 ? -16.512 1.177 42.385 1.00 80.56 458 TYR A N 1
ATOM 3755 C CA . TYR A 1 458 ? -17.163 1.859 41.276 1.00 80.56 458 TYR A CA 1
ATOM 3756 C C . TYR A 1 458 ? -16.176 2.838 40.650 1.00 80.56 458 TYR A C 1
ATOM 3758 O O . TYR A 1 458 ? -15.651 3.701 41.349 1.00 80.56 458 TYR A O 1
ATOM 3766 N N . SER A 1 459 ? -15.882 2.695 39.361 1.00 73.00 459 SER A N 1
ATOM 3767 C CA . SER A 1 459 ? -15.075 3.678 38.630 1.00 73.00 459 SER A CA 1
ATOM 3768 C C . SER A 1 459 ? -15.974 4.732 37.979 1.00 73.00 459 SER A C 1
ATOM 3770 O O . SER A 1 459 ? -17.199 4.687 38.091 1.00 73.00 459 SER A O 1
ATOM 3772 N N . LEU A 1 460 ? -15.360 5.689 37.291 1.00 63.50 460 LEU A N 1
ATOM 3773 C CA . LEU A 1 460 ? -16.069 6.557 36.355 1.00 63.50 460 LEU A CA 1
ATOM 3774 C C . LEU A 1 460 ? -16.386 5.757 35.067 1.00 63.50 460 LEU A C 1
ATOM 3776 O O . LEU A 1 460 ? -15.728 4.741 34.809 1.00 63.50 460 LEU A O 1
ATOM 3780 N N . PRO A 1 461 ? -17.381 6.156 34.251 1.00 50.28 461 PRO A N 1
ATOM 3781 C CA . PRO A 1 461 ? -17.775 5.362 33.083 1.00 50.28 461 PRO A CA 1
ATOM 3782 C C . PRO A 1 461 ? -16.702 5.381 31.971 1.00 50.28 461 PRO A C 1
ATOM 3784 O O . PRO A 1 461 ? -16.497 4.376 31.274 1.00 50.28 461 PRO A O 1
ATOM 3787 N N . TYR A 1 462 ? -15.899 6.450 31.910 1.00 54.22 462 TYR A N 1
ATOM 3788 C CA . TYR A 1 462 ? -14.548 6.414 31.345 1.00 54.22 462 TYR A CA 1
ATOM 3789 C C . TYR A 1 462 ? -13.495 6.072 32.408 1.00 54.22 462 TYR A C 1
ATOM 3791 O O . TYR A 1 462 ? -13.430 6.658 33.486 1.00 54.22 462 TYR A O 1
ATOM 3799 N N . LEU A 1 463 ? -12.635 5.116 32.066 1.00 58.00 463 LEU A N 1
ATOM 3800 C CA . LEU A 1 463 ? -11.591 4.573 32.929 1.00 58.00 463 LEU A CA 1
ATOM 3801 C C . LEU A 1 463 ? -10.439 5.558 33.147 1.00 58.00 463 LEU A C 1
ATOM 3803 O O . LEU A 1 463 ? -9.592 5.744 32.276 1.00 58.00 463 LEU A O 1
ATOM 3807 N N . HIS A 1 464 ? -10.336 6.109 34.355 1.00 58.34 464 HIS A N 1
ATOM 3808 C CA . HIS A 1 464 ? -9.180 6.915 34.732 1.00 58.34 464 HIS A CA 1
ATOM 3809 C C . HIS A 1 464 ? -8.054 6.040 35.306 1.00 58.34 464 HIS A C 1
ATOM 3811 O O . HIS A 1 464 ? -8.095 5.656 36.481 1.00 58.34 464 HIS A O 1
ATOM 3817 N N . VAL A 1 465 ? -7.045 5.714 34.483 1.00 64.50 465 VAL A N 1
ATOM 3818 C CA . VAL A 1 465 ? -5.949 4.804 34.870 1.00 64.50 465 VAL A CA 1
ATOM 3819 C C . VAL A 1 465 ? -4.578 5.483 34.904 1.00 64.50 465 VAL A C 1
ATOM 3821 O O . VAL A 1 465 ? -3.932 5.659 33.869 1.00 64.50 465 VAL A O 1
ATOM 3824 N N . GLN A 1 466 ? -4.083 5.748 36.114 1.00 65.88 466 GLN A N 1
ATOM 3825 C CA . GLN A 1 466 ? -2.768 6.328 36.387 1.00 65.88 466 GLN A CA 1
ATOM 3826 C C . GLN A 1 466 ? -1.800 5.237 36.879 1.00 65.88 466 GLN A C 1
ATOM 3828 O O . GLN A 1 466 ? -2.050 4.604 37.898 1.00 65.88 466 GLN A O 1
ATOM 3833 N N . HIS A 1 467 ? -0.681 5.007 36.179 1.00 69.06 467 HIS A N 1
ATOM 3834 C CA . HIS A 1 467 ? 0.417 4.123 36.627 1.00 69.06 467 HIS A CA 1
ATOM 3835 C C . HIS A 1 467 ? -0.020 2.742 37.192 1.00 69.06 467 HIS A C 1
ATOM 3837 O O . HIS A 1 467 ? 0.364 2.361 38.296 1.00 69.06 467 HIS A O 1
ATOM 3843 N N . ASP A 1 468 ? -0.819 1.987 36.423 1.00 80.94 468 ASP A N 1
ATOM 3844 C CA . ASP A 1 468 ? -1.436 0.699 36.814 1.00 80.94 468 ASP A CA 1
ATOM 3845 C C . ASP A 1 468 ? -2.465 0.784 37.983 1.00 80.94 468 ASP A C 1
ATOM 3847 O O . ASP A 1 468 ? -2.801 -0.239 38.587 1.00 80.94 468 ASP A O 1
ATOM 3851 N N . LYS A 1 469 ? -3.028 1.964 38.282 1.00 82.69 469 LYS A N 1
ATOM 3852 C CA . LYS A 1 469 ? -4.095 2.169 39.282 1.00 82.69 469 LYS A CA 1
ATOM 3853 C C . LYS A 1 469 ? -5.316 2.866 38.694 1.00 82.69 469 LYS A C 1
ATOM 3855 O O . LYS A 1 469 ? -5.174 3.797 37.909 1.00 82.69 469 LYS A O 1
ATOM 3860 N N . ILE A 1 470 ? -6.507 2.434 39.096 1.00 80.25 470 ILE A N 1
ATOM 3861 C CA . ILE A 1 470 ? -7.794 2.966 38.631 1.00 80.25 470 ILE A CA 1
ATOM 3862 C C . ILE A 1 470 ? -8.385 3.834 39.738 1.00 80.25 470 ILE A C 1
ATOM 3864 O O . ILE A 1 470 ? -8.484 3.369 40.874 1.00 80.25 470 ILE A O 1
ATOM 3868 N N . LEU A 1 471 ? -8.797 5.062 39.427 1.00 78.25 471 LEU A N 1
ATOM 3869 C CA . LEU A 1 471 ? -9.564 5.871 40.375 1.00 78.25 471 LEU A CA 1
ATOM 3870 C C . LEU A 1 471 ? -10.976 5.287 40.549 1.00 78.25 471 LEU A C 1
ATOM 3872 O O . LEU A 1 471 ? -11.643 4.938 39.567 1.00 78.25 471 LEU A O 1
ATOM 3876 N N . CYS A 1 472 ? -11.424 5.151 41.796 1.00 81.75 472 CYS A N 1
ATOM 3877 C CA . CYS A 1 472 ? -12.716 4.555 42.116 1.00 81.75 472 CYS A CA 1
ATOM 3878 C C . CYS A 1 472 ? -13.220 4.914 43.519 1.00 81.75 472 CYS A C 1
ATOM 3880 O O . CYS A 1 472 ? -12.503 5.494 44.335 1.00 81.75 472 CYS A O 1
ATOM 3882 N N . PHE A 1 473 ? -14.455 4.504 43.789 1.00 83.31 473 PHE A N 1
ATOM 3883 C CA . PHE A 1 473 ? -15.174 4.720 45.037 1.00 83.31 473 PHE A CA 1
ATOM 3884 C C . PHE A 1 473 ? -15.630 3.379 45.630 1.00 83.31 473 PHE A C 1
ATOM 3886 O O . PHE A 1 473 ? -15.948 2.449 44.883 1.00 83.31 473 PHE A O 1
ATOM 3893 N N . ASP A 1 474 ? -15.719 3.261 46.956 1.00 88.25 474 ASP A N 1
ATOM 3894 C CA . ASP A 1 474 ? -16.271 2.064 47.626 1.00 88.25 474 ASP A CA 1
ATOM 3895 C C . ASP A 1 474 ? -17.815 2.004 47.656 1.00 88.25 474 ASP A C 1
ATOM 3897 O O . ASP A 1 474 ? -18.411 1.015 48.091 1.00 88.25 474 ASP A O 1
ATOM 3901 N N . GLY A 1 475 ? -18.466 3.025 47.097 1.00 80.62 475 GLY A N 1
ATOM 3902 C CA . GLY A 1 475 ? -19.907 3.141 46.924 1.00 80.62 475 GLY A CA 1
ATOM 3903 C C . GLY A 1 475 ? -20.276 4.264 45.949 1.00 80.62 475 GLY A C 1
ATOM 3904 O O . GLY A 1 475 ? -19.428 5.034 45.510 1.00 80.62 475 GLY A O 1
ATOM 3905 N N . LEU A 1 476 ? -21.565 4.363 45.614 1.00 76.06 476 LEU A N 1
ATOM 3906 C CA . LEU A 1 476 ? -22.102 5.410 44.727 1.00 76.06 476 LEU A CA 1
ATOM 3907 C C . LEU A 1 476 ? -22.731 6.595 45.482 1.00 76.06 476 LEU A C 1
ATOM 3909 O O . LEU A 1 476 ? -23.126 7.576 44.861 1.00 76.06 476 LEU A O 1
ATOM 3913 N N . ASN A 1 477 ? -22.843 6.514 46.811 1.00 77.94 477 ASN A N 1
ATOM 3914 C CA . ASN A 1 477 ? -23.366 7.607 47.631 1.00 77.94 477 ASN A CA 1
ATOM 3915 C C . ASN A 1 477 ? -22.288 8.677 47.895 1.00 77.94 477 ASN A C 1
ATOM 3917 O O . ASN A 1 477 ? -21.107 8.467 47.630 1.00 77.94 477 ASN A O 1
ATOM 3921 N N . ASN A 1 478 ? -22.698 9.826 48.428 1.00 72.81 478 ASN A N 1
ATOM 3922 C CA . ASN A 1 478 ? -21.804 10.962 48.666 1.00 72.81 478 ASN A CA 1
ATOM 3923 C C . ASN A 1 478 ? -20.721 10.688 49.727 1.00 72.81 478 ASN A C 1
ATOM 3925 O O . ASN A 1 478 ? -19.634 11.239 49.616 1.00 72.81 478 ASN A O 1
ATOM 3929 N N . GLU A 1 479 ? -20.997 9.822 50.707 1.00 86.00 479 GLU A N 1
ATOM 3930 C CA . GLU A 1 479 ? -20.098 9.478 51.824 1.00 86.00 479 GLU A CA 1
ATOM 3931 C C . GLU A 1 479 ? -19.055 8.397 51.467 1.00 86.00 479 GLU A C 1
ATOM 3933 O O . GLU A 1 479 ? -18.128 8.151 52.242 1.00 86.00 479 GLU A O 1
ATOM 3938 N N . ALA A 1 480 ? -19.205 7.737 50.313 1.00 84.31 480 ALA A N 1
ATOM 3939 C CA . ALA A 1 480 ? -18.326 6.669 49.845 1.00 84.31 480 ALA A CA 1
ATOM 3940 C C . ALA A 1 480 ? -16.870 7.136 49.790 1.00 84.31 480 ALA A C 1
ATOM 3942 O O . ALA A 1 480 ? -16.601 8.239 49.330 1.00 84.31 480 ALA A O 1
ATOM 3943 N N . GLN A 1 481 ? -15.916 6.319 50.220 1.00 89.75 481 GLN A N 1
ATOM 3944 C CA . GLN A 1 481 ? -14.503 6.688 50.180 1.00 89.75 481 GLN A CA 1
ATOM 3945 C C . GLN A 1 481 ? -13.984 6.674 48.743 1.00 89.75 481 GLN A C 1
ATOM 3947 O O . GLN A 1 481 ? -14.232 5.728 47.993 1.00 89.75 481 GLN A O 1
ATOM 3952 N N . CYS A 1 482 ? -13.229 7.707 48.381 1.00 82.81 482 CYS A N 1
ATOM 3953 C CA . CYS A 1 482 ? -12.458 7.778 47.150 1.00 82.81 482 CYS A CA 1
ATOM 3954 C C . CYS A 1 482 ? -11.068 7.154 47.354 1.00 82.81 482 CYS A C 1
ATOM 3956 O O . CYS A 1 482 ? -10.478 7.189 48.440 1.00 82.81 482 CYS A O 1
ATOM 3958 N N . GLY A 1 483 ? -10.534 6.546 46.300 1.00 84.31 483 GLY A N 1
ATOM 3959 C CA . GLY A 1 483 ? -9.207 5.960 46.334 1.00 84.31 483 GLY A CA 1
ATOM 3960 C C . GLY A 1 483 ? -8.811 5.281 45.034 1.00 84.31 483 GLY A C 1
ATOM 3961 O O . GLY A 1 483 ? -9.507 5.319 44.018 1.00 84.31 483 GLY A O 1
ATOM 3962 N N . TYR A 1 484 ? -7.662 4.620 45.082 1.00 86.62 484 TYR A N 1
ATOM 3963 C CA . TYR A 1 484 ? -7.077 3.947 43.933 1.00 86.62 484 TYR A CA 1
ATOM 3964 C C . TYR A 1 484 ? -7.181 2.433 44.065 1.00 86.62 484 TYR A C 1
ATOM 3966 O O . TYR A 1 484 ? -6.587 1.839 44.965 1.00 86.62 484 TYR A O 1
ATOM 3974 N N . PHE A 1 485 ? -7.874 1.793 43.126 1.00 88.44 485 PHE A N 1
ATOM 3975 C CA . PHE A 1 485 ? -7.821 0.348 42.954 1.00 88.44 485 PHE A CA 1
ATOM 3976 C C . PHE A 1 485 ? -6.551 -0.038 42.192 1.00 88.44 485 PHE A C 1
ATOM 3978 O O . PHE A 1 485 ? -6.378 0.307 41.020 1.00 88.44 485 PHE A O 1
ATOM 3985 N N . ASP A 1 486 ? -5.655 -0.771 42.844 1.00 89.81 486 ASP A N 1
ATOM 3986 C CA . ASP A 1 486 ? -4.399 -1.209 42.244 1.00 89.81 486 ASP A CA 1
ATOM 3987 C C . ASP A 1 486 ? -4.617 -2.439 41.339 1.00 89.81 486 ASP A C 1
ATOM 3989 O O . ASP A 1 486 ? -5.051 -3.506 41.783 1.00 89.81 486 ASP A O 1
ATOM 3993 N N . ILE A 1 487 ? -4.290 -2.326 40.043 1.00 89.50 487 ILE A N 1
ATOM 3994 C CA . ILE A 1 487 ? -4.485 -3.403 39.048 1.00 89.50 487 ILE A CA 1
ATOM 3995 C C . ILE A 1 487 ? -3.562 -4.607 39.345 1.00 89.50 487 ILE A C 1
ATOM 3997 O O . ILE A 1 487 ? -3.645 -5.648 38.688 1.00 89.50 487 ILE A O 1
ATOM 4001 N N . HIS A 1 488 ? -2.611 -4.503 40.275 1.00 87.00 488 HIS A N 1
ATOM 4002 C CA . HIS A 1 488 ? -1.643 -5.547 40.605 1.00 87.00 488 HIS A CA 1
ATOM 4003 C C . HIS A 1 488 ? -1.909 -6.260 41.922 1.00 87.00 488 HIS A C 1
ATOM 4005 O O . HIS A 1 488 ? -1.910 -7.493 41.900 1.00 87.00 488 HIS A O 1
ATOM 4011 N N . SER A 1 489 ? -2.098 -5.533 43.025 1.00 89.38 489 SER A N 1
ATOM 4012 C CA . SER A 1 489 ? -2.439 -6.150 44.315 1.00 89.38 489 SER A CA 1
ATOM 4013 C C . SER A 1 489 ? -3.927 -6.468 44.443 1.00 89.38 489 SER A C 1
ATOM 4015 O O . SER A 1 489 ? -4.284 -7.337 45.234 1.00 89.38 489 SER A O 1
ATOM 4017 N N . PHE A 1 490 ? -4.772 -5.831 43.622 1.00 91.12 490 PHE A N 1
ATOM 4018 C CA . PHE A 1 490 ? -6.235 -5.869 43.716 1.00 91.12 490 PHE A CA 1
ATOM 4019 C C . PHE A 1 490 ? -6.790 -5.252 45.008 1.00 91.12 490 PHE A C 1
ATOM 4021 O O . PHE A 1 490 ? -7.916 -5.544 45.413 1.00 91.12 490 PHE A O 1
ATOM 4028 N N . GLU A 1 491 ? -5.998 -4.398 45.651 1.00 90.62 491 GLU A N 1
ATOM 4029 C CA . GLU A 1 491 ? -6.374 -3.678 46.861 1.00 90.62 491 GLU A CA 1
ATOM 4030 C C . GLU A 1 491 ? -6.891 -2.283 46.505 1.00 90.62 491 GLU A C 1
ATOM 4032 O O . GLU A 1 491 ? -6.389 -1.621 45.592 1.00 90.62 491 GLU A O 1
ATOM 4037 N N . PHE A 1 492 ? -7.886 -1.828 47.262 1.00 89.06 492 PHE A N 1
ATOM 4038 C CA . PHE A 1 492 ? -8.319 -0.439 47.257 1.00 89.06 492 PHE A CA 1
ATOM 4039 C C . PHE A 1 492 ? -7.485 0.350 48.262 1.00 89.06 492 PHE A C 1
ATOM 4041 O O . PHE A 1 492 ? -7.481 0.057 49.459 1.00 89.06 492 PHE A O 1
ATOM 4048 N N . ILE A 1 493 ? -6.757 1.335 47.754 1.00 87.81 493 ILE A N 1
ATOM 4049 C CA . ILE A 1 493 ? -5.891 2.216 48.523 1.00 87.81 493 ILE A CA 1
ATOM 4050 C C . ILE A 1 493 ? -6.655 3.524 48.719 1.00 87.81 493 ILE A C 1
ATOM 4052 O O . ILE A 1 493 ? -6.700 4.354 47.809 1.00 87.81 493 ILE A O 1
ATOM 4056 N N . VAL A 1 494 ? -7.267 3.684 49.896 1.00 80.56 494 VAL A N 1
ATOM 4057 C CA . VAL A 1 494 ? -7.959 4.920 50.294 1.00 80.56 494 VAL A CA 1
ATOM 4058 C C . VAL A 1 494 ? -6.989 6.096 50.204 1.00 80.56 494 VAL A C 1
ATOM 4060 O O . VAL A 1 494 ? -5.869 6.030 50.719 1.00 80.56 494 VAL A O 1
ATOM 4063 N N . THR A 1 495 ? -7.424 7.177 49.566 1.00 65.56 495 THR A N 1
ATOM 4064 C CA . THR A 1 495 ? -6.708 8.454 49.563 1.00 65.56 495 THR A CA 1
ATOM 4065 C C . THR A 1 495 ? -7.243 9.338 50.683 1.00 65.56 495 THR A C 1
ATOM 4067 O O . THR A 1 495 ? -8.399 9.736 50.620 1.00 65.56 495 THR A O 1
ATOM 4070 N N . GLU A 1 496 ? -6.398 9.621 51.683 1.00 64.75 496 GLU A N 1
ATOM 4071 C CA . GLU A 1 496 ? -6.505 10.746 52.639 1.00 64.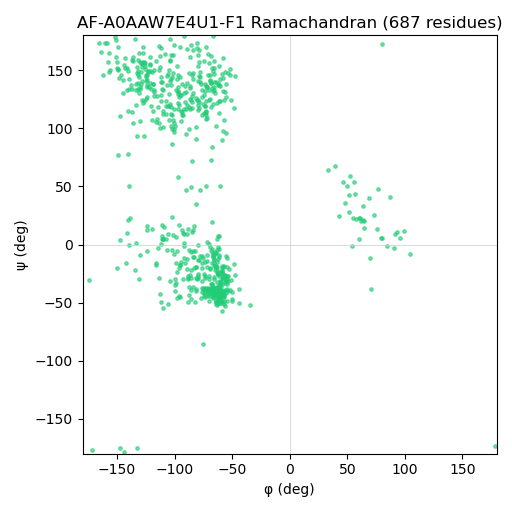75 496 GLU A CA 1
ATOM 4072 C C . GLU A 1 496 ? -7.950 11.173 53.012 1.00 64.75 496 GLU A C 1
ATOM 4074 O O . GLU A 1 496 ? -8.358 12.276 52.678 1.00 64.75 496 GLU A O 1
ATOM 4079 N N . GLU A 1 497 ? -8.720 10.289 53.675 1.00 71.62 497 GLU A N 1
ATOM 4080 C CA . GLU A 1 497 ? -10.114 10.490 54.170 1.00 71.62 497 GLU A CA 1
ATOM 4081 C C . GLU A 1 497 ? -11.101 11.206 53.210 1.00 71.62 497 GLU A C 1
ATOM 4083 O O . GLU A 1 497 ? -12.108 11.761 53.643 1.00 71.62 497 GLU A O 1
ATOM 4088 N N . MET A 1 498 ? -10.855 11.162 51.897 1.00 76.94 498 MET A N 1
ATOM 4089 C CA . MET A 1 498 ? -11.636 11.884 50.892 1.00 76.94 498 MET A CA 1
ATOM 4090 C C . MET A 1 498 ? -12.878 11.085 50.484 1.00 76.94 498 MET A C 1
ATOM 4092 O O . MET A 1 498 ? -12.759 9.955 50.002 1.00 76.94 498 MET A O 1
ATOM 4096 N N . THR A 1 499 ? -14.076 11.657 50.626 1.00 81.88 499 THR A N 1
ATOM 4097 C CA . THR A 1 499 ? -15.309 11.023 50.134 1.00 81.88 499 THR A CA 1
ATOM 4098 C C . THR A 1 499 ? -15.509 11.226 48.626 1.00 81.88 499 THR A C 1
ATOM 4100 O O . THR A 1 499 ? -14.779 11.963 47.964 1.00 81.88 499 THR A O 1
ATOM 4103 N N . ARG A 1 500 ? -16.521 10.573 48.047 1.00 74.50 500 ARG A N 1
ATOM 4104 C CA . ARG A 1 500 ? -16.967 10.755 46.664 1.00 74.50 500 ARG A CA 1
ATOM 4105 C C . ARG A 1 500 ? -17.462 12.183 46.459 1.00 74.50 500 ARG A C 1
ATOM 4107 O O . ARG A 1 500 ? -17.139 12.772 45.435 1.00 74.50 500 ARG A O 1
ATOM 4114 N N . ALA A 1 501 ? -18.196 12.744 47.423 1.00 70.12 501 ALA A N 1
ATOM 4115 C CA . ALA A 1 501 ? -18.592 14.148 47.382 1.00 70.12 501 ALA A CA 1
ATOM 4116 C C . ALA A 1 501 ? -17.384 15.084 47.474 1.00 70.12 501 ALA A C 1
ATOM 4118 O O . ALA A 1 501 ? -17.308 16.005 46.673 1.00 70.12 501 ALA A O 1
ATOM 4119 N N . ASP A 1 502 ? -16.417 14.820 48.359 1.00 74.62 502 ASP A N 1
ATOM 4120 C CA . ASP A 1 502 ? -15.202 15.644 48.457 1.00 74.62 502 ASP A CA 1
ATOM 4121 C C . ASP A 1 502 ? -14.352 15.549 47.187 1.00 74.62 502 ASP A C 1
ATOM 4123 O O . ASP A 1 502 ? -13.841 16.558 46.722 1.00 74.62 502 ASP A O 1
ATOM 4127 N N . TYR A 1 503 ? -14.234 14.363 46.579 1.00 70.06 503 TYR A N 1
ATOM 4128 C CA . TYR A 1 503 ? -13.555 14.197 45.293 1.00 70.06 503 TYR A CA 1
ATOM 4129 C C . TYR A 1 503 ? -14.237 15.013 44.198 1.00 70.06 503 TYR A C 1
ATOM 4131 O O . TYR A 1 503 ? -13.563 15.711 43.449 1.00 70.06 503 TYR A O 1
ATOM 4139 N N . PHE A 1 504 ? -15.565 14.932 44.101 1.00 62.94 504 PHE A N 1
ATOM 4140 C CA . PHE A 1 504 ? -16.324 15.675 43.105 1.00 62.94 504 PHE A CA 1
ATOM 4141 C C . PHE A 1 504 ? -16.303 17.188 43.375 1.00 62.94 504 PHE A C 1
ATOM 4143 O O . PHE A 1 504 ? -16.145 17.949 42.430 1.00 62.94 504 PHE A O 1
ATOM 4150 N N . ALA A 1 505 ? -16.343 17.629 44.634 1.00 64.56 505 ALA A N 1
ATOM 4151 C CA . ALA A 1 505 ? -16.185 19.031 45.018 1.00 64.56 505 ALA A CA 1
ATOM 4152 C C . ALA A 1 505 ? -14.759 19.555 44.772 1.00 64.56 505 ALA A C 1
ATOM 4154 O O . ALA A 1 505 ? -14.598 20.646 44.252 1.00 64.56 505 ALA A O 1
ATOM 4155 N N . ALA A 1 506 ? -13.715 18.774 45.059 1.00 61.72 506 ALA A N 1
ATOM 4156 C CA . ALA A 1 506 ? -12.325 19.156 44.798 1.00 61.72 506 ALA A CA 1
ATOM 4157 C C . ALA A 1 506 ? -12.000 19.150 43.298 1.00 61.72 506 ALA A C 1
ATOM 4159 O O . ALA A 1 506 ? -11.287 20.021 42.811 1.00 61.72 506 ALA A O 1
ATOM 4160 N N . LEU A 1 507 ? -12.552 18.190 42.553 1.00 56.44 507 LEU A N 1
ATOM 4161 C CA . LEU A 1 507 ? -12.554 18.186 41.094 1.00 56.44 507 LEU A CA 1
ATOM 4162 C C . LEU A 1 507 ? -13.281 19.418 40.555 1.00 56.44 507 LEU A C 1
ATOM 4164 O O . LEU A 1 507 ? -12.792 20.018 39.607 1.00 56.44 507 LEU A O 1
ATOM 4168 N N . HIS A 1 508 ? -14.399 19.805 41.176 1.00 52.78 508 HIS A N 1
ATOM 4169 C CA . HIS A 1 508 ? -15.161 21.004 40.842 1.00 52.78 508 HIS A CA 1
ATOM 4170 C C . HIS A 1 508 ? -14.349 22.273 41.109 1.00 52.78 508 HIS A C 1
ATOM 4172 O O . HIS A 1 508 ? -14.131 23.017 40.164 1.00 52.78 508 HIS A O 1
ATOM 4178 N N . ASP A 1 509 ? -13.769 22.439 42.302 1.00 55.50 509 ASP A N 1
ATOM 4179 C CA . ASP A 1 509 ? -12.887 23.551 42.696 1.00 55.50 509 ASP A CA 1
ATOM 4180 C C . ASP A 1 509 ? -11.573 23.635 41.885 1.00 55.50 509 ASP A C 1
ATOM 4182 O O . ASP A 1 509 ? -11.061 24.733 41.640 1.00 55.50 509 ASP A O 1
ATOM 4186 N N . ALA A 1 510 ? -11.017 22.501 41.441 1.00 49.41 510 ALA A N 1
ATOM 4187 C CA . ALA A 1 510 ? -9.816 22.431 40.599 1.00 49.41 510 ALA A CA 1
ATOM 4188 C C . ALA A 1 510 ? -10.125 22.782 39.140 1.00 49.41 510 ALA A C 1
ATOM 4190 O O . ALA A 1 510 ? -9.487 23.663 38.565 1.00 49.41 510 ALA A O 1
ATOM 4191 N N . LEU A 1 511 ? -11.202 22.204 38.599 1.00 46.03 511 LEU A N 1
ATOM 4192 C CA . LEU A 1 511 ? -11.902 22.722 37.426 1.00 46.03 511 LEU A CA 1
ATOM 4193 C C . LEU A 1 511 ? -12.501 24.118 37.700 1.00 46.03 511 LEU A C 1
ATOM 4195 O O . LEU A 1 511 ? -13.139 24.675 36.820 1.00 46.03 511 LEU A O 1
ATOM 4199 N N . LEU A 1 512 ? -12.269 24.747 38.859 1.00 48.84 512 LEU A N 1
ATOM 4200 C CA . LEU A 1 512 ? -12.647 26.129 39.138 1.00 48.84 512 LEU A CA 1
ATOM 4201 C C . LEU A 1 512 ? -11.495 27.115 39.354 1.00 48.84 512 LEU A C 1
ATOM 4203 O O . LEU A 1 512 ? -11.756 28.304 39.549 1.00 48.84 512 LEU A O 1
ATOM 4207 N N . GLY A 1 513 ? -10.238 26.665 39.333 1.00 48.34 513 GLY A N 1
ATOM 4208 C CA . GLY A 1 513 ? -9.103 27.519 39.703 1.00 48.34 513 GLY A CA 1
ATOM 4209 C C . GLY A 1 513 ? -9.219 28.102 41.124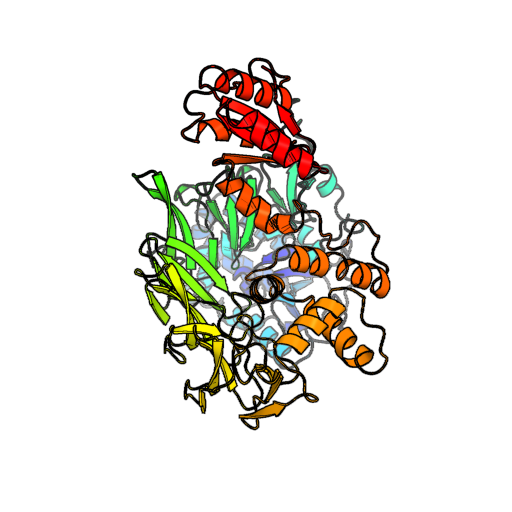 1.00 48.34 513 GLY A C 1
ATOM 4210 O O . GLY A 1 513 ? -8.627 29.136 41.421 1.00 48.34 513 GLY A O 1
ATOM 4211 N N . ARG A 1 514 ? -10.019 27.480 42.007 1.00 52.88 514 ARG A N 1
ATOM 4212 C CA . ARG A 1 514 ? -10.311 27.959 43.377 1.00 52.88 514 ARG A CA 1
ATOM 4213 C C . ARG A 1 514 ? -9.398 27.360 44.444 1.00 52.88 514 ARG A C 1
ATOM 4215 O O . ARG A 1 514 ? -9.330 27.876 45.561 1.00 52.88 514 ARG A O 1
ATOM 4222 N N . SER A 1 515 ? -8.684 26.289 44.112 1.00 52.88 515 SER A N 1
ATOM 4223 C CA . SER A 1 515 ? -7.769 25.601 45.023 1.00 52.88 515 SER A CA 1
ATOM 4224 C C . SER A 1 515 ? -6.493 26.417 45.264 1.00 52.88 515 SER A C 1
ATOM 4226 O O . SER A 1 515 ? -5.656 26.533 44.377 1.00 52.88 515 SER A O 1
ATOM 4228 N N . THR A 1 516 ? -6.311 26.929 46.487 1.00 43.62 516 THR A N 1
ATOM 4229 C CA . THR A 1 516 ? -5.094 27.661 46.913 1.00 43.62 516 THR A CA 1
ATOM 4230 C C . THR A 1 516 ? -4.412 27.065 48.155 1.00 43.62 516 THR A C 1
ATOM 4232 O O . THR A 1 516 ? -3.521 27.690 48.734 1.00 43.62 516 THR A O 1
ATOM 4235 N N . GLU A 1 517 ? -4.784 25.849 48.584 1.00 39.56 517 GLU A N 1
ATOM 4236 C CA . GLU A 1 517 ? -4.117 25.174 49.708 1.00 39.56 517 GLU A CA 1
ATOM 4237 C C . GLU A 1 517 ? -2.987 24.233 49.252 1.00 39.56 517 GLU A C 1
ATOM 4239 O O . GLU A 1 517 ? -3.185 23.164 48.664 1.00 39.56 517 GLU A O 1
ATOM 4244 N N . ALA A 1 518 ? -1.764 24.654 49.587 1.00 39.25 518 ALA A N 1
ATOM 4245 C CA . ALA A 1 518 ? -0.493 24.031 49.233 1.00 39.25 518 ALA A CA 1
ATOM 4246 C C . ALA A 1 518 ? -0.250 22.670 49.923 1.00 39.25 518 ALA A C 1
ATOM 4248 O O . ALA A 1 518 ? 0.595 22.531 50.811 1.00 39.25 518 ALA A O 1
ATOM 4249 N N . GLN A 1 519 ? -0.977 21.649 49.468 1.00 37.47 519 GLN A N 1
ATOM 4250 C CA . GLN A 1 519 ? -0.599 20.228 49.537 1.00 37.47 519 GLN A CA 1
ATOM 4251 C C . GLN A 1 519 ? -1.174 19.399 48.368 1.00 37.47 519 GLN A C 1
ATOM 4253 O O . GLN A 1 519 ? -0.609 18.356 48.036 1.00 37.47 519 GLN A O 1
ATOM 4258 N N . PHE A 1 520 ? -2.230 19.883 47.699 1.00 39.09 520 PHE A N 1
ATOM 4259 C CA . PHE A 1 520 ? -2.863 19.225 46.544 1.00 39.09 520 PHE A CA 1
ATOM 4260 C C . PHE A 1 520 ? -2.248 19.602 45.181 1.00 39.09 520 PHE A C 1
ATOM 4262 O O . PHE A 1 520 ? -2.249 18.781 44.262 1.00 39.09 520 PHE A O 1
ATOM 4269 N N . GLU A 1 521 ? -1.666 20.800 45.080 1.00 32.34 521 GLU A N 1
ATOM 4270 C CA . GLU A 1 521 ? -1.122 21.442 43.864 1.00 32.34 521 GLU A CA 1
ATOM 4271 C C . GLU A 1 521 ? -0.279 20.506 42.974 1.00 32.34 521 GLU A C 1
ATOM 4273 O O . GLU A 1 521 ? -0.544 20.353 41.784 1.00 32.34 521 GLU A O 1
ATOM 4278 N N . ILE A 1 522 ? 0.691 19.796 43.562 1.00 32.84 522 ILE A N 1
ATOM 4279 C CA . ILE A 1 522 ? 1.64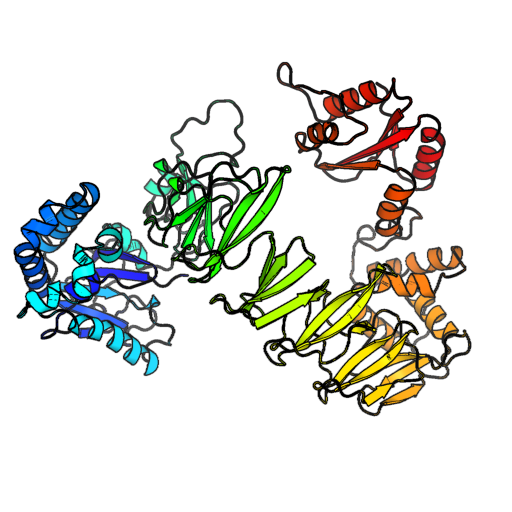6 18.964 42.805 1.00 32.84 522 ILE A CA 1
ATOM 4280 C C . ILE A 1 522 ? 0.970 17.724 42.190 1.00 32.84 522 ILE A C 1
ATOM 4282 O O . ILE A 1 522 ? 1.393 17.256 41.140 1.00 32.84 522 ILE A O 1
ATOM 4286 N N . LYS A 1 523 ? -0.093 17.186 42.809 1.00 40.06 523 LYS A N 1
ATOM 4287 C CA . LYS A 1 523 ? -0.803 16.002 42.284 1.00 40.06 523 LYS A CA 1
ATOM 4288 C C . LYS A 1 523 ? -1.874 16.361 41.252 1.00 40.06 523 LYS A C 1
ATOM 4290 O O . LYS A 1 523 ? -2.172 15.519 40.412 1.00 40.06 523 LYS A O 1
ATOM 4295 N N . ILE A 1 524 ? -2.473 17.552 41.341 1.00 36.16 524 ILE A N 1
ATOM 4296 C CA . ILE A 1 524 ? -3.558 17.989 40.447 1.00 36.16 524 ILE A CA 1
ATOM 4297 C C . ILE A 1 524 ? -3.004 18.581 39.144 1.00 36.16 524 ILE A C 1
ATOM 4299 O O . ILE A 1 524 ? -3.547 18.274 38.087 1.00 36.16 524 ILE A O 1
ATOM 4303 N N . ASN A 1 525 ? -1.886 19.314 39.171 1.00 36.84 525 ASN A N 1
ATOM 4304 C CA . ASN A 1 525 ? -1.314 19.884 37.944 1.00 36.84 525 ASN A CA 1
ATOM 4305 C C . ASN A 1 525 ? -0.623 18.808 37.079 1.00 36.84 525 ASN A C 1
ATOM 4307 O O . ASN A 1 525 ? -0.935 18.698 35.895 1.00 36.84 525 ASN A O 1
ATOM 4311 N N . GLU A 1 526 ? 0.176 17.903 37.675 1.00 39.38 526 GLU A N 1
ATOM 4312 C CA . GLU A 1 526 ? 0.710 16.711 36.972 1.00 39.38 526 GLU A CA 1
ATOM 4313 C C . GLU A 1 526 ? -0.405 15.794 36.419 1.00 39.38 526 GLU A C 1
ATOM 4315 O O . GLU A 1 526 ? -0.171 14.989 35.514 1.00 39.38 526 GLU A O 1
ATOM 4320 N N . TRP A 1 527 ? -1.613 15.877 36.986 1.00 41.72 527 TRP A N 1
ATOM 4321 C CA . TRP A 1 527 ? -2.799 15.158 36.527 1.00 41.72 527 TRP A CA 1
ATOM 4322 C C . TRP A 1 527 ? -3.471 15.895 35.359 1.00 41.72 527 TRP A C 1
ATOM 4324 O O . TRP A 1 527 ? -3.667 15.272 34.318 1.00 41.72 527 TRP A O 1
ATOM 4334 N N . LEU A 1 528 ? -3.727 17.205 35.460 1.00 37.06 528 LEU A N 1
ATOM 4335 C CA . LEU A 1 528 ? -4.325 18.031 34.398 1.00 37.06 528 LEU A CA 1
ATOM 4336 C C . LEU A 1 528 ? -3.535 17.973 33.075 1.00 37.06 528 LEU A C 1
ATOM 4338 O O . LEU A 1 528 ? -4.147 17.829 32.017 1.00 37.06 528 LEU A O 1
ATOM 4342 N N . GLU A 1 529 ? -2.199 17.951 33.116 1.00 38.09 529 GLU A N 1
ATOM 4343 C CA . GLU A 1 529 ? -1.356 17.746 31.920 1.00 38.09 529 GLU A CA 1
ATOM 4344 C C . GLU A 1 529 ? -1.555 16.376 31.233 1.00 38.09 529 GLU A C 1
ATOM 4346 O O . GLU A 1 529 ? -1.305 16.231 30.037 1.00 38.09 529 GLU A O 1
ATOM 4351 N N . GLN A 1 530 ? -1.993 15.350 31.970 1.00 39.53 530 GLN A N 1
ATOM 4352 C CA . GLN A 1 530 ? -2.234 13.990 31.456 1.00 39.53 530 GLN A CA 1
ATOM 4353 C C . GLN A 1 530 ? -3.711 13.761 31.078 1.00 39.53 530 GLN A C 1
ATOM 4355 O O . GLN A 1 530 ? -4.029 12.856 30.302 1.00 39.53 530 GLN A O 1
ATOM 4360 N N . VAL A 1 531 ? -4.611 14.583 31.625 1.00 37.59 531 VAL A N 1
ATOM 4361 C CA . VAL A 1 531 ? -6.075 14.532 31.481 1.00 37.59 531 VAL A CA 1
ATOM 4362 C C . VAL A 1 531 ? -6.544 14.990 30.102 1.00 37.59 531 VAL A C 1
ATOM 4364 O O . VAL A 1 531 ? -7.420 14.357 29.507 1.00 37.59 531 VAL A O 1
ATOM 4367 N N . THR A 1 532 ? -5.926 16.050 29.577 1.00 38.00 532 THR A N 1
ATOM 4368 C CA . THR A 1 532 ? -6.286 16.759 28.332 1.00 38.00 532 THR A CA 1
ATOM 4369 C C . THR A 1 532 ? -6.168 15.923 27.049 1.00 38.00 532 THR A C 1
ATOM 4371 O O . THR A 1 532 ? -6.570 16.373 25.979 1.00 38.00 532 THR A O 1
ATOM 4374 N N . ALA A 1 533 ? -5.673 14.684 27.131 1.00 35.47 533 ALA A N 1
ATOM 4375 C CA . ALA A 1 533 ? -5.421 13.813 25.984 1.00 35.47 533 ALA A CA 1
ATOM 4376 C C . ALA A 1 533 ? -6.578 12.861 25.587 1.00 35.47 533 ALA A C 1
ATOM 4378 O O . ALA A 1 533 ? -6.394 12.051 24.675 1.00 35.47 533 ALA A O 1
ATOM 4379 N N . SER A 1 534 ? -7.750 12.876 26.250 1.00 34.78 534 SER A N 1
ATOM 4380 C CA . SER A 1 534 ? -8.875 11.986 25.874 1.00 34.78 534 SER A CA 1
ATOM 4381 C C . SER A 1 534 ? -10.279 12.459 26.309 1.00 34.78 534 SER A C 1
ATOM 4383 O O . SER A 1 534 ? -10.438 13.355 27.130 1.00 34.78 534 SER A O 1
ATOM 4385 N N . ALA A 1 535 ? -11.323 11.852 25.731 1.00 37.00 535 ALA A N 1
ATOM 4386 C CA . ALA A 1 535 ? -12.690 12.390 25.644 1.00 37.00 535 ALA A CA 1
ATOM 4387 C C . ALA A 1 535 ? -13.628 12.117 26.851 1.00 37.00 535 ALA A C 1
ATOM 4389 O O . ALA A 1 535 ? -14.751 11.656 26.660 1.00 37.00 535 ALA A O 1
ATOM 4390 N N . TRP A 1 536 ? -13.198 12.381 28.091 1.00 41.47 536 TRP A N 1
ATOM 4391 C CA . TRP A 1 536 ? -13.933 11.968 29.308 1.00 41.47 536 TRP A CA 1
ATOM 4392 C C . TRP A 1 536 ? -14.561 13.094 30.156 1.00 41.47 536 TRP A C 1
ATOM 4394 O O . TRP A 1 536 ? -15.256 12.805 31.130 1.00 41.47 536 TRP A O 1
ATOM 4404 N N . LEU A 1 537 ? -14.423 14.362 29.749 1.00 42.09 537 LEU A N 1
ATOM 4405 C CA . LEU A 1 537 ? -15.097 15.518 30.378 1.00 42.09 537 LEU A CA 1
ATOM 4406 C C . LEU A 1 537 ? -16.643 15.415 30.375 1.00 42.09 537 LEU A C 1
ATOM 4408 O O . LEU A 1 537 ? -17.308 15.990 31.238 1.00 42.09 537 LEU A O 1
ATOM 4412 N N . HIS A 1 538 ? -17.213 14.653 29.436 1.00 37.75 538 HIS A N 1
ATOM 4413 C CA . HIS A 1 538 ? -18.658 14.428 29.290 1.00 37.75 538 HIS A CA 1
ATOM 4414 C C . HIS A 1 538 ? -19.288 13.678 30.481 1.00 37.75 538 HIS A C 1
ATOM 4416 O O . HIS A 1 538 ? -20.364 14.039 30.950 1.00 37.75 538 HIS A O 1
ATOM 4422 N N . ASP A 1 539 ? -18.601 12.669 31.020 1.00 40.56 539 ASP A N 1
ATOM 4423 C CA . ASP A 1 539 ? -19.185 11.794 32.048 1.00 40.56 539 ASP A CA 1
ATOM 4424 C C . ASP A 1 539 ? -19.014 12.354 33.465 1.00 40.56 539 ASP A C 1
ATOM 4426 O O . ASP A 1 539 ? -19.807 12.070 34.362 1.00 40.56 539 ASP A O 1
ATOM 4430 N N . ILE A 1 540 ? -17.980 13.171 33.668 1.00 42.91 540 ILE A N 1
ATOM 4431 C CA . ILE A 1 540 ? -17.750 13.896 34.921 1.00 42.91 540 ILE A CA 1
ATOM 4432 C C . ILE A 1 540 ? -18.766 15.016 35.098 1.00 42.91 540 ILE A C 1
ATOM 4434 O O . ILE A 1 540 ? -19.312 15.156 36.188 1.00 42.91 540 ILE A O 1
ATOM 4438 N N . SER A 1 541 ? -19.066 15.764 34.033 1.00 43.47 541 SER A N 1
ATOM 4439 C CA . SER A 1 541 ? -20.127 16.775 34.061 1.00 43.47 541 SER A CA 1
ATOM 4440 C C . SER A 1 541 ? -21.503 16.134 34.287 1.00 43.47 541 SER A C 1
ATOM 4442 O O . SER A 1 541 ? -22.256 16.616 35.126 1.00 43.47 541 SER A O 1
ATOM 4444 N N . LEU A 1 542 ? -21.799 14.983 33.670 1.00 39.06 542 LEU A N 1
ATOM 4445 C CA . LEU A 1 542 ? -23.003 14.199 33.988 1.00 39.06 542 LEU A CA 1
ATOM 4446 C C . LEU A 1 542 ? -23.088 13.794 35.473 1.00 39.06 542 LEU A C 1
ATOM 4448 O O . LEU A 1 542 ? -24.120 14.012 36.100 1.00 39.06 542 LEU A O 1
ATOM 4452 N N . LEU A 1 543 ? -22.016 13.238 36.052 1.00 39.78 543 LEU A N 1
ATOM 4453 C CA . LEU A 1 543 ? -22.012 12.754 37.444 1.00 39.78 543 LEU A CA 1
ATOM 4454 C C . LEU A 1 543 ? -21.960 13.861 38.508 1.00 39.78 543 LEU A C 1
ATOM 4456 O O . LEU A 1 543 ? -22.407 13.628 39.633 1.00 39.78 543 LEU A O 1
ATOM 4460 N N . LEU A 1 544 ? -21.414 15.033 38.174 1.00 42.88 544 LEU A N 1
ATOM 4461 C CA . LEU A 1 544 ? -21.422 16.226 39.026 1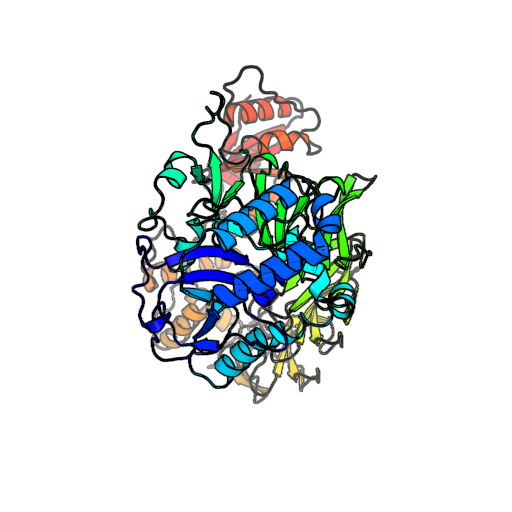.00 42.88 544 LEU A CA 1
ATOM 4462 C C . LEU A 1 544 ? -22.787 16.914 39.039 1.00 42.88 544 LEU A C 1
ATOM 4464 O O . LEU A 1 544 ? -23.214 17.424 40.071 1.00 42.88 544 LEU A O 1
ATOM 4468 N N . CYS A 1 545 ? -23.469 16.929 37.895 1.00 42.59 545 CYS A N 1
ATOM 4469 C CA . CYS A 1 545 ? -24.590 17.829 37.649 1.00 42.59 545 CYS A CA 1
ATOM 4470 C C . CYS A 1 545 ? -25.949 17.117 37.574 1.00 42.59 545 CYS A C 1
ATOM 4472 O O . CYS A 1 545 ? -26.909 17.728 37.111 1.00 42.59 545 CYS A O 1
ATOM 4474 N N . GLU A 1 546 ? -26.074 15.866 38.051 1.00 39.78 546 GLU A N 1
ATOM 4475 C CA . GLU A 1 546 ? -27.328 15.086 37.958 1.00 39.78 546 GLU A CA 1
ATOM 4476 C C . GLU A 1 546 ? -28.572 15.816 38.514 1.00 39.78 546 GLU A C 1
ATOM 4478 O O . GLU A 1 546 ? -29.684 15.449 38.130 1.00 39.78 546 GLU A O 1
ATOM 4483 N N . GLN A 1 547 ? -28.429 16.831 39.389 1.00 37.66 547 GLN A N 1
ATOM 4484 C CA . GLN A 1 547 ? -29.551 17.666 39.868 1.00 37.66 547 GLN A CA 1
ATOM 4485 C C . GLN A 1 547 ? -29.260 19.177 40.054 1.00 37.66 547 GLN A C 1
ATOM 4487 O O . GLN A 1 547 ? -30.118 19.865 40.607 1.00 37.66 547 GLN A O 1
ATOM 4492 N N . ASP A 1 548 ? -28.116 19.727 39.615 1.00 48.00 548 ASP A N 1
ATOM 4493 C CA . ASP A 1 548 ? -27.785 21.153 39.843 1.00 48.00 548 ASP A CA 1
ATOM 4494 C C . ASP A 1 548 ? -27.104 21.831 38.634 1.00 48.00 548 ASP A C 1
ATOM 4496 O O . ASP A 1 548 ? -25.985 21.500 38.236 1.00 48.00 548 ASP A O 1
ATOM 4500 N N . GLN A 1 549 ? -27.813 22.802 38.052 1.00 46.16 549 GLN A N 1
ATOM 4501 C CA . GLN A 1 549 ? -27.430 23.545 36.847 1.00 46.16 549 GLN A CA 1
ATOM 4502 C C . GLN A 1 549 ? -26.532 24.763 37.158 1.00 46.16 549 GLN A C 1
ATOM 4504 O O . GLN A 1 549 ? -25.781 25.221 36.293 1.00 46.16 549 GLN A O 1
ATOM 4509 N N . GLU A 1 550 ? -26.569 25.270 38.395 1.00 50.53 550 GLU A N 1
ATOM 4510 C CA . GLU A 1 550 ? -25.746 26.393 38.863 1.00 50.53 550 GLU A CA 1
ATOM 4511 C C . GLU A 1 550 ? -24.309 25.909 39.125 1.00 50.53 550 GLU A C 1
ATOM 4513 O O . GLU A 1 550 ? -23.342 26.528 38.679 1.00 50.53 550 GLU A O 1
ATOM 4518 N N . GLN A 1 551 ? -24.159 24.715 39.709 1.00 48.84 551 GLN A N 1
ATOM 4519 C CA . GLN A 1 551 ? -22.849 24.078 39.898 1.00 48.84 551 GLN A CA 1
ATOM 4520 C C . GLN A 1 551 ? -22.171 23.696 38.571 1.00 48.84 551 GLN A C 1
ATOM 4522 O O . GLN A 1 551 ? -20.959 23.862 38.450 1.00 48.84 551 GLN A O 1
ATOM 4527 N N . ALA A 1 552 ? -22.925 23.244 37.561 1.00 48.56 552 ALA A N 1
ATOM 4528 C CA . ALA A 1 552 ? -22.399 22.968 36.214 1.00 48.56 552 ALA A CA 1
ATOM 4529 C C . ALA A 1 552 ? -21.794 24.217 35.545 1.00 48.56 552 ALA A C 1
ATOM 4531 O O . ALA A 1 552 ? -20.775 24.151 34.856 1.00 48.56 552 ALA A O 1
ATOM 4532 N N . THR A 1 553 ? -22.449 25.354 35.777 1.00 50.25 553 THR A N 1
ATOM 4533 C CA . THR A 1 553 ? -22.087 26.675 35.259 1.00 50.25 553 THR A CA 1
ATOM 4534 C C . THR A 1 553 ? -20.809 27.192 35.904 1.00 50.25 553 THR A C 1
ATOM 4536 O O . THR A 1 553 ? -19.917 27.666 35.199 1.00 50.25 553 THR A O 1
ATOM 4539 N N . GLU A 1 554 ? -20.694 27.048 37.229 1.00 51.72 554 GLU A N 1
ATOM 4540 C CA . GLU A 1 554 ? -19.445 27.312 37.936 1.00 51.72 554 GLU A CA 1
ATOM 4541 C C . GLU A 1 554 ? -18.318 26.430 37.397 1.00 51.72 554 GLU A C 1
ATOM 4543 O O . GLU A 1 554 ? -17.340 26.976 36.903 1.00 51.72 554 GLU A O 1
ATOM 4548 N N . LEU A 1 555 ? -18.488 25.101 37.414 1.00 47.09 555 LEU A N 1
ATOM 4549 C CA . LEU A 1 555 ? -17.473 24.090 37.080 1.00 47.09 555 LEU A CA 1
ATOM 4550 C C . LEU A 1 555 ? -16.652 24.393 35.828 1.00 47.09 555 LEU A C 1
ATOM 4552 O O . LEU A 1 555 ? -15.481 24.048 35.747 1.00 47.09 555 LEU A O 1
ATOM 4556 N N . ILE A 1 556 ? -17.282 24.939 34.795 1.00 48.78 556 ILE A N 1
ATOM 4557 C CA . ILE A 1 556 ? -16.603 25.124 33.520 1.00 48.78 556 ILE A CA 1
ATOM 4558 C C . ILE A 1 556 ? -15.877 26.465 33.484 1.00 48.78 556 ILE A C 1
ATOM 4560 O O . ILE A 1 556 ? -14.846 26.528 32.842 1.00 48.78 556 ILE A O 1
ATOM 4564 N N . HIS A 1 557 ? -16.324 27.518 34.176 1.00 50.47 557 HIS A N 1
ATOM 4565 C CA . HIS A 1 557 ? -15.954 28.936 33.974 1.00 50.47 557 HIS A CA 1
ATOM 4566 C C . HIS A 1 557 ? -14.468 29.344 34.192 1.00 50.47 557 HIS A C 1
ATOM 4568 O O . HIS A 1 557 ? -14.122 30.521 34.255 1.00 50.47 557 HIS A O 1
ATOM 4574 N N . SER A 1 558 ? -13.587 28.376 34.395 1.00 45.59 558 SER A N 1
ATOM 4575 C CA . SER A 1 558 ? -12.723 28.401 35.573 1.00 45.59 558 SER A CA 1
ATOM 4576 C C . SER A 1 558 ? -11.681 27.271 35.539 1.00 45.59 558 SER A C 1
ATOM 4578 O O . SER A 1 558 ? -10.520 27.478 35.877 1.00 45.59 558 SER A O 1
ATOM 4580 N N . THR A 1 559 ? -12.054 26.148 34.916 1.00 43.56 559 THR A N 1
ATOM 4581 C CA . THR A 1 559 ? -11.158 25.245 34.180 1.00 43.56 559 THR A CA 1
ATOM 4582 C C . THR A 1 559 ? -10.426 26.082 33.137 1.00 43.56 559 THR A C 1
ATOM 4584 O O . THR A 1 559 ? -9.229 25.959 32.915 1.00 43.56 559 THR A O 1
ATOM 4587 N N . ASN A 1 560 ? -11.183 27.015 32.565 1.00 45.78 560 ASN A N 1
ATOM 4588 C CA . ASN A 1 560 ? -10.761 28.057 31.655 1.00 45.78 560 ASN A CA 1
ATOM 4589 C C . ASN A 1 560 ? -9.675 28.937 32.275 1.00 45.78 560 ASN A C 1
ATOM 4591 O O . ASN A 1 560 ? -8.621 29.117 31.678 1.00 45.78 560 ASN A O 1
ATOM 4595 N N . ALA A 1 561 ? -9.918 29.450 33.488 1.00 46.22 561 ALA A N 1
ATOM 4596 C CA . ALA A 1 561 ? -8.967 30.299 34.201 1.00 46.22 561 ALA A CA 1
ATOM 4597 C C . ALA A 1 561 ? -7.620 29.584 34.400 1.00 46.22 561 ALA A C 1
ATOM 4599 O O . ALA A 1 561 ? -6.581 30.158 34.090 1.00 46.22 561 ALA A O 1
ATOM 4600 N N . PHE A 1 562 ? -7.654 28.308 34.801 1.00 41.22 562 PHE A N 1
ATOM 4601 C CA . PHE A 1 562 ? -6.460 27.469 34.913 1.00 41.22 562 PHE A CA 1
ATOM 4602 C C . PHE A 1 562 ? -5.741 27.260 33.563 1.00 41.22 562 PHE A C 1
ATOM 4604 O O . PHE A 1 562 ? -4.527 27.428 33.476 1.00 41.22 562 PHE A O 1
ATOM 4611 N N . ILE A 1 563 ? -6.477 26.932 32.492 1.00 39.72 563 ILE A N 1
ATOM 4612 C CA . ILE A 1 563 ? -5.901 26.676 31.156 1.00 39.72 563 ILE A CA 1
ATOM 4613 C C . ILE A 1 563 ? -5.238 27.930 30.556 1.00 39.72 563 ILE A C 1
ATOM 4615 O O . ILE A 1 563 ? -4.204 27.806 29.902 1.00 39.72 563 ILE A O 1
ATOM 4619 N N . ILE A 1 564 ? -5.798 29.124 30.789 1.00 46.06 564 ILE A N 1
ATOM 4620 C CA . ILE A 1 564 ? -5.187 30.405 30.384 1.00 46.06 564 ILE A CA 1
ATOM 4621 C C . ILE A 1 564 ? -3.830 30.594 31.066 1.00 46.06 564 ILE A C 1
ATOM 4623 O O . ILE A 1 564 ? -2.854 30.967 30.415 1.00 46.06 564 ILE A O 1
ATOM 4627 N N . GLU A 1 565 ? -3.787 30.380 32.383 1.00 39.81 565 GLU A N 1
ATOM 4628 C CA . GLU A 1 565 ? -2.647 30.751 33.220 1.00 39.81 565 GLU A CA 1
ATOM 4629 C C . GLU A 1 565 ? -1.451 29.803 33.039 1.00 39.81 565 GLU A C 1
ATOM 4631 O O . GLU A 1 565 ? -0.324 30.277 32.913 1.00 39.81 565 GLU A O 1
ATOM 4636 N N . GLU A 1 566 ? -1.684 28.488 32.944 1.00 36.25 566 GLU A N 1
ATOM 4637 C CA . GLU A 1 566 ? -0.601 27.490 32.884 1.00 36.25 566 GLU A CA 1
ATOM 4638 C C . GLU A 1 566 ? 0.037 27.353 31.485 1.00 36.25 566 GLU A C 1
ATOM 4640 O O . GLU A 1 566 ? 1.219 27.030 31.367 1.00 36.25 566 GLU A O 1
ATOM 4645 N N . PHE A 1 567 ? -0.718 27.610 30.408 1.00 35.97 567 PHE A N 1
ATOM 4646 C CA . PHE A 1 567 ? -0.269 27.361 29.026 1.00 35.97 567 PHE A CA 1
ATOM 4647 C C . PHE A 1 567 ? -0.002 28.632 28.194 1.00 35.97 567 PHE A C 1
ATOM 4649 O O . PHE A 1 567 ? 0.276 28.522 27.000 1.00 35.97 567 PHE A O 1
ATOM 4656 N N . GLU A 1 568 ? -0.091 29.827 28.795 1.00 36.84 568 GLU A N 1
ATOM 4657 C CA . GLU A 1 568 ? 0.003 31.142 28.119 1.00 36.84 568 GLU A CA 1
ATOM 4658 C C . GLU A 1 568 ? -0.941 31.283 26.897 1.00 36.84 568 GLU A C 1
ATOM 4660 O O . GLU A 1 568 ? -0.671 32.026 25.949 1.00 36.84 568 GLU A O 1
ATOM 4665 N N . ILE A 1 569 ? -2.068 30.564 26.917 1.00 36.12 569 ILE A N 1
ATOM 4666 C CA . ILE A 1 569 ? -3.079 30.569 25.855 1.00 36.12 569 ILE A CA 1
ATOM 4667 C C . ILE A 1 569 ? -3.853 31.895 25.909 1.00 36.12 569 ILE A C 1
ATOM 4669 O O . ILE A 1 569 ? -4.193 32.390 26.987 1.00 36.12 569 ILE A O 1
ATOM 4673 N N . ALA A 1 570 ? -4.139 32.490 24.746 1.00 38.53 570 ALA A N 1
ATOM 4674 C CA . ALA A 1 570 ? -4.929 33.715 24.678 1.00 38.53 570 ALA A CA 1
ATOM 4675 C C . ALA A 1 570 ? -6.317 33.496 25.304 1.00 38.53 570 ALA A C 1
ATOM 4677 O O . ALA A 1 570 ? -6.906 32.428 25.163 1.00 38.53 570 ALA A O 1
ATOM 4678 N N . GLN A 1 571 ? -6.882 34.528 25.939 1.00 38.00 571 GLN A N 1
ATOM 4679 C CA . GLN A 1 571 ? -8.178 34.462 26.643 1.00 38.00 571 GLN A CA 1
ATOM 4680 C C . GLN A 1 571 ? -9.380 34.104 25.729 1.00 38.00 571 GLN A C 1
ATOM 4682 O O . GLN A 1 571 ? -10.502 33.940 26.202 1.00 38.00 571 GLN A O 1
ATOM 4687 N N . GLU A 1 572 ? -9.124 33.985 24.427 1.00 38.69 572 GLU A N 1
ATOM 4688 C CA . GLU A 1 572 ? -10.039 33.698 23.323 1.00 38.69 572 GLU A CA 1
ATOM 4689 C C . GLU A 1 572 ? -10.032 32.198 22.926 1.00 38.69 572 GLU A C 1
ATOM 4691 O O . GLU A 1 572 ? -11.031 31.703 22.417 1.00 38.69 572 GLU A O 1
ATOM 4696 N N . ASP A 1 573 ? -8.951 31.459 23.220 1.00 33.91 573 ASP A N 1
ATOM 4697 C CA . ASP A 1 573 ? -8.686 30.066 22.785 1.00 33.91 573 ASP A CA 1
ATOM 4698 C C . ASP A 1 573 ? -8.947 29.021 23.892 1.00 33.91 573 ASP A C 1
ATOM 4700 O O . ASP A 1 573 ? -8.373 27.930 23.946 1.00 33.91 573 ASP A O 1
ATOM 4704 N N . VAL A 1 574 ? -9.798 29.388 24.839 1.00 33.25 574 VAL A N 1
ATOM 4705 C CA . VAL A 1 574 ? -10.003 28.680 26.100 1.00 33.25 574 VAL A CA 1
ATOM 4706 C C . VAL A 1 574 ? -11.308 27.889 26.026 1.00 33.25 574 VAL A C 1
ATOM 4708 O O . VAL A 1 574 ? -12.224 28.241 25.284 1.00 33.25 574 VAL A O 1
ATOM 471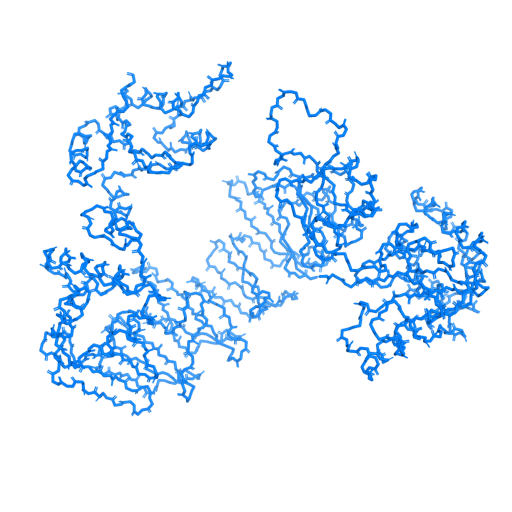1 N N . LEU A 1 575 ? -11.468 26.856 26.859 1.00 34.56 575 LEU A N 1
ATOM 4712 C CA . LEU A 1 575 ? -12.821 26.455 27.256 1.00 34.56 575 LEU A CA 1
ATOM 4713 C C . LEU A 1 575 ? -13.567 27.716 27.774 1.00 34.56 575 LEU A C 1
ATOM 4715 O O . LEU A 1 575 ? -12.952 28.618 28.340 1.00 34.56 575 LEU A O 1
ATOM 4719 N N . VAL A 1 576 ? -14.879 27.826 27.554 1.00 32.84 576 VAL A N 1
ATOM 4720 C CA . VAL A 1 576 ? -15.707 28.935 28.067 1.00 32.84 576 VAL A CA 1
ATOM 4721 C C . VAL A 1 576 ? -17.049 28.365 28.506 1.00 32.84 576 VAL A C 1
ATOM 4723 O O . VAL A 1 576 ? -17.677 27.626 27.747 1.00 32.84 576 VAL A O 1
ATOM 4726 N N . TYR A 1 577 ? -17.536 28.735 29.697 1.00 31.30 577 TYR A N 1
ATOM 4727 C CA . TYR A 1 577 ? -18.964 28.577 29.978 1.00 31.30 577 TYR A CA 1
ATOM 4728 C C . TYR A 1 577 ? -19.705 29.840 29.560 1.00 31.30 577 TYR A C 1
ATOM 4730 O O . TYR A 1 577 ? -19.800 30.807 30.313 1.00 31.30 577 TYR A O 1
ATOM 4738 N N . CYS A 1 578 ? -20.232 29.803 28.342 1.00 29.89 578 CYS A N 1
ATOM 4739 C CA . CYS A 1 578 ? -21.440 30.527 27.984 1.00 29.89 578 CYS A CA 1
ATOM 4740 C C . CYS A 1 578 ? -22.531 29.484 27.734 1.00 29.89 578 CYS A C 1
ATOM 4742 O O . CYS A 1 578 ? -22.257 28.443 27.126 1.00 29.89 578 CYS A O 1
ATOM 4744 N N . GLU A 1 579 ? -23.749 29.777 28.199 1.00 34.59 579 GLU A N 1
ATOM 4745 C CA . GLU A 1 579 ? -24.925 28.882 28.303 1.00 34.59 579 GLU A CA 1
ATOM 4746 C C . GLU A 1 579 ? -25.446 28.318 26.965 1.00 34.59 579 GLU A C 1
ATOM 4748 O O . GLU A 1 579 ? -26.495 27.682 26.901 1.00 34.59 579 GLU A O 1
ATOM 4753 N N . SER A 1 580 ? -24.708 28.554 25.887 1.00 33.44 580 SER A N 1
ATOM 4754 C CA . SER A 1 580 ? -25.007 28.193 24.509 1.00 33.44 580 SER A CA 1
ATOM 4755 C C . SER A 1 580 ? -23.824 27.578 23.757 1.00 33.44 580 SER A C 1
ATOM 4757 O O . SER A 1 580 ? -24.044 26.869 22.781 1.00 33.44 580 SER A O 1
ATOM 4759 N N . GLN A 1 581 ? -22.571 27.812 24.179 1.00 31.70 581 GLN A N 1
ATOM 4760 C CA . GLN A 1 581 ? -21.404 27.616 23.301 1.00 31.70 581 GLN A CA 1
ATOM 4761 C C . GLN A 1 581 ? -20.140 26.989 23.940 1.00 31.70 581 GLN A C 1
ATOM 4763 O O . GLN A 1 581 ? -19.082 26.978 23.327 1.00 31.70 581 GLN A O 1
ATOM 4768 N N . ASN A 1 582 ? -20.260 26.283 25.075 1.00 39.88 582 ASN A N 1
ATOM 4769 C CA . ASN A 1 582 ? -19.575 24.968 25.222 1.00 39.88 582 ASN A CA 1
ATOM 4770 C C . ASN A 1 582 ? -20.398 23.876 25.929 1.00 39.88 582 ASN A C 1
ATOM 4772 O O . ASN A 1 582 ? -20.103 22.685 25.856 1.00 39.88 582 ASN A O 1
ATOM 4776 N N . ILE A 1 583 ? -21.610 24.246 26.333 1.00 34.09 583 ILE A N 1
ATOM 4777 C CA . ILE A 1 583 ? -22.718 23.435 25.846 1.00 34.09 583 ILE A CA 1
ATOM 4778 C C . ILE A 1 583 ? -22.701 23.329 24.294 1.00 34.09 583 ILE A C 1
ATOM 4780 O O . ILE A 1 583 ? -23.350 22.433 23.815 1.00 34.09 583 ILE A O 1
ATOM 4784 N N . TYR A 1 584 ? -21.926 24.092 23.488 1.00 31.72 584 TYR A N 1
ATOM 4785 C CA . TYR A 1 584 ? -21.837 24.020 22.002 1.00 31.72 584 TYR A CA 1
ATOM 4786 C C . TYR A 1 584 ? -21.992 22.616 21.410 1.00 31.72 584 TYR A C 1
ATOM 4788 O O . TYR A 1 584 ? -22.824 22.426 20.541 1.00 31.72 584 TYR A O 1
ATOM 4796 N N . THR A 1 585 ? -21.244 21.613 21.874 1.00 34.94 585 THR A N 1
ATOM 4797 C CA . THR A 1 585 ? -21.366 20.233 21.358 1.00 34.94 585 THR A CA 1
ATOM 4798 C C . THR A 1 585 ? -22.717 19.597 21.735 1.00 34.94 585 THR A C 1
ATOM 4800 O O . THR A 1 585 ? -23.383 18.981 20.905 1.00 34.94 585 THR A O 1
ATOM 4803 N N . LEU A 1 586 ? -23.175 19.832 22.966 1.00 32.62 586 LEU A N 1
ATOM 4804 C CA . LEU A 1 586 ? -24.513 19.506 23.486 1.00 32.62 586 LEU A CA 1
ATOM 4805 C C . LEU A 1 586 ? -25.632 20.407 22.904 1.00 32.62 586 LEU A C 1
ATOM 4807 O O . LEU A 1 586 ? -26.807 20.081 23.021 1.00 32.62 586 LEU A O 1
ATOM 4811 N N . TYR A 1 587 ? -25.281 21.523 22.264 1.00 34.47 587 TYR A N 1
ATOM 4812 C CA . TYR A 1 587 ? -26.150 22.584 21.757 1.00 34.47 587 TYR A CA 1
ATOM 4813 C C . TYR A 1 587 ? -26.304 22.487 20.242 1.00 34.47 587 TYR A C 1
ATOM 4815 O O . TYR A 1 587 ? -27.396 22.689 19.746 1.00 34.47 587 TYR A O 1
ATOM 4823 N N . TRP A 1 588 ? -25.297 22.006 19.518 1.00 36.81 588 TRP A N 1
ATOM 4824 C CA . TRP A 1 588 ? -25.462 21.359 18.220 1.00 36.81 588 TRP A CA 1
ATOM 4825 C C . TRP A 1 588 ? -26.390 20.143 18.351 1.00 36.81 588 TRP A C 1
ATOM 4827 O O . TRP A 1 588 ? -27.275 19.953 17.519 1.00 36.81 588 TRP A O 1
ATOM 4837 N N . GLN A 1 589 ? -26.272 19.360 19.430 1.00 35.47 589 GLN A N 1
ATOM 4838 C CA . GLN A 1 589 ? -27.210 18.268 19.721 1.00 35.47 589 GLN A CA 1
ATOM 4839 C C . GLN A 1 589 ? -28.605 18.766 20.155 1.00 35.47 589 GLN A C 1
ATOM 4841 O O . GLN A 1 589 ? -29.601 18.210 19.702 1.00 35.47 589 GLN A O 1
ATOM 4846 N N . TYR A 1 590 ? -28.714 19.832 20.957 1.00 33.72 590 TYR A N 1
ATOM 4847 C CA . TYR A 1 590 ? -30.003 20.418 21.360 1.00 33.72 590 TYR A CA 1
ATOM 4848 C C . TYR A 1 590 ? -30.696 21.186 20.224 1.00 33.72 590 TYR A C 1
ATOM 4850 O O . TYR A 1 590 ? -31.910 21.087 20.086 1.00 33.72 590 TYR A O 1
ATOM 4858 N N . LEU A 1 591 ? -29.958 21.898 19.366 1.00 34.81 591 LEU A N 1
ATOM 4859 C CA . LEU A 1 591 ? -30.485 22.579 18.180 1.00 34.81 591 LEU A CA 1
ATOM 4860 C C . LEU A 1 591 ? -31.123 21.573 17.222 1.00 34.81 591 LEU A C 1
ATOM 4862 O O . LEU A 1 591 ? -32.244 21.817 16.804 1.00 34.81 591 LEU A O 1
ATOM 4866 N N . ASN A 1 592 ? -30.489 20.418 16.976 1.00 37.31 592 ASN A N 1
ATOM 4867 C CA . ASN A 1 592 ? -31.080 19.308 16.209 1.00 37.31 592 ASN A CA 1
ATOM 4868 C C . ASN A 1 592 ? -32.391 18.753 16.815 1.00 37.31 592 ASN A C 1
ATOM 4870 O O . ASN A 1 592 ? -33.156 18.085 16.123 1.00 37.31 592 ASN A O 1
ATOM 4874 N N . VAL A 1 593 ? -32.653 18.997 18.105 1.00 33.75 593 VAL A N 1
ATOM 4875 C CA . VAL A 1 593 ? -33.869 18.554 18.813 1.00 33.75 593 VAL A CA 1
ATOM 4876 C C . VAL A 1 593 ? -34.917 19.674 18.914 1.00 33.75 593 VAL A C 1
ATOM 4878 O O . VAL A 1 593 ? -36.113 19.390 18.882 1.00 33.75 593 VAL A O 1
ATOM 4881 N N . ALA A 1 594 ? -34.492 20.935 19.030 1.00 33.69 594 ALA A N 1
ATOM 4882 C CA . ALA A 1 594 ? -35.356 22.103 19.227 1.00 33.69 594 ALA A CA 1
ATOM 4883 C C . ALA A 1 594 ? -35.765 22.802 17.916 1.00 33.69 594 ALA A C 1
ATOM 4885 O O . ALA A 1 594 ? -36.851 23.369 17.841 1.00 33.69 594 ALA A O 1
ATOM 4886 N N . ALA A 1 595 ? -34.919 22.738 16.889 1.00 40.56 595 ALA A N 1
ATOM 4887 C CA . ALA A 1 595 ? -35.231 23.069 15.505 1.00 40.56 595 ALA A CA 1
ATOM 4888 C C . ALA A 1 595 ? -34.995 21.792 14.686 1.00 40.56 595 ALA A C 1
ATOM 4890 O O . ALA A 1 595 ? -33.839 21.424 14.486 1.00 40.56 595 ALA A O 1
ATOM 4891 N N . PRO A 1 596 ? -36.040 21.086 14.210 1.00 43.28 596 PRO A N 1
ATOM 4892 C CA . PRO A 1 596 ? -35.876 19.733 13.671 1.00 43.28 596 PRO A CA 1
ATOM 4893 C C . PRO A 1 596 ? -34.882 19.609 12.509 1.00 43.28 596 PRO A C 1
ATOM 4895 O O . PRO A 1 596 ? -34.483 18.494 12.177 1.00 43.28 596 PRO A O 1
ATOM 4898 N N . LYS A 1 597 ? -34.556 20.727 11.841 1.00 58.91 597 LYS A N 1
ATOM 4899 C CA . LYS A 1 597 ? -33.678 20.799 10.674 1.00 58.91 597 LYS A CA 1
ATOM 4900 C C . LYS A 1 597 ? -32.907 22.123 10.655 1.00 58.91 597 LYS A C 1
ATOM 4902 O O . LYS A 1 597 ? -33.473 23.199 10.441 1.00 58.91 597 LYS A O 1
ATOM 4907 N N . LEU A 1 598 ? -31.606 22.015 10.890 1.00 57.81 598 LEU A N 1
ATOM 4908 C CA . LEU A 1 598 ? -30.637 23.103 10.855 1.00 57.81 598 LEU A CA 1
ATOM 4909 C C . LEU A 1 598 ? -29.604 22.794 9.768 1.00 57.81 598 LEU A C 1
ATOM 4911 O O . LEU A 1 598 ? -29.183 21.646 9.636 1.00 57.81 598 LEU A O 1
ATOM 4915 N N . TYR A 1 599 ? -29.212 23.801 8.991 1.00 65.12 599 TYR A N 1
ATOM 4916 C CA . TYR A 1 599 ? -28.375 23.629 7.805 1.00 65.12 599 TYR A CA 1
ATOM 4917 C C . TYR A 1 599 ? -27.119 24.498 7.898 1.00 65.12 599 TYR A C 1
ATOM 4919 O O . TYR A 1 599 ? -27.188 25.667 8.283 1.00 65.12 599 TYR A O 1
ATOM 4927 N N . HIS A 1 600 ? -25.969 23.913 7.557 1.00 67.56 600 HIS A N 1
ATOM 4928 C CA . HIS A 1 600 ? -24.645 24.530 7.662 1.00 67.56 600 HIS A CA 1
ATOM 4929 C C . HIS A 1 600 ? -23.817 24.225 6.411 1.00 67.56 600 HIS A C 1
ATOM 4931 O O . HIS A 1 600 ? -23.790 23.083 5.955 1.00 67.56 600 HIS A O 1
ATOM 4937 N N . PHE A 1 601 ? -23.162 25.249 5.862 1.00 64.06 601 PHE A N 1
ATOM 4938 C CA . PHE A 1 601 ? -22.425 25.201 4.595 1.00 64.06 601 PHE A CA 1
ATOM 4939 C C . PHE A 1 601 ? -21.155 26.058 4.666 1.00 64.06 601 PHE A C 1
ATOM 4941 O O . PHE A 1 601 ? -21.146 27.074 5.358 1.00 64.06 601 PHE A O 1
ATOM 4948 N N . ASP A 1 602 ? -20.110 25.731 3.899 1.00 68.62 602 ASP A N 1
ATOM 4949 C CA . ASP A 1 602 ? -19.069 26.720 3.560 1.00 68.62 602 ASP A CA 1
ATOM 4950 C C . ASP A 1 602 ? -19.713 27.807 2.681 1.00 68.62 602 ASP A C 1
ATOM 4952 O O . ASP A 1 602 ? -20.467 27.498 1.758 1.00 68.62 602 ASP A O 1
ATOM 4956 N N . TYR A 1 603 ? -19.443 29.090 2.938 1.00 64.38 603 TYR A N 1
ATOM 4957 C CA . TYR A 1 603 ? -20.069 30.177 2.167 1.00 64.38 603 TYR A CA 1
ATOM 4958 C C . TYR A 1 603 ? -19.659 30.208 0.681 1.00 64.38 603 TYR A C 1
ATOM 4960 O O . TYR A 1 603 ? -20.340 30.838 -0.132 1.00 64.38 603 TYR A O 1
ATOM 4968 N N . LYS A 1 604 ? -18.549 29.548 0.317 1.00 64.25 604 LYS A N 1
ATOM 4969 C CA . LYS A 1 604 ? -18.104 29.363 -1.073 1.00 64.25 604 LYS A CA 1
ATOM 4970 C C . LYS A 1 604 ? -18.807 28.185 -1.746 1.00 64.25 604 LYS A C 1
ATOM 4972 O O . LYS A 1 604 ? -18.849 28.139 -2.977 1.00 64.25 604 LYS A O 1
ATOM 4977 N N . ASP A 1 605 ? -19.363 27.254 -0.973 1.00 68.00 605 ASP A N 1
ATOM 4978 C CA . ASP A 1 605 ? -20.059 26.077 -1.485 1.00 68.00 605 ASP A CA 1
ATOM 4979 C C . ASP A 1 605 ? -21.530 26.383 -1.803 1.00 68.00 605 ASP A C 1
ATOM 4981 O O . ASP A 1 605 ? -22.473 25.941 -1.147 1.00 68.00 605 ASP A O 1
ATOM 4985 N N . THR A 1 606 ? -21.720 27.142 -2.884 1.00 64.56 606 THR A N 1
ATOM 4986 C CA . THR A 1 606 ? -23.053 27.369 -3.462 1.00 64.56 606 THR A CA 1
ATOM 4987 C C . THR A 1 606 ? -23.694 26.105 -4.037 1.00 64.56 606 THR A C 1
ATOM 4989 O O . THR A 1 606 ? -24.878 26.142 -4.360 1.00 64.56 606 THR A O 1
ATOM 4992 N N . GLU A 1 607 ? -22.944 25.008 -4.212 1.00 67.62 607 GLU A N 1
ATOM 4993 C CA . GLU A 1 607 ? -23.482 23.785 -4.811 1.00 67.62 607 GLU A CA 1
ATOM 4994 C C . GLU A 1 607 ? -24.256 22.963 -3.764 1.00 67.62 607 GLU A C 1
ATOM 4996 O O . GLU A 1 607 ? -25.367 22.509 -4.043 1.00 67.62 607 GLU A O 1
ATOM 5001 N N . SER A 1 608 ? -23.756 22.888 -2.523 1.00 67.00 608 SER A N 1
ATOM 5002 C CA . SER A 1 608 ? -24.479 22.276 -1.396 1.00 67.00 608 SER A CA 1
ATOM 5003 C C . SER A 1 608 ? -25.831 22.935 -1.086 1.00 67.00 608 SER A C 1
ATOM 5005 O O . SER A 1 608 ? -26.721 22.272 -0.553 1.00 67.00 608 SER A O 1
ATOM 5007 N N . LEU A 1 609 ? -26.045 24.200 -1.475 1.00 72.12 609 LEU A N 1
ATOM 5008 C CA . LEU A 1 609 ? -27.354 24.843 -1.335 1.00 72.12 609 LEU A CA 1
ATOM 5009 C C . LEU A 1 609 ? -28.412 24.232 -2.276 1.00 72.12 609 LEU A C 1
ATOM 5011 O O . LEU A 1 609 ? -29.566 24.128 -1.873 1.00 72.12 609 LEU A O 1
ATOM 5015 N N . TYR A 1 610 ? -28.065 23.775 -3.491 1.00 68.25 610 TYR A N 1
ATOM 5016 C CA . TYR A 1 610 ? -29.050 23.132 -4.387 1.00 68.25 610 TYR A CA 1
ATOM 5017 C C . TYR A 1 610 ? -29.539 21.791 -3.836 1.00 68.25 610 TYR A C 1
ATOM 5019 O O . TYR A 1 610 ? -30.715 21.464 -3.987 1.00 68.25 610 TYR A O 1
ATOM 5027 N N . HIS A 1 611 ? -28.661 21.053 -3.151 1.00 69.81 611 HIS A N 1
ATOM 5028 C CA . HIS A 1 611 ? -28.982 19.773 -2.515 1.00 69.81 611 HIS A CA 1
ATOM 5029 C C . HIS A 1 611 ? -29.996 19.885 -1.373 1.00 69.81 611 HIS A C 1
ATOM 5031 O O . HIS A 1 611 ? -30.529 18.878 -0.917 1.00 69.81 611 HIS A O 1
ATOM 5037 N N . LEU A 1 612 ? -30.363 21.101 -0.956 1.00 71.31 612 LEU A N 1
ATOM 5038 C CA . LEU A 1 612 ? -31.530 21.290 -0.104 1.00 71.31 612 LEU A CA 1
ATOM 5039 C C . LEU A 1 612 ? -32.814 20.795 -0.777 1.00 71.31 612 LEU A C 1
ATOM 5041 O O . LEU A 1 612 ? -33.626 20.171 -0.105 1.00 71.31 612 LEU A O 1
ATOM 5045 N N . ALA A 1 613 ? -32.981 20.959 -2.093 1.00 68.00 613 ALA A N 1
ATOM 5046 C CA . ALA A 1 613 ? -34.167 20.470 -2.807 1.00 68.00 613 ALA A CA 1
ATOM 5047 C C . ALA A 1 613 ? -34.383 18.941 -2.694 1.00 68.00 613 ALA A C 1
ATOM 5049 O O . ALA A 1 613 ? -35.508 18.474 -2.898 1.00 68.00 613 ALA A O 1
ATOM 5050 N N . ASP A 1 614 ? -33.339 18.184 -2.329 1.00 67.19 614 ASP A N 1
ATOM 5051 C CA . ASP A 1 614 ? -33.375 16.734 -2.110 1.00 67.19 614 ASP A CA 1
ATOM 5052 C C . ASP A 1 614 ? -33.977 16.342 -0.738 1.00 67.19 614 ASP A C 1
ATOM 5054 O O . ASP A 1 614 ? -34.335 15.182 -0.531 1.00 67.19 614 ASP A O 1
ATOM 5058 N N . PHE A 1 615 ? -34.147 17.288 0.198 1.00 63.81 615 PHE A N 1
ATOM 5059 C CA . PHE A 1 615 ? -34.830 17.055 1.478 1.00 63.81 615 PHE A CA 1
ATOM 5060 C C . PHE A 1 615 ? -36.341 17.325 1.365 1.00 63.81 615 PHE A C 1
ATOM 5062 O O . PHE A 1 615 ? -36.766 18.347 0.822 1.00 63.81 615 PHE A O 1
ATOM 5069 N N . ASP A 1 616 ? -37.158 16.463 1.987 1.00 67.88 616 ASP A N 1
ATOM 5070 C CA . ASP A 1 616 ? -38.637 16.439 1.899 1.00 67.88 616 ASP A CA 1
ATOM 5071 C C . ASP A 1 616 ? -39.362 17.793 2.074 1.00 67.88 616 ASP A C 1
ATOM 5073 O O . ASP A 1 616 ? -40.488 17.967 1.610 1.00 67.88 616 ASP A O 1
ATOM 5077 N N . GLU A 1 617 ? -38.776 18.760 2.789 1.00 63.91 617 GLU A N 1
ATOM 5078 C CA . GLU A 1 617 ? -39.425 20.060 3.034 1.00 63.91 617 GLU A CA 1
ATOM 5079 C C . GLU A 1 617 ? -39.122 21.145 2.004 1.00 63.91 617 GLU A C 1
ATOM 5081 O O . GLU A 1 617 ? -39.856 22.130 1.929 1.00 63.91 617 GLU A O 1
ATOM 5086 N N . PHE A 1 618 ? -38.081 20.952 1.200 1.00 73.69 618 PHE A N 1
ATOM 5087 C CA . PHE A 1 618 ? -37.763 21.809 0.064 1.00 73.69 618 PHE A CA 1
ATOM 5088 C C . PHE A 1 618 ? -38.108 21.123 -1.261 1.00 73.69 618 PHE A C 1
ATOM 5090 O O . PHE A 1 618 ? -37.795 21.646 -2.325 1.00 73.69 618 PHE A O 1
ATOM 5097 N N . THR A 1 619 ? -38.793 19.975 -1.223 1.00 72.94 619 THR A N 1
ATOM 5098 C CA . THR A 1 619 ? -39.273 19.272 -2.415 1.00 72.94 619 THR A CA 1
ATOM 5099 C C . THR A 1 619 ? -40.178 20.175 -3.253 1.00 72.94 619 THR A C 1
ATOM 5101 O O . THR A 1 619 ? -41.329 20.430 -2.899 1.00 72.94 619 THR A O 1
ATOM 5104 N N . GLY A 1 620 ? -39.663 20.633 -4.395 1.00 72.94 620 GLY A N 1
ATOM 5105 C CA . GLY A 1 620 ? -40.347 21.576 -5.286 1.00 72.94 620 GLY A CA 1
ATOM 5106 C C . GLY A 1 620 ? -39.808 23.007 -5.230 1.00 72.94 620 GLY A C 1
ATOM 5107 O O . GLY A 1 620 ? -40.162 23.806 -6.099 1.00 72.94 620 GLY A O 1
ATOM 5108 N N . TRP A 1 621 ? -38.911 23.323 -4.293 1.00 83.81 621 TRP A N 1
ATOM 5109 C CA . TRP A 1 621 ? -38.049 24.492 -4.407 1.00 83.81 621 TRP A CA 1
ATOM 5110 C C . TRP A 1 621 ? -37.106 24.303 -5.591 1.00 83.81 621 TRP A C 1
ATOM 5112 O O . TRP A 1 621 ? -36.508 23.243 -5.773 1.00 83.81 621 TRP A O 1
ATOM 5122 N N . GLN A 1 622 ? -36.993 25.335 -6.421 1.00 72.88 622 GLN A N 1
ATOM 5123 C CA . GLN A 1 622 ? -36.048 25.370 -7.525 1.00 72.88 622 GLN A CA 1
ATOM 5124 C C . GLN A 1 622 ? -35.402 26.744 -7.564 1.00 72.88 622 GLN A C 1
ATOM 5126 O O . GLN A 1 622 ? -36.053 27.743 -7.871 1.00 72.88 622 GLN A O 1
ATOM 5131 N N . TRP A 1 623 ? -34.105 26.769 -7.294 1.00 72.25 623 TRP A N 1
ATOM 5132 C CA . TRP A 1 623 ? -33.241 27.893 -7.597 1.00 72.25 623 TRP A CA 1
ATOM 5133 C C . TRP A 1 623 ? -32.385 27.497 -8.802 1.00 72.25 623 TRP A C 1
ATOM 5135 O O . TRP A 1 623 ? -31.697 26.478 -8.781 1.00 72.25 623 TRP A O 1
ATOM 5145 N N . SER A 1 624 ? -32.504 28.241 -9.900 1.00 59.81 624 SER A N 1
ATOM 5146 C CA . SER A 1 624 ? -31.840 27.921 -11.164 1.00 59.81 624 SER A CA 1
ATOM 5147 C C . SER A 1 624 ? -31.037 29.118 -11.642 1.00 59.81 624 SER A C 1
ATOM 5149 O O . SER A 1 624 ? -31.636 30.160 -11.895 1.00 59.81 624 SER A O 1
ATOM 5151 N N . ARG A 1 625 ? -29.726 28.938 -11.859 1.00 54.22 625 ARG A N 1
ATOM 5152 C CA . ARG A 1 625 ? -28.841 29.953 -12.454 1.00 54.22 625 ARG A CA 1
ATOM 5153 C C . ARG A 1 625 ? -29.329 30.364 -13.851 1.00 54.22 625 ARG A C 1
ATOM 5155 O O . ARG A 1 625 ? -28.910 29.779 -14.854 1.00 54.22 625 ARG A O 1
ATOM 5162 N N . ILE A 1 626 ? -30.178 31.385 -13.929 1.00 46.50 626 ILE A N 1
ATOM 5163 C CA . ILE A 1 626 ? -30.531 32.058 -15.179 1.00 46.50 626 ILE A CA 1
ATOM 5164 C C . ILE A 1 626 ? -29.712 33.349 -15.232 1.00 46.50 626 ILE A C 1
ATOM 5166 O O . ILE A 1 626 ? -30.000 34.320 -14.550 1.00 46.50 626 ILE A O 1
ATOM 5170 N N . ASP A 1 627 ? -28.678 33.333 -16.071 1.00 42.41 627 ASP A N 1
ATOM 5171 C CA . ASP A 1 627 ? -27.868 34.499 -16.445 1.00 42.41 627 ASP A CA 1
ATOM 5172 C C . ASP A 1 627 ? -26.952 35.134 -15.369 1.00 42.41 627 ASP A C 1
ATOM 5174 O O . ASP A 1 627 ? -26.638 36.319 -15.419 1.00 42.41 627 ASP A O 1
ATOM 5178 N N . GLY A 1 628 ? -26.308 34.292 -14.556 1.00 50.47 628 GLY A N 1
ATOM 5179 C CA . GLY A 1 628 ? -24.834 34.308 -14.538 1.00 50.47 628 GLY A CA 1
ATOM 5180 C C . GLY A 1 628 ? -24.077 35.197 -13.543 1.00 50.47 628 GLY A C 1
ATOM 5181 O O . GLY A 1 628 ? -22.856 35.229 -13.657 1.00 50.47 628 GLY A O 1
ATOM 5182 N N . ASP A 1 629 ? -24.738 35.830 -12.575 1.00 51.66 629 ASP A N 1
ATOM 5183 C CA . ASP A 1 629 ? -24.116 36.381 -11.355 1.00 51.66 629 ASP A CA 1
ATOM 5184 C C . ASP A 1 629 ? -25.145 36.314 -10.205 1.00 51.66 629 ASP A C 1
ATOM 5186 O O . ASP A 1 629 ? -25.770 37.311 -9.854 1.00 51.66 629 ASP A O 1
ATOM 5190 N N . GLU A 1 630 ? -25.349 35.119 -9.640 1.00 56.94 630 GLU A N 1
ATOM 5191 C CA . GLU A 1 630 ? -26.147 34.919 -8.419 1.00 56.94 630 GLU A CA 1
ATOM 5192 C C . GLU A 1 630 ? -25.244 34.340 -7.321 1.00 56.94 630 GLU A C 1
ATOM 5194 O O . GLU A 1 630 ? -24.504 33.373 -7.535 1.00 56.94 630 GLU A O 1
ATOM 5199 N N . SER A 1 631 ? -25.265 34.984 -6.160 1.00 67.44 631 SER A N 1
ATOM 5200 C CA . SER A 1 631 ? -24.447 34.683 -4.991 1.00 67.44 631 SER A CA 1
ATOM 5201 C C . SER A 1 631 ? -25.123 33.672 -4.060 1.00 67.44 631 SER A C 1
ATOM 5203 O O . SER A 1 631 ? -26.317 33.394 -4.162 1.00 67.44 631 SER A O 1
ATOM 5205 N N . MET A 1 632 ? -24.363 33.154 -3.091 1.00 72.50 632 MET A N 1
ATOM 5206 C CA . MET A 1 632 ? -24.902 32.310 -2.018 1.00 72.50 632 MET A CA 1
ATOM 5207 C C . MET A 1 632 ? -26.047 33.004 -1.258 1.00 72.50 632 MET A C 1
ATOM 5209 O O . MET A 1 632 ? -26.987 32.349 -0.822 1.00 72.50 632 MET A O 1
ATOM 5213 N N . GLN A 1 633 ? -26.006 34.336 -1.153 1.00 74.44 633 GLN A N 1
ATOM 5214 C CA . GLN A 1 633 ? -27.056 35.118 -0.511 1.00 74.44 633 GLN A CA 1
ATOM 5215 C C . GLN A 1 633 ? -28.350 35.157 -1.345 1.00 74.44 633 GLN A C 1
ATOM 5217 O O . GLN A 1 633 ? -29.423 34.959 -0.781 1.00 74.44 633 GLN A O 1
ATOM 5222 N N . ASP A 1 634 ? -28.265 35.294 -2.673 1.00 76.62 634 ASP A N 1
ATOM 5223 C CA . ASP A 1 634 ? -29.442 35.276 -3.562 1.00 76.62 634 ASP A CA 1
ATOM 5224 C C . ASP A 1 634 ? -30.181 33.922 -3.503 1.00 76.62 634 ASP A C 1
ATOM 5226 O O . ASP A 1 634 ? -31.414 33.866 -3.490 1.00 76.62 634 ASP A O 1
ATOM 5230 N N . GLY A 1 635 ? -29.435 32.816 -3.391 1.00 78.38 635 GLY A N 1
ATOM 5231 C CA . GLY A 1 635 ? -30.008 31.480 -3.201 1.00 78.38 635 GLY A CA 1
ATOM 5232 C C . GLY A 1 635 ? -30.718 31.310 -1.855 1.00 78.38 635 GLY A C 1
ATOM 5233 O O . GLY A 1 635 ? -31.768 30.675 -1.777 1.00 78.38 635 GLY A O 1
ATOM 5234 N N . ILE A 1 636 ? -30.194 31.919 -0.794 1.00 79.25 636 ILE A N 1
ATOM 5235 C CA . ILE A 1 636 ? -30.786 31.872 0.549 1.00 79.25 636 ILE A CA 1
ATOM 5236 C C . ILE A 1 636 ? -32.031 32.771 0.634 1.00 79.25 636 ILE A C 1
ATOM 5238 O O . ILE A 1 636 ? -33.035 32.379 1.230 1.00 79.25 636 ILE A O 1
ATOM 5242 N N . GLU A 1 637 ? -32.023 33.933 -0.021 1.00 82.38 637 GLU A N 1
ATOM 5243 C CA . GLU A 1 637 ? -33.204 34.795 -0.164 1.00 82.38 637 GLU A CA 1
ATOM 5244 C C . GLU A 1 637 ? -34.304 34.095 -0.995 1.00 82.38 637 GLU A C 1
ATOM 5246 O O . GLU A 1 637 ? -35.475 34.096 -0.606 1.00 82.38 637 GLU A O 1
ATOM 5251 N N . SER A 1 638 ? -33.932 33.379 -2.065 1.00 83.88 638 SER A N 1
ATOM 5252 C CA . SER A 1 638 ? -34.829 32.490 -2.826 1.00 83.88 638 SER A CA 1
ATOM 5253 C C . SER A 1 638 ? -35.438 31.373 -1.961 1.00 83.88 638 SER A C 1
ATOM 5255 O O . SER A 1 638 ? -36.641 31.099 -2.049 1.00 83.88 638 SER A O 1
ATOM 5257 N N . LEU A 1 639 ? -34.643 30.750 -1.085 1.00 82.25 639 LEU A N 1
ATOM 5258 C CA . LEU A 1 639 ? -35.105 29.717 -0.153 1.00 82.25 639 LEU A CA 1
ATOM 5259 C C . LEU A 1 639 ? -36.096 30.278 0.879 1.00 82.25 639 LEU A C 1
ATOM 5261 O O . LEU A 1 639 ? -37.154 29.691 1.116 1.00 82.25 639 LEU A O 1
ATOM 5265 N N . ALA A 1 640 ? -35.802 31.448 1.448 1.00 82.94 640 ALA A N 1
ATOM 5266 C CA . ALA A 1 640 ? -36.710 32.147 2.353 1.00 82.94 640 ALA A CA 1
ATOM 5267 C C . ALA A 1 640 ? -38.036 32.519 1.660 1.00 82.94 640 ALA A C 1
ATOM 5269 O O . ALA A 1 640 ? -39.112 32.350 2.241 1.00 82.94 640 ALA A O 1
ATOM 5270 N N . HIS A 1 641 ? -37.983 32.949 0.392 1.00 83.38 641 HIS A N 1
ATOM 5271 C CA . HIS A 1 641 ? -39.179 33.254 -0.398 1.00 83.38 641 HIS A CA 1
ATOM 5272 C C . HIS A 1 641 ? -40.047 32.015 -0.634 1.00 83.38 641 HIS A C 1
ATOM 5274 O O . HIS A 1 641 ? -41.275 32.092 -0.560 1.00 83.38 641 HIS A O 1
ATOM 5280 N N . TYR A 1 642 ? -39.415 30.864 -0.871 1.00 85.56 642 TYR A N 1
ATOM 5281 C CA . TYR A 1 642 ? -40.101 29.588 -1.036 1.00 85.56 642 TYR A CA 1
ATOM 5282 C C . TYR A 1 642 ? -40.767 29.084 0.247 1.00 85.56 642 TYR A C 1
ATOM 5284 O O . TYR A 1 642 ? -41.862 28.538 0.178 1.00 85.56 642 TYR A O 1
ATOM 5292 N N . LEU A 1 643 ? -40.156 29.277 1.418 1.00 83.12 643 LEU A N 1
ATOM 5293 C CA . LEU A 1 643 ? -40.699 28.795 2.697 1.00 83.12 643 LEU A CA 1
ATOM 5294 C C . LEU A 1 643 ? -41.910 29.601 3.196 1.00 83.12 643 LEU A C 1
ATOM 5296 O O . LEU A 1 643 ? -42.799 29.053 3.856 1.00 83.12 643 LEU A O 1
ATOM 5300 N N . LYS A 1 644 ? -41.991 30.884 2.833 1.00 82.38 644 LYS A N 1
ATOM 5301 C CA . LYS A 1 644 ? -42.998 31.846 3.315 1.00 82.38 644 LYS A CA 1
ATOM 5302 C C . LYS A 1 644 ? -44.467 31.404 3.094 1.00 82.38 644 LYS A C 1
ATOM 5304 O O . LYS A 1 644 ? -45.261 31.541 4.030 1.00 82.38 644 LYS A O 1
ATOM 5309 N N . PRO A 1 645 ? -44.874 30.819 1.942 1.00 80.69 645 PRO A N 1
ATOM 5310 C CA . PRO A 1 645 ? -46.203 30.221 1.749 1.00 80.69 645 PRO A CA 1
ATOM 5311 C C . PRO A 1 645 ? -46.452 28.933 2.547 1.00 80.69 645 PRO A C 1
ATOM 5313 O O . PRO A 1 645 ? -47.609 28.576 2.760 1.00 80.69 645 PRO A O 1
ATOM 5316 N N . HIS A 1 646 ? -45.399 28.244 2.994 1.00 80.88 646 HIS A N 1
ATOM 5317 C CA . HIS A 1 646 ? -45.476 27.023 3.804 1.00 80.88 646 HIS A CA 1
ATOM 5318 C C . HIS A 1 646 ? -45.546 27.302 5.314 1.00 80.88 646 HIS A C 1
ATOM 5320 O O . HIS A 1 646 ? -45.394 26.377 6.102 1.00 80.88 646 HIS A O 1
ATOM 5326 N N . HIS A 1 647 ? -45.797 28.557 5.715 1.00 82.00 647 HIS A N 1
ATOM 5327 C CA . HIS A 1 647 ? -45.799 29.021 7.110 1.00 82.00 647 HIS A CA 1
ATOM 5328 C C . HIS A 1 647 ? -44.465 28.835 7.847 1.00 82.00 647 HIS A C 1
ATOM 5330 O O . HIS A 1 647 ? -44.440 28.848 9.078 1.00 82.00 647 HIS A O 1
ATOM 5336 N N . LYS A 1 648 ? -43.368 28.748 7.088 1.00 80.56 648 LYS A N 1
ATOM 5337 C CA . LYS A 1 648 ? -42.007 28.623 7.598 1.00 80.56 648 LYS A CA 1
ATOM 5338 C C . LYS A 1 648 ? -41.167 29.857 7.278 1.00 80.56 648 LYS A C 1
ATOM 5340 O O . LYS A 1 648 ? -41.346 30.490 6.235 1.00 80.56 648 LYS A O 1
ATOM 5345 N N . SER A 1 649 ? -40.210 30.134 8.154 1.00 81.38 649 SER A N 1
ATOM 5346 C CA . SER A 1 649 ? -39.221 31.201 8.017 1.00 81.38 649 SER A CA 1
ATOM 5347 C C . SER A 1 649 ? -37.815 30.627 8.045 1.00 81.38 649 SER A C 1
ATOM 5349 O O . SER A 1 649 ? -37.541 29.638 8.730 1.00 81.38 649 SER A O 1
ATOM 5351 N N . LEU A 1 650 ? -36.918 31.310 7.337 1.00 79.38 650 LEU A N 1
ATOM 5352 C CA . LEU A 1 650 ? -35.489 31.049 7.362 1.00 79.38 650 LEU A CA 1
ATOM 5353 C C . LEU A 1 650 ? -34.831 31.980 8.387 1.00 79.38 650 LEU A C 1
ATOM 5355 O O . LEU A 1 650 ? -34.856 33.202 8.225 1.00 79.38 650 LEU A O 1
ATOM 5359 N N . LEU A 1 651 ? -34.273 31.414 9.454 1.00 73.31 651 LEU A N 1
ATOM 5360 C CA . LEU A 1 651 ? -33.547 32.164 10.476 1.00 73.31 651 LEU A CA 1
ATOM 5361 C C . LEU A 1 651 ? -32.046 31.992 10.243 1.00 73.31 651 LEU A C 1
ATOM 5363 O O . LEU A 1 651 ? -31.502 30.919 10.500 1.00 73.31 651 LEU A O 1
ATOM 5367 N N . TYR A 1 652 ? -31.387 33.040 9.754 1.00 73.06 652 TYR A N 1
ATOM 5368 C CA . TYR A 1 652 ? -29.942 33.065 9.553 1.00 73.06 652 TYR A CA 1
ATOM 5369 C C . TYR A 1 652 ? -29.225 33.262 10.887 1.00 73.06 652 TYR A C 1
ATOM 5371 O O . TYR A 1 652 ? -29.641 34.082 11.709 1.00 73.06 652 TYR A O 1
ATOM 5379 N N . ILE A 1 653 ? -28.136 32.528 11.089 1.00 69.31 653 ILE A N 1
ATOM 5380 C CA . ILE A 1 653 ? -27.332 32.526 12.310 1.00 69.31 653 ILE A CA 1
ATOM 5381 C C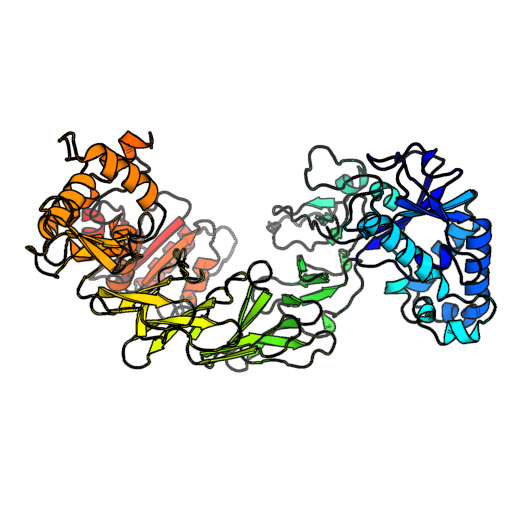 . ILE A 1 653 ? -25.909 32.948 11.926 1.00 69.31 653 ILE A C 1
ATOM 5383 O O . ILE A 1 653 ? -25.266 32.287 11.111 1.00 69.31 653 ILE A O 1
ATOM 5387 N N . ASN A 1 654 ? -25.416 34.057 12.486 1.00 57.84 654 ASN A N 1
ATOM 5388 C CA . ASN A 1 654 ? -24.043 34.501 12.242 1.00 57.84 654 ASN A CA 1
ATOM 5389 C C . ASN A 1 654 ? -23.039 33.497 12.825 1.00 57.84 654 ASN A C 1
ATOM 5391 O O . ASN A 1 654 ? -23.212 33.007 13.941 1.00 57.84 654 ASN A O 1
ATOM 5395 N N . THR A 1 655 ? -21.962 33.259 12.078 1.00 58.12 655 THR A N 1
ATOM 5396 C CA . THR A 1 655 ? -20.801 32.461 12.487 1.00 58.12 655 THR A CA 1
ATOM 5397 C C . THR A 1 655 ? -19.520 33.219 12.159 1.00 58.12 655 THR A C 1
ATOM 5399 O O . THR A 1 655 ? -19.470 33.913 11.145 1.00 58.12 655 THR A O 1
ATOM 5402 N N . ASP A 1 656 ? -18.472 33.049 12.963 1.00 48.19 656 ASP A N 1
ATOM 5403 C CA . ASP A 1 656 ? -17.275 33.910 12.926 1.00 48.19 656 ASP A CA 1
ATOM 5404 C C . ASP A 1 656 ? -16.218 33.495 11.877 1.00 48.19 656 ASP A C 1
ATOM 5406 O O . ASP A 1 656 ? -15.090 33.997 11.863 1.00 48.19 656 ASP A O 1
ATOM 5410 N N . HIS A 1 657 ? -16.573 32.572 10.981 1.00 50.44 657 HIS A N 1
ATOM 5411 C CA . HIS A 1 657 ? -15.713 31.993 9.945 1.00 50.44 657 HIS A CA 1
ATOM 5412 C C . HIS A 1 657 ? -16.426 31.930 8.584 1.00 50.44 657 HIS A C 1
ATOM 5414 O O . HIS A 1 657 ? -17.602 32.272 8.480 1.00 50.44 657 HIS A O 1
ATOM 5420 N N . ASP A 1 658 ? -15.695 31.475 7.558 1.00 55.03 658 ASP A N 1
ATOM 5421 C CA . ASP A 1 658 ? -16.086 31.254 6.151 1.00 55.03 658 ASP A CA 1
ATOM 5422 C C . ASP A 1 658 ? -17.239 30.214 5.978 1.00 55.03 658 ASP A C 1
ATOM 5424 O O . ASP A 1 658 ? -17.161 29.275 5.188 1.00 55.03 658 ASP A O 1
ATOM 5428 N N . SER A 1 659 ? -18.343 30.355 6.712 1.00 60.53 659 SER A N 1
ATOM 5429 C CA . SER A 1 659 ? -19.502 29.463 6.671 1.00 60.53 659 SER A CA 1
ATOM 5430 C C . SER A 1 659 ? -20.824 30.208 6.822 1.00 60.53 659 SER A C 1
ATOM 5432 O O . SER A 1 659 ? -20.877 31.326 7.326 1.00 60.53 659 SER A O 1
ATOM 5434 N N . ILE A 1 660 ? -21.903 29.559 6.399 1.00 64.44 660 ILE A N 1
ATOM 5435 C CA . ILE A 1 660 ? -23.277 30.030 6.515 1.00 64.44 660 ILE A CA 1
ATOM 5436 C C . ILE A 1 660 ? -24.085 29.000 7.297 1.00 64.44 660 ILE A C 1
ATOM 5438 O O . ILE A 1 660 ? -24.001 27.801 7.034 1.00 64.44 660 ILE A O 1
ATOM 5442 N N . CYS A 1 661 ? -24.894 29.480 8.240 1.00 68.31 661 CYS A N 1
ATOM 5443 C CA . CYS A 1 661 ? -25.767 28.660 9.066 1.00 68.31 661 CYS A CA 1
ATOM 5444 C C . CYS A 1 661 ? -27.188 29.232 9.065 1.00 68.31 661 CYS A C 1
ATOM 5446 O O . CYS A 1 661 ? -27.376 30.439 9.241 1.00 68.31 661 CYS A O 1
ATOM 5448 N N . PHE A 1 662 ? -28.198 28.380 8.890 1.00 73.94 662 PHE A N 1
ATOM 5449 C CA . PHE A 1 662 ? -29.594 28.781 9.046 1.00 73.94 662 PHE A CA 1
ATOM 5450 C C . PHE A 1 662 ? -30.500 27.648 9.535 1.00 73.94 662 PHE A C 1
ATOM 5452 O O . PHE A 1 662 ? -30.282 26.468 9.264 1.00 73.94 662 PHE A O 1
ATOM 5459 N N . ALA A 1 663 ? -31.561 28.030 10.242 1.00 70.06 663 ALA A N 1
ATOM 5460 C CA . ALA A 1 663 ? -32.623 27.141 10.698 1.00 70.06 663 ALA A CA 1
ATOM 5461 C C . ALA A 1 663 ? -33.903 27.361 9.881 1.00 70.06 663 ALA A C 1
ATOM 5463 O O . ALA A 1 663 ? -34.230 28.499 9.532 1.00 70.06 663 ALA A O 1
ATOM 5464 N N . VAL A 1 664 ? -34.657 26.287 9.637 1.00 74.19 664 VAL A N 1
ATOM 5465 C CA . VAL A 1 664 ? -36.024 26.368 9.106 1.00 74.19 664 VAL A CA 1
ATOM 5466 C C . VAL A 1 664 ? -37.010 26.083 10.229 1.00 74.19 664 VAL A C 1
ATOM 5468 O O . VAL A 1 664 ? -36.998 25.007 10.822 1.00 74.19 664 VAL A O 1
ATOM 5471 N N . LEU A 1 665 ? -37.861 27.064 10.519 1.00 67.25 665 LEU A N 1
ATOM 5472 C CA . LEU A 1 665 ? -38.771 27.060 11.666 1.00 67.25 665 LEU A CA 1
ATOM 5473 C C . LEU A 1 665 ? -40.192 27.386 11.213 1.00 67.25 665 LEU A C 1
ATOM 5475 O O . LEU A 1 665 ? -40.371 28.187 10.295 1.00 67.25 665 LEU A O 1
ATOM 5479 N N . GLU A 1 666 ? -41.203 26.833 11.882 1.00 75.81 666 GLU A N 1
ATOM 5480 C CA . GLU A 1 666 ? -42.577 27.322 11.733 1.00 75.81 666 GLU A CA 1
ATOM 5481 C C . GLU A 1 666 ? -42.656 28.765 12.258 1.00 75.81 666 GLU A C 1
ATOM 5483 O O . GLU A 1 666 ? -42.083 29.090 13.298 1.00 75.81 666 GLU A O 1
ATOM 5488 N N . ASN A 1 667 ? -43.393 29.652 11.583 1.00 76.44 667 ASN A N 1
ATOM 5489 C CA . ASN A 1 667 ? -43.390 31.097 11.868 1.00 76.44 667 ASN A CA 1
ATOM 5490 C C . ASN A 1 667 ? -43.735 31.460 13.324 1.00 76.44 667 ASN A C 1
ATOM 5492 O O . ASN A 1 667 ? -43.338 32.517 13.807 1.00 76.44 667 ASN A O 1
ATOM 5496 N N . ILE A 1 668 ? -44.485 30.597 14.016 1.00 66.88 668 ILE A N 1
ATOM 5497 C CA . ILE A 1 668 ? -44.877 30.765 15.422 1.00 66.88 668 ILE A CA 1
ATOM 5498 C C . ILE A 1 668 ? -43.739 30.456 16.414 1.00 66.88 668 ILE A C 1
ATOM 5500 O O . ILE A 1 668 ? -43.786 30.905 17.555 1.00 66.88 668 ILE A O 1
ATOM 5504 N N . GLU A 1 669 ? -42.719 29.712 15.984 1.00 59.16 669 GLU A N 1
ATOM 5505 C CA . GLU A 1 669 ? -41.568 29.282 16.791 1.00 59.16 669 GLU A CA 1
ATOM 5506 C C . GLU A 1 669 ? -40.368 30.229 16.629 1.00 59.16 669 GLU A C 1
ATOM 5508 O O . GLU A 1 669 ? -39.473 30.256 17.470 1.00 59.16 669 GLU A O 1
ATOM 5513 N N . VAL A 1 670 ? -40.365 31.048 15.571 1.00 65.56 670 VAL A N 1
ATOM 5514 C CA . VAL A 1 670 ? -39.263 31.956 15.213 1.00 65.56 670 VAL A CA 1
ATOM 5515 C C . VAL A 1 670 ? -38.953 32.963 16.318 1.00 65.56 670 VAL A C 1
ATOM 5517 O O . VAL A 1 670 ? -37.790 33.116 16.671 1.00 65.56 670 VAL A O 1
ATOM 5520 N N . GLU A 1 671 ? -39.955 33.648 16.880 1.00 63.59 671 GLU A N 1
ATOM 5521 C CA . GLU A 1 671 ? -39.713 34.664 17.920 1.00 63.59 671 GLU A CA 1
ATOM 5522 C C . GLU A 1 671 ? -39.184 34.039 19.218 1.00 63.59 671 GLU A C 1
ATOM 5524 O O . GLU A 1 671 ? -38.248 34.567 19.817 1.00 63.59 671 GLU A O 1
ATOM 5529 N N . SER A 1 672 ? -39.735 32.896 19.643 1.00 54.06 672 SER A N 1
ATOM 5530 C CA . SER A 1 672 ? -39.269 32.185 20.838 1.00 54.06 672 SER A CA 1
ATOM 5531 C C . SER A 1 672 ? -37.868 31.606 20.652 1.00 54.06 672 SER A C 1
ATOM 5533 O O . SER A 1 672 ? -37.061 31.662 21.579 1.00 54.06 672 SER A O 1
ATOM 5535 N N . PHE A 1 673 ? -37.554 31.094 19.463 1.00 50.81 673 PHE A N 1
ATOM 5536 C CA . PHE A 1 673 ? -36.239 30.547 19.149 1.00 50.81 673 PHE A CA 1
ATOM 5537 C C . PHE A 1 673 ? -35.188 31.648 18.969 1.00 50.81 673 PHE A C 1
ATOM 5539 O O . PHE A 1 673 ? -34.127 31.572 19.578 1.00 50.81 673 PHE A O 1
ATOM 5546 N N . ALA A 1 674 ? -35.491 32.728 18.243 1.00 54.62 674 ALA A N 1
ATOM 5547 C CA . ALA A 1 674 ? -34.601 33.883 18.115 1.00 54.62 674 ALA A CA 1
ATOM 5548 C C . ALA A 1 674 ? -34.347 34.572 19.468 1.00 54.62 674 ALA A C 1
ATOM 5550 O O . ALA A 1 674 ? -33.222 34.984 19.737 1.00 54.62 674 ALA A O 1
ATOM 5551 N N . ALA A 1 675 ? -35.343 34.639 20.361 1.00 51.09 675 ALA A N 1
ATOM 5552 C CA . ALA A 1 675 ? -35.140 35.101 21.735 1.00 51.09 675 ALA A CA 1
ATOM 5553 C C . ALA A 1 675 ? -34.227 34.156 22.540 1.00 51.09 675 ALA A C 1
ATOM 5555 O O . ALA A 1 675 ? -33.385 34.621 23.306 1.00 51.09 675 ALA A O 1
ATOM 5556 N N . LEU A 1 676 ? -34.346 32.838 22.345 1.00 48.47 676 LEU A N 1
ATOM 5557 C CA . LEU A 1 676 ? -33.460 31.843 22.958 1.00 48.47 676 LEU A CA 1
ATOM 5558 C C . LEU A 1 676 ? -32.017 31.989 22.439 1.00 48.47 676 LEU A C 1
ATOM 5560 O O . LEU A 1 676 ? -31.090 31.993 23.245 1.00 48.47 676 LEU A O 1
ATOM 5564 N N . LEU A 1 677 ? -31.830 32.218 21.132 1.00 46.53 677 LEU A N 1
ATOM 5565 C CA . LEU A 1 677 ? -30.533 32.538 20.520 1.00 46.53 677 LEU A CA 1
ATOM 5566 C C . LEU A 1 677 ? -29.951 33.874 21.023 1.00 46.53 677 LEU A C 1
ATOM 5568 O O . LEU A 1 677 ? -28.758 33.954 21.299 1.00 46.53 677 LEU A O 1
ATOM 5572 N N . GLN A 1 678 ? -30.773 34.909 21.212 1.00 48.69 678 GLN A N 1
ATOM 5573 C CA . GLN A 1 678 ? -30.316 36.196 21.753 1.00 48.69 678 GLN A CA 1
ATOM 5574 C C . GLN A 1 678 ? -29.919 36.118 23.233 1.00 48.69 678 GLN A C 1
ATOM 5576 O O . GLN A 1 678 ? -28.913 36.712 23.614 1.00 48.69 678 GLN A O 1
ATOM 5581 N N . ASN A 1 679 ? -30.652 35.362 24.059 1.00 44.69 679 ASN A N 1
ATOM 5582 C CA . ASN A 1 679 ? -30.254 35.084 25.447 1.00 44.69 679 ASN A CA 1
ATOM 5583 C C . ASN A 1 679 ? -28.918 34.324 25.500 1.00 44.69 679 ASN A C 1
ATOM 5585 O O . ASN A 1 679 ? -28.082 34.585 26.356 1.00 44.69 679 ASN A O 1
ATOM 5589 N N . ALA A 1 680 ? -28.704 33.446 24.521 1.00 40.78 680 ALA A N 1
ATOM 5590 C CA . ALA A 1 680 ? -27.464 32.733 24.247 1.00 40.78 680 ALA A CA 1
ATOM 5591 C C . ALA A 1 680 ? -26.325 33.604 23.661 1.00 40.78 680 ALA A C 1
ATOM 5593 O O . ALA A 1 680 ? -25.266 33.055 23.362 1.00 40.78 680 ALA A O 1
ATOM 5594 N N . LEU A 1 681 ? -26.528 34.922 23.496 1.00 43.47 681 LEU A N 1
ATOM 5595 C CA . LEU A 1 681 ? -25.616 35.898 22.870 1.00 43.47 681 LEU A CA 1
ATOM 5596 C C . LEU A 1 681 ? -25.292 35.644 21.383 1.00 43.47 681 LEU A C 1
ATOM 5598 O O . LEU A 1 681 ? -24.329 36.190 20.847 1.00 43.47 681 LEU A O 1
ATOM 5602 N N . ILE A 1 682 ? -26.129 34.874 20.688 1.00 46.44 682 ILE A N 1
ATOM 5603 C CA . ILE A 1 682 ? -25.942 34.511 19.281 1.00 46.44 682 ILE A CA 1
ATOM 5604 C C . ILE A 1 682 ? -26.738 35.463 18.393 1.00 46.44 682 ILE A C 1
ATOM 5606 O O . ILE A 1 682 ? -27.969 35.551 18.461 1.00 46.44 682 ILE A O 1
ATOM 5610 N N . HIS A 1 683 ? -26.030 36.162 17.509 1.00 57.75 683 HIS A N 1
ATOM 5611 C CA . HIS A 1 683 ? -26.658 37.038 16.531 1.00 57.75 683 HIS A CA 1
ATOM 5612 C C . HIS A 1 683 ? -27.334 36.222 15.426 1.00 57.75 683 HIS A C 1
ATOM 5614 O O . HIS A 1 683 ? -26.684 35.576 14.609 1.00 57.75 683 HIS A O 1
ATOM 5620 N N . CYS A 1 684 ? -28.660 36.300 15.384 1.00 63.53 684 CYS A N 1
ATOM 5621 C CA . CYS A 1 684 ? -29.487 35.756 14.318 1.00 63.53 684 CYS A CA 1
ATOM 5622 C C . CYS A 1 684 ? -30.433 36.831 13.774 1.00 63.53 684 CYS A C 1
ATOM 5624 O O . CYS A 1 684 ? -30.748 37.809 14.461 1.00 63.53 684 CYS A O 1
ATOM 5626 N N . TYR A 1 685 ? -30.891 36.648 12.541 1.00 75.75 685 TYR A N 1
ATOM 5627 C CA . TYR A 1 685 ? -31.933 37.466 11.931 1.00 75.75 685 TYR A CA 1
ATOM 5628 C C . TYR A 1 685 ? -32.785 36.616 10.992 1.00 75.75 685 TYR A C 1
ATOM 5630 O O . TYR A 1 685 ? -32.308 35.670 10.368 1.00 75.75 685 TYR A O 1
ATOM 5638 N N . VAL A 1 686 ? -34.076 36.935 10.913 1.00 78.62 686 VAL A N 1
ATOM 5639 C CA . VAL A 1 686 ? -34.967 36.310 9.932 1.00 78.62 686 VAL A CA 1
ATOM 5640 C C . VAL A 1 686 ? -34.626 36.890 8.567 1.00 78.62 686 VAL A C 1
ATOM 5642 O O . VAL A 1 686 ? -34.508 38.109 8.432 1.00 78.62 686 VAL A O 1
ATOM 5645 N N . ILE A 1 687 ? -34.466 36.034 7.562 1.00 75.06 687 ILE A N 1
ATOM 5646 C CA . ILE A 1 687 ? -34.329 36.488 6.180 1.00 75.06 687 ILE A CA 1
ATOM 5647 C C . ILE A 1 687 ? -35.731 36.773 5.648 1.00 75.06 687 ILE A C 1
ATOM 5649 O O . ILE A 1 687 ? -36.500 35.869 5.319 1.00 75.06 687 ILE A O 1
ATOM 5653 N N . ASP A 1 688 ? -36.075 38.059 5.623 1.00 63.72 688 ASP A N 1
ATOM 5654 C CA . ASP A 1 688 ? -37.317 38.557 5.045 1.00 63.72 688 ASP A CA 1
ATOM 5655 C C . ASP A 1 688 ? -37.226 38.575 3.514 1.00 63.72 688 ASP A C 1
ATOM 5657 O O . ASP A 1 688 ? -36.497 39.374 2.929 1.00 63.72 688 ASP A O 1
ATOM 5661 N N . ALA A 1 689 ? -38.011 37.699 2.886 1.00 51.38 689 ALA A N 1
ATOM 5662 C CA . ALA A 1 689 ? -38.123 37.545 1.432 1.00 51.38 689 ALA A CA 1
ATOM 5663 C C . ALA A 1 689 ? -39.151 38.446 0.724 1.00 51.38 689 ALA A C 1
ATOM 5665 O O . ALA A 1 689 ? -40.083 38.941 1.410 1.00 51.38 689 ALA A O 1
#